Protein AF-0000000075558661 (afdb_homodimer)

Foldseek 3Di:
DPPPPPPPPPPPPPPPPLDWAKAAFDKDKDQDPPDFDDHDIDIDQKKKWKWADDPDPSMIMIGIFYKDQDLEPDAFWWADFDPRIIMGMDGHHHPHGDHDHDPPPLVLVDKAKEDADDLVGLPDRDIDIESKKKAKLVSSGIYHGITFDDDAQFRTHPVVPVPHQKKKKWWAKAPDQIIMMMMGGHHHPHPNPPVVPVVQCVVPPDPDDPPFSESPDSQFPVPQDKAKEFHHKDKDQAVVVVVPRVPRRVDIHIESKKKKKKKWFWDDDPPNDDTGTGMMIIIITYMTINDPPRRNAAKMWIDRPRGIIIMIHIADHYHQRVDRVSRRPRVPVVPPPPPVPPPPCPVPD/DPPPPPPPPPPPPPPPPLDWAKAAFDKDKDQDPPDFDDHDIDIDQKKKWKWADDPDPNMIMIGIFYKDQDLEPDAAWWAFFDPRIIMGMDGHHHPHGDHDHPPVVQVPQDKAKEAAAALVGLPDRDIDIERKKKAKLVSSGIYHTITFDDDAQFRTHPVVPVPHQKKKKWWAKAPDQIIMMMMGGHHHPHPNPPVVCVVQCVVPPDPPDPDASESPDSQFPVPADKAKEFHHKDKDQAVVVVVPRVPRRVDIHIESKKKKKKKWFWDDDPPNDDTGTGMMIIIITYMTINDPPRRNAAKMWIDRPSGIIIIIHIADHYHQRVDNVSRRVRVPVVPPPPPVPPPPCPVPD

pLDDT: mean 77.06, std 22.08, range [27.75, 97.38]

Solvent-accessible surface area (backbone atoms only — not comparable to full-atom values): 37098 Å² total; per-residue (Å²): 136,82,80,76,77,76,76,77,76,73,77,72,76,70,71,75,66,70,66,73,18,44,18,34,16,41,69,44,46,16,76,53,88,72,66,48,60,37,25,40,57,39,77,25,59,26,22,26,31,33,41,32,68,48,94,51,83,81,25,34,32,41,41,24,15,29,28,41,67,64,45,57,74,65,73,43,30,38,38,54,50,34,92,66,21,38,39,29,36,40,71,48,71,46,54,41,61,67,93,57,71,34,74,76,66,58,56,69,65,61,68,36,44,16,36,39,21,46,63,91,44,44,88,55,89,42,67,40,77,21,47,30,22,30,27,29,72,67,58,38,23,26,22,53,26,21,47,54,50,76,52,92,64,29,43,26,28,72,70,67,48,69,89,34,58,60,46,38,38,29,38,33,50,32,93,51,79,63,39,33,42,36,37,26,66,51,66,51,60,45,48,80,74,41,71,84,58,52,78,63,55,74,80,63,74,79,86,74,76,89,70,75,68,43,62,78,55,84,66,42,53,82,84,52,66,71,24,47,13,34,23,25,67,47,80,36,66,48,51,87,62,56,76,67,67,66,71,46,68,74,35,67,33,36,14,50,27,18,27,29,36,38,38,39,34,32,44,76,44,85,79,80,49,75,68,45,55,40,33,37,38,38,40,15,10,20,29,28,45,52,55,81,71,59,54,42,70,14,55,27,40,41,38,26,64,71,39,38,38,39,37,45,28,25,24,62,48,70,49,32,28,79,41,71,68,52,13,39,54,40,60,59,67,70,62,66,71,74,67,72,76,72,72,74,74,76,70,86,118,137,84,79,75,78,78,76,76,78,72,78,72,75,69,71,73,66,70,66,75,18,45,17,34,16,44,71,44,47,17,76,52,88,71,64,47,61,38,23,39,58,38,76,24,58,27,21,27,30,33,40,32,67,50,94,50,84,82,24,34,33,42,41,23,15,27,26,40,66,64,45,55,73,65,73,44,27,38,37,53,51,35,90,67,21,39,38,28,35,39,69,49,70,46,53,41,60,66,94,59,71,36,62,74,65,58,68,68,53,61,71,36,44,15,35,40,22,45,62,90,44,44,88,54,89,41,67,41,77,21,44,28,23,31,28,29,73,70,57,39,23,26,21,55,25,21,47,55,51,76,51,92,64,29,42,25,28,72,70,66,48,68,89,35,59,61,47,40,39,30,40,33,50,29,92,51,78,65,39,34,42,35,38,26,66,52,67,50,61,46,48,81,74,42,72,86,55,52,77,65,56,75,80,62,75,79,83,74,74,93,68,77,68,43,62,76,55,85,66,42,51,80,84,52,66,70,24,47,13,33,23,23,68,46,79,37,63,48,52,84,62,56,77,70,64,67,71,43,67,74,35,67,34,36,14,48,27,20,27,31,33,36,39,39,36,33,43,73,43,85,80,78,52,73,70,42,58,41,32,35,38,38,39,16,10,21,31,28,44,54,54,82,72,59,54,44,70,13,55,28,39,41,37,26,65,73,38,38,38,41,38,45,26,26,24,60,48,70,49,31,30,79,41,71,67,53,13,38,55,40,59,59,69,70,62,66,69,74,66,72,74,74,73,73,74,76,70,85,119

Structure (mmCIF, N/CA/C/O backbone):
data_AF-0000000075558661-model_v1
#
loop_
_entity.id
_entity.type
_entity.pdbx_description
1 polymer 'Uncharacterized protein'
#
loop_
_atom_site.group_PDB
_atom_site.id
_atom_site.type_symbol
_atom_site.label_atom_id
_atom_site.label_alt_id
_atom_site.label_comp_id
_atom_site.label_asym_id
_atom_site.label_entity_id
_atom_site.label_seq_id
_atom_site.pdbx_PDB_ins_code
_atom_site.Cartn_x
_atom_site.Cartn_y
_atom_site.Cartn_z
_atom_site.occupancy
_atom_site.B_iso_or_equiv
_atom_site.auth_seq_id
_atom_site.auth_comp_id
_atom_site.auth_asym_id
_atom_site.auth_atom_id
_atom_site.pdbx_PDB_model_num
ATOM 1 N N . MET A 1 1 ? -57.812 -48.188 -5.227 1 27.75 1 MET A N 1
ATOM 2 C CA . MET A 1 1 ? -57.188 -47.031 -5.879 1 27.75 1 MET A CA 1
ATOM 3 C C . MET A 1 1 ? -56.062 -46.469 -5.016 1 27.75 1 MET A C 1
ATOM 5 O O . MET A 1 1 ? -56.312 -45.781 -4.031 1 27.75 1 MET A O 1
ATOM 9 N N . ASN A 1 2 ? -55 -47.312 -4.715 1 33.81 2 ASN A N 1
ATOM 10 C CA . ASN A 1 2 ? -53.812 -47.094 -3.906 1 33.81 2 ASN A CA 1
ATOM 11 C C . ASN A 1 2 ? -52.969 -45.969 -4.465 1 33.81 2 ASN A C 1
ATOM 13 O O . ASN A 1 2 ? -52.531 -46.031 -5.621 1 33.81 2 ASN A O 1
ATOM 17 N N . LEU A 1 3 ? -53.188 -44.719 -4.004 1 35.03 3 LEU A N 1
ATOM 18 C CA . LEU A 1 3 ? -52.438 -43.469 -4.25 1 35.03 3 LEU A CA 1
ATOM 19 C C . LEU A 1 3 ? -50.969 -43.656 -3.953 1 35.03 3 LEU A C 1
ATOM 21 O O . LEU A 1 3 ? -50.562 -43.844 -2.795 1 35.03 3 LEU A O 1
ATOM 25 N N . SER A 1 4 ? -50.219 -44.406 -4.812 1 39.16 4 SER A N 1
ATOM 26 C CA . SER A 1 4 ? -48.75 -44.438 -4.762 1 39.16 4 SER A CA 1
ATOM 27 C C . SER A 1 4 ? -48.188 -43 -4.723 1 39.16 4 SER A C 1
ATOM 29 O O . SER A 1 4 ? -48.438 -42.219 -5.629 1 39.16 4 SER A O 1
ATOM 31 N N . ASN A 1 5 ? -48.031 -42.438 -3.49 1 39.31 5 ASN A N 1
ATOM 32 C CA . ASN A 1 5 ? -47.281 -41.188 -3.221 1 39.31 5 ASN A CA 1
ATOM 33 C C . ASN A 1 5 ? -45.906 -41.219 -3.832 1 39.31 5 ASN A C 1
ATOM 35 O O . ASN A 1 5 ? -45.062 -42.062 -3.471 1 39.31 5 ASN A O 1
ATOM 39 N N . PHE A 1 6 ? -45.781 -40.906 -5.129 1 43.47 6 PHE A N 1
ATOM 40 C CA . PHE A 1 6 ? -44.469 -40.594 -5.695 1 43.47 6 PHE A CA 1
ATOM 41 C C . PHE A 1 6 ? -43.75 -39.531 -4.867 1 43.47 6 PHE A C 1
ATOM 43 O O . PHE A 1 6 ? -44.219 -38.375 -4.785 1 43.47 6 PHE A O 1
ATOM 50 N N . ILE A 1 7 ? -43 -39.938 -3.84 1 41 7 ILE A N 1
ATOM 51 C CA . ILE A 1 7 ? -42.094 -39.031 -3.146 1 41 7 ILE A CA 1
ATOM 52 C C . ILE A 1 7 ? -41.031 -38.5 -4.121 1 41 7 ILE A C 1
ATOM 54 O O . ILE A 1 7 ? -40.219 -39.281 -4.645 1 41 7 ILE A O 1
ATOM 58 N N . ILE A 1 8 ? -41.344 -37.469 -4.875 1 41.94 8 ILE A N 1
ATOM 59 C CA . ILE A 1 8 ? -40.312 -36.719 -5.559 1 41.94 8 ILE A CA 1
ATOM 60 C C . ILE A 1 8 ? -39.25 -36.25 -4.555 1 41.94 8 ILE A C 1
ATOM 62 O O . ILE A 1 8 ? -39.531 -35.438 -3.666 1 41.94 8 ILE A O 1
ATOM 66 N N . LEU A 1 9 ? -38.281 -37.125 -4.254 1 40.06 9 LEU A N 1
ATOM 67 C CA . LEU A 1 9 ? -37.062 -36.656 -3.582 1 40.06 9 LEU A CA 1
ATOM 68 C C . LEU A 1 9 ? -36.406 -35.531 -4.371 1 40.06 9 LEU A C 1
ATOM 70 O O . LEU A 1 9 ? -35.844 -35.75 -5.445 1 40.06 9 LEU A O 1
ATOM 74 N N . GLY A 1 10 ? -36.969 -34.312 -4.27 1 38.78 10 GLY A N 1
ATOM 75 C CA . GLY A 1 10 ? -36.188 -33.156 -4.691 1 38.78 10 GLY A CA 1
ATOM 76 C C . GLY A 1 10 ? -34.781 -33.156 -4.176 1 38.78 10 GLY A C 1
ATOM 77 O O . GLY A 1 10 ? -34.531 -33.188 -2.965 1 38.78 10 GLY A O 1
ATOM 78 N N . ILE A 1 11 ? -33.844 -33.688 -4.918 1 39.91 11 ILE A N 1
ATOM 79 C CA . ILE A 1 11 ? -32.438 -33.438 -4.68 1 39.91 11 ILE A CA 1
ATOM 80 C C . ILE A 1 11 ? -32.219 -31.922 -4.531 1 39.91 11 ILE A C 1
ATOM 82 O O . ILE A 1 11 ? -32.344 -31.172 -5.492 1 39.91 11 ILE A O 1
ATOM 86 N N . LEU A 1 12 ? -32.438 -31.391 -3.385 1 37.69 12 LEU A N 1
ATOM 87 C CA . LEU A 1 12 ? -31.891 -30.094 -3.049 1 37.69 12 LEU A CA 1
ATOM 88 C C . LEU A 1 12 ? -30.391 -30.062 -3.312 1 37.69 12 LEU A C 1
ATOM 90 O O . LEU A 1 12 ? -29.609 -30.734 -2.631 1 37.69 12 LEU A O 1
ATOM 94 N N . PHE A 1 13 ? -29.984 -29.828 -4.52 1 39.84 13 PHE A N 1
ATOM 95 C CA . PHE A 1 13 ? -28.641 -29.281 -4.715 1 39.84 13 PHE A CA 1
ATOM 96 C C . PHE A 1 13 ? -28.359 -28.141 -3.74 1 39.84 13 PHE A C 1
ATOM 98 O O . PHE A 1 13 ? -28.922 -27.047 -3.891 1 39.84 13 PHE A O 1
ATOM 105 N N . SER A 1 14 ? -28.094 -28.5 -2.533 1 38.41 14 SER A N 1
ATOM 106 C CA . SER A 1 14 ? -27.406 -27.484 -1.738 1 38.41 14 SER A CA 1
ATOM 107 C C . SER A 1 14 ? -26.203 -26.922 -2.482 1 38.41 14 SER A C 1
ATOM 109 O O . SER A 1 14 ? -25.188 -27.609 -2.65 1 38.41 14 SER A O 1
ATOM 111 N N . SER A 1 15 ? -26.375 -26.109 -3.432 1 41.91 15 SER A N 1
ATOM 112 C CA . SER A 1 15 ? -25.25 -25.234 -3.713 1 41.91 15 SER A CA 1
ATOM 113 C C . SER A 1 15 ? -24.531 -24.828 -2.43 1 41.91 15 SER A C 1
ATOM 115 O O . SER A 1 15 ? -25.078 -24.047 -1.629 1 41.91 15 SER A O 1
ATOM 117 N N . SER A 1 16 ? -23.781 -25.625 -1.818 1 42.28 16 SER A N 1
ATOM 118 C CA . SER A 1 16 ? -22.844 -25.078 -0.841 1 42.28 16 SER A CA 1
ATOM 119 C C . SER A 1 16 ? -22.344 -23.703 -1.268 1 42.28 16 SER A C 1
ATOM 121 O O . SER A 1 16 ? -21.516 -23.594 -2.18 1 42.28 16 SER A O 1
ATOM 123 N N . SER A 1 17 ? -23.141 -22.781 -1.347 1 46.75 17 SER A N 1
ATOM 124 C CA . SER A 1 17 ? -22.641 -21.406 -1.396 1 46.75 17 SER A CA 1
ATOM 125 C C . SER A 1 17 ? -21.438 -21.219 -0.485 1 46.75 17 SER A C 1
ATOM 127 O O . SER A 1 17 ? -21.594 -21.062 0.728 1 46.75 17 SER A O 1
ATOM 129 N N . GLY A 1 18 ? -20.375 -21.906 -0.621 1 54.28 18 GLY A N 1
ATOM 130 C CA . GLY A 1 18 ? -19.234 -21.5 0.192 1 54.28 18 GLY A CA 1
ATOM 131 C C . GLY A 1 18 ? -19.234 -20.031 0.537 1 54.28 18 GLY A C 1
ATOM 132 O O . GLY A 1 18 ? -19.422 -19.172 -0.339 1 54.28 18 GLY A O 1
ATOM 133 N N . GLY A 1 19 ? -19.641 -19.594 1.676 1 65.81 19 GLY A N 1
ATOM 134 C CA . GLY A 1 19 ? -19.781 -18.234 2.199 1 65.81 19 GLY A CA 1
ATOM 135 C C . GLY A 1 19 ? -18.609 -17.344 1.87 1 65.81 19 GLY A C 1
ATOM 136 O O . GLY A 1 19 ? -17.469 -17.797 1.791 1 65.81 19 GLY A O 1
ATOM 137 N N . LYS A 1 20 ? -18.766 -16.203 1.059 1 81.31 20 LYS A N 1
ATOM 138 C CA . LYS A 1 20 ? -17.781 -15.172 0.718 1 81.31 20 LYS A CA 1
ATOM 139 C C . LYS A 1 20 ? -17.078 -14.656 1.965 1 81.31 20 LYS A C 1
ATOM 141 O O . LYS A 1 20 ? -17.719 -14.328 2.965 1 81.31 20 LYS A O 1
ATOM 146 N N . ASN A 1 21 ? -15.836 -15 1.974 1 90.19 21 ASN A N 1
ATOM 147 C CA . ASN A 1 21 ? -14.969 -14.469 3.023 1 90.19 21 ASN A CA 1
ATOM 148 C C . ASN A 1 21 ? -14.328 -13.148 2.607 1 90.19 21 ASN A C 1
ATOM 150 O O . ASN A 1 21 ? -14.148 -12.891 1.415 1 90.19 21 ASN A O 1
ATOM 154 N N . GLU A 1 22 ? -14.086 -12.344 3.67 1 94.19 22 GLU A N 1
ATOM 155 C CA . GLU A 1 22 ? -13.266 -11.164 3.441 1 94.19 22 GLU A CA 1
ATOM 156 C C . GLU A 1 22 ? -11.789 -11.461 3.691 1 94.19 22 GLU A C 1
ATOM 158 O O . GLU A 1 22 ? -11.445 -12.164 4.641 1 94.19 22 GLU A O 1
ATOM 163 N N . CYS A 1 23 ? -10.969 -10.93 2.76 1 96 23 CYS A N 1
ATOM 164 C CA . CYS A 1 23 ? -9.523 -11.094 2.861 1 96 23 CYS A CA 1
ATOM 165 C C . CYS A 1 23 ? -8.828 -9.742 2.914 1 96 23 CYS A C 1
ATOM 167 O O . CYS A 1 23 ? -9.344 -8.75 2.395 1 96 23 CYS A O 1
ATOM 169 N N . TYR A 1 24 ? -7.68 -9.688 3.648 1 95.44 24 TYR A N 1
ATOM 170 C CA . TYR A 1 24 ? -6.82 -8.531 3.439 1 95.44 24 TYR A CA 1
ATOM 171 C C . TYR A 1 24 ? -6.375 -8.438 1.985 1 95.44 24 TYR A C 1
ATOM 173 O O . TYR A 1 24 ? -6.152 -9.461 1.33 1 95.44 24 TYR A O 1
ATOM 181 N N . SER A 1 25 ? -6.316 -7.254 1.463 1 95.19 25 SER A N 1
ATOM 182 C CA . SER A 1 25 ? -5.863 -7.016 0.097 1 95.19 25 SER A CA 1
ATOM 183 C C . SER A 1 25 ? -4.836 -5.887 0.044 1 95.19 25 SER A C 1
ATOM 185 O O . SER A 1 25 ? -5.203 -4.715 -0.032 1 95.19 25 SER A O 1
ATOM 187 N N . CYS A 1 26 ? -3.57 -6.258 0.054 1 93.5 26 CYS A N 1
ATOM 188 C CA . CYS A 1 26 ? -2.492 -5.277 0.092 1 93.5 26 CYS A CA 1
ATOM 189 C C . CYS A 1 26 ? -1.176 -5.898 -0.362 1 93.5 26 CYS A C 1
ATOM 191 O O . CYS A 1 26 ? -1.061 -7.121 -0.456 1 93.5 26 CYS A O 1
ATOM 193 N N . SER A 1 27 ? -0.289 -5.039 -0.701 1 92.38 27 SER A N 1
ATOM 194 C CA . SER A 1 27 ? 1.045 -5.473 -1.104 1 92.38 27 SER A CA 1
ATOM 195 C C . SER A 1 27 ? 2.096 -4.422 -0.761 1 92.38 27 SER A C 1
ATOM 197 O O . SER A 1 27 ? 1.786 -3.229 -0.684 1 92.38 27 SER A O 1
ATOM 199 N N . GLY A 1 28 ? 3.336 -4.926 -0.558 1 91 28 GLY A N 1
ATOM 200 C CA . GLY A 1 28 ? 4.414 -3.994 -0.265 1 91 28 GLY A CA 1
ATOM 201 C C . GLY A 1 28 ? 5.754 -4.676 -0.071 1 91 28 GLY A C 1
ATOM 202 O O . GLY A 1 28 ? 5.816 -5.891 0.132 1 91 28 GLY A O 1
ATOM 203 N N . VAL A 1 29 ? 6.734 -3.836 -0.195 1 92.31 29 VAL A N 1
ATOM 204 C CA . VAL A 1 29 ? 8.094 -4.32 -0.013 1 92.31 29 VAL A CA 1
ATOM 205 C C . VAL A 1 29 ? 8.539 -4.086 1.431 1 92.31 29 VAL A C 1
ATOM 207 O O . VAL A 1 29 ? 8.289 -3.023 2 1 92.31 29 VAL A O 1
ATOM 210 N N . CYS A 1 30 ? 9.141 -5.055 1.941 1 91.12 30 CYS A N 1
ATOM 211 C CA . CYS A 1 30 ? 9.633 -4.988 3.311 1 91.12 30 CYS A CA 1
ATOM 212 C C . CYS A 1 30 ? 11.156 -5.02 3.342 1 91.12 30 CYS A C 1
ATOM 214 O O . CYS A 1 30 ? 11.781 -5.844 2.67 1 91.12 30 CYS A O 1
ATOM 216 N N . HIS A 1 31 ? 11.672 -4.094 4.113 1 84.75 31 HIS A N 1
ATOM 217 C CA . HIS A 1 31 ? 13.125 -4.016 4.227 1 84.75 31 HIS A CA 1
ATOM 218 C C . HIS A 1 31 ? 13.602 -4.574 5.559 1 84.75 31 HIS A C 1
ATOM 220 O O . HIS A 1 31 ? 14.805 -4.766 5.762 1 84.75 31 HIS A O 1
ATOM 226 N N . ASN A 1 32 ? 12.648 -4.758 6.426 1 79.69 32 ASN A N 1
ATOM 227 C CA . ASN A 1 32 ? 12.961 -5.301 7.742 1 79.69 32 ASN A CA 1
ATOM 228 C C . ASN A 1 32 ? 11.836 -6.191 8.266 1 79.69 32 ASN A C 1
ATOM 230 O O . ASN A 1 32 ? 10.766 -6.266 7.656 1 79.69 32 ASN A O 1
ATOM 234 N N . GLU A 1 33 ? 12.234 -6.98 9.359 1 83.75 33 GLU A N 1
ATOM 235 C CA . GLU A 1 33 ? 11.203 -7.754 10.039 1 83.75 33 GLU A CA 1
ATOM 236 C C . GLU A 1 33 ? 10.648 -6.992 11.242 1 83.75 33 GLU A C 1
ATOM 238 O O . GLU A 1 33 ? 11.375 -6.262 11.914 1 83.75 33 GLU A O 1
ATOM 243 N N . PRO A 1 34 ? 9.383 -6.98 11.516 1 83.69 34 PRO A N 1
ATOM 244 C CA . PRO A 1 34 ? 8.344 -7.785 10.859 1 83.69 34 PRO A CA 1
ATOM 245 C C . PRO A 1 34 ? 7.883 -7.176 9.539 1 83.69 34 PRO A C 1
ATOM 247 O O . PRO A 1 34 ? 7.941 -5.957 9.359 1 83.69 34 PRO A O 1
ATOM 250 N N . CYS A 1 35 ? 7.441 -8.008 8.641 1 87.62 35 CYS A N 1
ATOM 251 C CA . CYS A 1 35 ? 6.898 -7.625 7.344 1 87.62 35 CYS A CA 1
ATOM 252 C C . CYS A 1 35 ? 5.438 -8.039 7.219 1 87.62 35 CYS A C 1
ATOM 254 O O . CYS A 1 35 ? 5.133 -9.227 7.117 1 87.62 35 CYS A O 1
ATOM 256 N N . ASN A 1 36 ? 4.566 -7.023 7.297 1 92.19 36 ASN A N 1
ATOM 257 C CA . ASN A 1 36 ? 3.146 -7.363 7.301 1 92.19 36 ASN A CA 1
ATOM 258 C C . ASN A 1 36 ? 2.283 -6.172 6.898 1 92.19 36 ASN A C 1
ATOM 260 O O . ASN A 1 36 ? 2.719 -5.023 6.996 1 92.19 36 ASN A O 1
ATOM 264 N N . CYS A 1 37 ? 1.085 -6.488 6.426 1 92.94 37 CYS A N 1
ATOM 265 C CA . CYS A 1 37 ? 0.076 -5.465 6.18 1 92.94 37 CYS A CA 1
ATOM 266 C C . CYS A 1 37 ? -1.315 -5.973 6.535 1 92.94 37 CYS A C 1
ATOM 268 O O . CYS A 1 37 ? -1.637 -7.137 6.289 1 92.94 37 CYS A O 1
ATOM 270 N N . GLN A 1 38 ? -2.045 -5.195 7.234 1 92.94 38 GLN A N 1
ATOM 271 C CA . GLN A 1 38 ? -3.418 -5.488 7.629 1 92.94 38 GLN A CA 1
ATOM 272 C C . GLN A 1 38 ? -4.375 -4.402 7.148 1 92.94 38 GLN A C 1
ATOM 274 O O . GLN A 1 38 ? -5 -3.715 7.957 1 92.94 38 GLN A O 1
ATOM 279 N N . MET A 1 39 ? -4.426 -4.316 5.734 1 93.06 39 MET A N 1
ATOM 280 C CA . MET A 1 39 ? -5.23 -3.275 5.102 1 93.06 39 MET A CA 1
ATOM 281 C C . MET A 1 39 ? -5.883 -3.795 3.822 1 93.06 39 MET A C 1
ATOM 283 O O . MET A 1 39 ? -5.539 -4.875 3.342 1 93.06 39 MET A O 1
ATOM 287 N N . GLY A 1 40 ? -6.855 -2.992 3.326 1 90.75 40 GLY A N 1
ATOM 288 C CA . GLY A 1 40 ? -7.555 -3.398 2.117 1 90.75 40 GLY A CA 1
ATOM 289 C C . GLY A 1 40 ? -8.477 -4.582 2.33 1 90.75 40 GLY A C 1
ATOM 290 O O . GLY A 1 40 ? -8.445 -5.223 3.383 1 90.75 40 GLY A O 1
ATOM 291 N N . SER A 1 41 ? -9.281 -4.801 1.281 1 91.69 41 SER A N 1
ATOM 292 C CA . SER A 1 41 ? -10.172 -5.953 1.411 1 91.69 41 SER A CA 1
ATOM 293 C C . SER A 1 41 ? -10.672 -6.422 0.049 1 91.69 41 SER A C 1
ATOM 295 O O . SER A 1 41 ? -10.742 -5.637 -0.897 1 91.69 41 SER A O 1
ATOM 297 N N . CYS A 1 42 ? -10.867 -7.648 -0.028 1 94.5 42 CYS A N 1
ATOM 298 C CA . CYS A 1 42 ? -11.539 -8.289 -1.15 1 94.5 42 CYS A CA 1
ATOM 299 C C . CYS A 1 42 ? -12.375 -9.477 -0.679 1 94.5 42 CYS A C 1
ATOM 301 O O . CYS A 1 42 ? -12.219 -9.938 0.452 1 94.5 42 CYS A O 1
ATOM 303 N N . GLU A 1 43 ? -13.289 -9.852 -1.533 1 95.12 43 GLU A N 1
ATOM 304 C CA . GLU A 1 43 ? -14.188 -10.938 -1.14 1 95.12 43 GLU A CA 1
ATOM 305 C C . GLU A 1 43 ? -13.992 -12.156 -2.031 1 95.12 43 GLU A C 1
ATOM 307 O O . GLU A 1 43 ? -13.961 -12.039 -3.258 1 95.12 43 GLU A O 1
ATOM 312 N N . SER A 1 44 ? -13.75 -13.336 -1.372 1 95.94 44 SER A N 1
ATOM 313 C CA . SER A 1 44 ? -13.633 -14.617 -2.055 1 95.94 44 SER A CA 1
ATOM 314 C C . SER A 1 44 ? -13.758 -15.781 -1.074 1 95.94 44 SER A C 1
ATOM 316 O O . SER A 1 44 ? -13.844 -15.57 0.138 1 95.94 44 SER A O 1
ATOM 318 N N . ASN A 1 45 ? -13.812 -16.969 -1.581 1 92.62 45 ASN A N 1
ATOM 319 C CA . ASN A 1 45 ? -13.906 -18.156 -0.723 1 92.62 45 ASN A CA 1
ATOM 320 C C . ASN A 1 45 ? -12.562 -18.5 -0.108 1 92.62 45 ASN A C 1
ATOM 322 O O . ASN A 1 45 ? -12.5 -19.156 0.939 1 92.62 45 ASN A O 1
ATOM 326 N N . GLN A 1 46 ? -11.508 -18.016 -0.811 1 95.31 46 GLN A N 1
ATOM 327 C CA . GLN A 1 46 ? -10.172 -18.312 -0.308 1 95.31 46 GLN A CA 1
ATOM 328 C C . GLN A 1 46 ? -9.305 -17.047 -0.302 1 95.31 46 GLN A C 1
ATOM 330 O O . GLN A 1 46 ? -9.5 -16.156 -1.124 1 95.31 46 GLN A O 1
ATOM 335 N N . CYS A 1 47 ? -8.398 -17.047 0.695 1 96.69 47 CYS A N 1
ATOM 336 C CA . CYS A 1 47 ? -7.43 -15.961 0.817 1 96.69 47 CYS A CA 1
ATOM 337 C C . CYS A 1 47 ? -6.008 -16.484 0.646 1 96.69 47 CYS A C 1
ATOM 339 O O . CYS A 1 47 ? -5.746 -17.672 0.861 1 96.69 47 CYS A O 1
ATOM 341 N N . PHE A 1 48 ? -5.207 -15.586 0.211 1 96.62 48 PHE A N 1
ATOM 342 C CA . PHE A 1 48 ? -3.809 -15.992 0.156 1 96.62 48 PHE A CA 1
ATOM 343 C C . PHE A 1 48 ? -2.904 -14.922 0.744 1 96.62 48 PHE A C 1
ATOM 345 O O . PHE A 1 48 ? -3.271 -13.742 0.782 1 96.62 48 PHE A O 1
ATOM 352 N N . ILE A 1 49 ? -1.764 -15.273 1.237 1 96.62 49 ILE A N 1
ATOM 353 C CA . ILE A 1 49 ? -0.63 -14.422 1.582 1 96.62 49 ILE A CA 1
ATOM 354 C C . ILE A 1 49 ? 0.659 -15.031 1.039 1 96.62 49 ILE A C 1
ATOM 356 O O . ILE A 1 49 ? 0.87 -16.25 1.143 1 96.62 49 ILE A O 1
ATOM 360 N N . GLU A 1 50 ? 1.382 -14.188 0.414 1 95.12 50 GLU A N 1
ATOM 361 C CA . GLU A 1 50 ? 2.617 -14.641 -0.213 1 95.12 50 GLU A CA 1
ATOM 362 C C . GLU A 1 50 ? 3.799 -13.766 0.186 1 95.12 50 GLU A C 1
ATOM 364 O O . GLU A 1 50 ? 3.668 -12.539 0.265 1 95.12 50 GLU A O 1
ATOM 369 N N . LYS A 1 51 ? 4.859 -14.414 0.515 1 94.31 51 LYS A N 1
ATOM 370 C CA . LYS A 1 51 ? 6.125 -13.75 0.813 1 94.31 51 LYS A CA 1
ATOM 371 C C . LYS A 1 51 ? 7.23 -14.227 -0.124 1 94.31 51 LYS A C 1
ATOM 373 O O . LYS A 1 51 ? 7.551 -15.414 -0.162 1 94.31 51 LYS A O 1
ATOM 378 N N . LYS A 1 52 ? 7.812 -13.281 -0.891 1 93.38 52 LYS A N 1
ATOM 379 C CA . LYS A 1 52 ? 8.852 -13.641 -1.856 1 93.38 52 LYS A CA 1
ATOM 380 C C . LYS A 1 52 ? 9.992 -12.633 -1.835 1 93.38 52 LYS A C 1
ATOM 382 O O . LYS A 1 52 ? 9.781 -11.461 -1.512 1 93.38 52 LYS A O 1
ATOM 387 N N . PRO A 1 53 ? 11.164 -13.117 -2.221 1 92.19 53 PRO A N 1
ATOM 388 C CA . PRO A 1 53 ? 12.281 -12.18 -2.293 1 92.19 53 PRO A CA 1
ATOM 389 C C . PRO A 1 53 ? 12.164 -11.203 -3.459 1 92.19 53 PRO A C 1
ATOM 391 O O . PRO A 1 53 ? 11.547 -11.523 -4.48 1 92.19 53 PRO A O 1
ATOM 394 N N . THR A 1 54 ? 12.656 -10.016 -3.24 1 91.25 54 THR A N 1
ATOM 395 C CA . THR A 1 54 ? 12.742 -9.031 -4.316 1 91.25 54 THR A CA 1
ATOM 396 C C . THR A 1 54 ? 14.125 -9.047 -4.953 1 91.25 54 THR A C 1
ATOM 398 O O . THR A 1 54 ? 14.969 -9.875 -4.602 1 91.25 54 THR A O 1
ATOM 401 N N . GLU A 1 55 ? 14.297 -8.188 -5.93 1 87.88 55 GLU A N 1
ATOM 402 C CA . GLU A 1 55 ? 15.602 -8.078 -6.578 1 87.88 55 GLU A CA 1
ATOM 403 C C . GLU A 1 55 ? 16.641 -7.492 -5.625 1 87.88 55 GLU A C 1
ATOM 405 O O . GLU A 1 55 ? 17.844 -7.711 -5.801 1 87.88 55 GLU A O 1
ATOM 410 N N . ILE A 1 56 ? 16.078 -6.762 -4.68 1 84.25 56 ILE A N 1
ATOM 411 C CA . ILE A 1 56 ? 16.984 -6.188 -3.686 1 84.25 56 ILE A CA 1
ATOM 412 C C . ILE A 1 56 ? 17.266 -7.211 -2.59 1 84.25 56 ILE A C 1
ATOM 414 O O . ILE A 1 56 ? 16.344 -7.664 -1.901 1 84.25 56 ILE A O 1
ATOM 418 N N . PRO A 1 57 ? 18.531 -7.523 -2.506 1 85.62 57 PRO A N 1
ATOM 419 C CA . PRO A 1 57 ? 18.859 -8.531 -1.498 1 85.62 57 PRO A CA 1
ATOM 420 C C . PRO A 1 57 ? 18.375 -8.156 -0.102 1 85.62 57 PRO A C 1
ATOM 422 O O . PRO A 1 57 ? 18.547 -7.016 0.33 1 85.62 57 PRO A O 1
ATOM 425 N N . GLY A 1 58 ? 17.828 -9.047 0.47 1 84.56 58 GLY A N 1
ATOM 426 C CA . GLY A 1 58 ? 17.375 -8.844 1.837 1 84.56 58 GLY A CA 1
ATOM 427 C C . GLY A 1 58 ? 15.969 -8.281 1.92 1 84.56 58 GLY A C 1
ATOM 428 O O . GLY A 1 58 ? 15.383 -8.203 3.006 1 84.56 58 GLY A O 1
ATOM 429 N N . SER A 1 59 ? 15.492 -7.859 0.815 1 90.06 59 SER A N 1
ATOM 430 C CA . SER A 1 59 ? 14.133 -7.312 0.794 1 90.06 59 SER A CA 1
ATOM 431 C C . SER A 1 59 ? 13.117 -8.367 0.37 1 90.06 59 SER A C 1
ATOM 433 O O . SER A 1 59 ? 13.414 -9.219 -0.47 1 90.06 59 SER A O 1
ATOM 435 N N . MET A 1 60 ? 12.055 -8.32 1.027 1 93.12 60 MET A N 1
ATOM 436 C CA . MET A 1 60 ? 10.977 -9.258 0.736 1 93.12 60 MET A CA 1
ATOM 437 C C . MET A 1 60 ? 9.703 -8.516 0.335 1 93.12 60 MET A C 1
ATOM 439 O O . MET A 1 60 ? 9.469 -7.395 0.786 1 93.12 60 MET A O 1
ATOM 443 N N . LYS A 1 61 ? 8.969 -9.117 -0.484 1 94.12 61 LYS A N 1
ATOM 444 C CA . LYS A 1 61 ? 7.664 -8.578 -0.856 1 94.12 61 LYS A CA 1
ATOM 445 C C . LYS A 1 61 ? 6.535 -9.43 -0.288 1 94.12 61 LYS A C 1
ATOM 447 O O . LYS A 1 61 ? 6.555 -10.656 -0.408 1 94.12 61 LYS A O 1
ATOM 452 N N . ILE A 1 62 ? 5.617 -8.773 0.313 1 94.25 62 ILE A N 1
ATOM 453 C CA . ILE A 1 62 ? 4.43 -9.461 0.808 1 94.25 62 ILE A CA 1
ATOM 454 C C . ILE A 1 62 ? 3.217 -9.062 -0.03 1 94.25 62 ILE A C 1
ATOM 456 O O . ILE A 1 62 ? 3.076 -7.898 -0.413 1 94.25 62 ILE A O 1
ATOM 460 N N . THR A 1 63 ? 2.443 -10.047 -0.379 1 95.5 63 THR A N 1
ATOM 461 C CA . THR A 1 63 ? 1.217 -9.828 -1.138 1 95.5 63 THR A CA 1
ATOM 462 C C . THR A 1 63 ? 0.052 -10.594 -0.522 1 95.5 63 THR A C 1
ATOM 464 O O . THR A 1 63 ? 0.172 -11.789 -0.231 1 95.5 63 THR A O 1
ATOM 467 N N . LYS A 1 64 ? -0.967 -9.883 -0.245 1 96.38 64 LYS A N 1
ATOM 468 C CA . LYS A 1 64 ? -2.193 -10.477 0.273 1 96.38 64 LYS A CA 1
ATOM 469 C C . LYS A 1 64 ? -3.373 -10.203 -0.655 1 96.38 64 LYS A C 1
ATOM 471 O O . LYS A 1 64 ? -3.488 -9.117 -1.216 1 96.38 64 LYS A O 1
ATOM 476 N N . GLY A 1 65 ? -4.223 -11.258 -0.745 1 97.25 65 GLY A N 1
ATOM 477 C CA . GLY A 1 65 ? -5.391 -11.055 -1.588 1 97.25 65 GLY A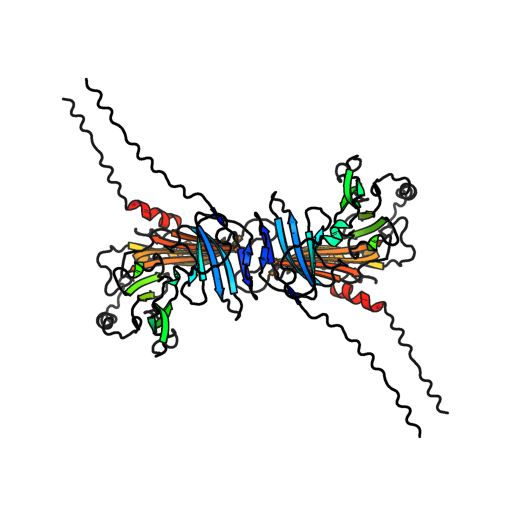 CA 1
ATOM 478 C C . GLY A 1 65 ? -6.336 -12.234 -1.604 1 97.25 65 GLY A C 1
ATOM 479 O O . GLY A 1 65 ? -6.383 -13.008 -0.644 1 97.25 65 GLY A O 1
ATOM 480 N N . CYS A 1 66 ? -7.105 -12.266 -2.695 1 96.94 66 CYS A N 1
ATOM 481 C CA . CYS A 1 66 ? -8.172 -13.258 -2.816 1 96.94 66 CYS A CA 1
ATOM 482 C C . CYS A 1 66 ? -7.824 -14.305 -3.867 1 96.94 66 CYS A C 1
ATOM 484 O O . CYS A 1 66 ? -7.062 -14.031 -4.797 1 96.94 66 CYS A O 1
ATOM 486 N N . LEU A 1 67 ? -8.32 -15.477 -3.58 1 95.69 67 LEU A N 1
ATOM 487 C CA . LEU A 1 67 ? -8.156 -16.594 -4.496 1 95.69 67 LEU A CA 1
ATOM 488 C C . LEU A 1 67 ? -9.5 -17.25 -4.809 1 95.69 67 LEU A C 1
ATOM 490 O O . LEU A 1 67 ? -10.352 -17.375 -3.926 1 95.69 67 LEU A O 1
ATOM 494 N N . ARG A 1 68 ? -9.625 -17.625 -6.078 1 93.12 68 ARG A N 1
ATOM 495 C CA . ARG A 1 68 ? -10.773 -18.438 -6.496 1 93.12 68 ARG A CA 1
ATOM 496 C C . ARG A 1 68 ? -10.312 -19.703 -7.219 1 93.12 68 ARG A C 1
ATOM 498 O O . ARG A 1 68 ? -9.555 -19.625 -8.188 1 93.12 68 ARG A O 1
ATOM 505 N N . ARG A 1 69 ? -10.664 -20.844 -6.684 1 89.56 69 ARG A N 1
ATOM 506 C CA . ARG A 1 69 ? -10.305 -22.141 -7.238 1 89.56 69 ARG A CA 1
ATOM 507 C C . ARG A 1 69 ? -8.789 -22.328 -7.273 1 89.56 69 ARG A C 1
ATOM 509 O O . ARG A 1 69 ? -8.211 -22.594 -8.328 1 89.56 69 ARG A O 1
ATOM 516 N N . SER A 1 70 ? -8.203 -22.266 -6.184 1 87.69 70 SER A N 1
ATOM 517 C CA . SER A 1 70 ? -6.758 -22.391 -6.059 1 87.69 70 SER A CA 1
ATOM 518 C C . SER A 1 70 ? -6.293 -23.766 -6.516 1 87.69 70 SER A C 1
ATOM 520 O O . SER A 1 70 ? -7.016 -24.766 -6.371 1 87.69 70 SER A O 1
ATOM 522 N N . SER A 1 71 ? -5.066 -23.75 -7.043 1 89.44 71 SER A N 1
ATOM 523 C CA . SER A 1 71 ? -4.445 -25.016 -7.418 1 89.44 71 SER A CA 1
ATOM 524 C C . SER A 1 71 ? -3.984 -25.797 -6.191 1 89.44 71 SER A C 1
ATOM 526 O O . SER A 1 71 ? -3.705 -26.984 -6.277 1 89.44 71 SER A O 1
ATOM 528 N N . ARG A 1 72 ? -3.895 -25.078 -5.148 1 86.56 72 ARG A N 1
ATOM 529 C CA . ARG A 1 72 ? -3.486 -25.75 -3.918 1 86.56 72 ARG A CA 1
ATOM 530 C C . ARG A 1 72 ? -4.605 -26.625 -3.381 1 86.56 72 ARG A C 1
ATOM 532 O O . ARG A 1 72 ? -5.707 -26.156 -3.107 1 86.56 72 ARG A O 1
ATOM 539 N N . ILE A 1 73 ? -4.262 -27.844 -3.213 1 80.06 73 ILE A N 1
ATOM 540 C CA . ILE A 1 73 ? -5.246 -28.797 -2.727 1 80.06 73 ILE A CA 1
ATOM 541 C C . ILE A 1 73 ? -5.445 -28.609 -1.224 1 80.06 73 ILE A C 1
ATOM 543 O O . ILE A 1 73 ? -6.574 -28.672 -0.73 1 80.06 73 ILE A O 1
ATOM 547 N N . HIS A 1 74 ? -4.387 -28.266 -0.538 1 82.5 74 HIS A N 1
ATOM 548 C CA . HIS A 1 74 ? -4.434 -28.156 0.915 1 82.5 74 HIS A CA 1
ATOM 549 C C . HIS A 1 74 ? -4.211 -26.719 1.358 1 82.5 74 HIS A C 1
ATOM 551 O O . HIS A 1 74 ? -3.4 -26 0.768 1 82.5 74 HIS A O 1
ATOM 557 N N . HIS A 1 75 ? -4.918 -26.453 2.443 1 88.12 75 HIS A N 1
ATOM 558 C CA . HIS A 1 75 ? -4.703 -25.156 3.055 1 88.12 75 HIS A CA 1
ATOM 559 C C . HIS A 1 75 ? -3.445 -25.141 3.916 1 88.12 75 HIS A C 1
ATOM 561 O O . HIS A 1 75 ? -2.994 -26.203 4.371 1 88.12 75 HIS A O 1
ATOM 567 N N . GLY A 1 76 ? -2.898 -23.922 4.086 1 89.56 76 GLY A N 1
ATOM 568 C CA . GLY A 1 76 ? -1.708 -23.781 4.91 1 89.56 76 GLY A CA 1
ATOM 569 C C . GLY A 1 76 ? -0.59 -23.031 4.207 1 89.56 76 GLY A C 1
ATOM 570 O O . GLY A 1 76 ? -0.75 -22.594 3.064 1 89.56 76 GLY A O 1
ATOM 571 N N . CYS A 1 77 ? 0.45 -22.891 4.973 1 91.44 77 CYS A N 1
ATOM 572 C CA . CYS A 1 77 ? 1.621 -22.203 4.441 1 91.44 77 CYS A CA 1
ATOM 573 C C . CYS A 1 77 ? 2.691 -23.203 4.012 1 91.44 77 CYS A C 1
ATOM 575 O O . CYS A 1 77 ? 3.094 -24.062 4.793 1 91.44 77 CYS A O 1
ATOM 577 N N . GLU A 1 78 ? 3.09 -23.047 2.795 1 89 78 GLU A N 1
ATOM 578 C CA . GLU A 1 78 ? 4.148 -23.891 2.26 1 89 78 GLU A CA 1
ATOM 579 C C . GLU A 1 78 ? 5.047 -23.125 1.299 1 89 78 GLU A C 1
ATOM 581 O O . GLU A 1 78 ? 4.695 -22.031 0.861 1 89 78 GLU A O 1
ATOM 586 N N . TYR A 1 79 ? 6.184 -23.781 1.1 1 89.94 79 TYR A N 1
ATOM 587 C CA . TYR A 1 79 ? 7.043 -23.219 0.07 1 89.94 79 TYR A CA 1
ATOM 588 C C . TYR A 1 79 ? 6.367 -23.266 -1.296 1 89.94 79 TYR A C 1
ATOM 590 O O . TYR A 1 79 ? 5.547 -24.141 -1.555 1 89.94 79 TYR A O 1
ATOM 598 N N . ASP A 1 80 ? 6.672 -22.266 -2.115 1 90 80 ASP A N 1
ATOM 599 C CA . ASP A 1 80 ? 6.113 -22.203 -3.463 1 90 80 ASP A CA 1
ATOM 600 C C . ASP A 1 80 ? 7.223 -22.203 -4.516 1 90 80 ASP A C 1
ATOM 602 O O . ASP A 1 80 ? 7.613 -21.125 -4.996 1 90 80 ASP A O 1
ATOM 606 N N . HIS A 1 81 ? 7.625 -23.312 -4.941 1 88.5 81 HIS A N 1
ATOM 607 C CA . HIS A 1 81 ? 8.609 -23.562 -5.984 1 88.5 81 HIS A CA 1
ATOM 608 C C . HIS A 1 81 ? 10.031 -23.359 -5.461 1 88.5 81 HIS A C 1
ATOM 610 O O . HIS A 1 81 ? 10.93 -24.141 -5.77 1 88.5 81 HIS A O 1
ATOM 616 N N . PHE A 1 82 ? 10.172 -22.234 -4.699 1 90.38 82 PHE A N 1
ATOM 617 C CA . PHE A 1 82 ? 11.508 -21.922 -4.215 1 90.38 82 PHE A CA 1
ATOM 618 C C . PHE A 1 82 ? 11.555 -21.938 -2.693 1 90.38 82 PHE A C 1
ATOM 620 O O . PHE A 1 82 ? 10.523 -21.812 -2.035 1 90.38 82 PHE A O 1
ATOM 627 N N . SER A 1 83 ? 12.789 -22.016 -2.145 1 88.88 83 SER A N 1
ATOM 628 C CA . SER A 1 83 ? 12.969 -22.156 -0.703 1 88.88 83 SER A CA 1
ATOM 629 C C . SER A 1 83 ? 12.68 -20.844 0.015 1 88.88 83 SER A C 1
ATOM 631 O O . SER A 1 83 ? 12.445 -20.828 1.225 1 88.88 83 SER A O 1
ATOM 633 N N . ASP A 1 84 ? 12.734 -19.734 -0.706 1 90.44 84 ASP A N 1
ATOM 634 C CA . ASP A 1 84 ? 12.516 -18.438 -0.093 1 90.44 84 ASP A CA 1
ATOM 635 C C . ASP A 1 84 ? 11.18 -17.844 -0.535 1 90.44 84 ASP A C 1
ATOM 637 O O . ASP A 1 84 ? 10.953 -16.641 -0.399 1 90.44 84 ASP A O 1
ATOM 641 N N . HIS A 1 85 ? 10.383 -18.656 -1.097 1 92.62 85 HIS A N 1
ATOM 642 C CA . HIS A 1 85 ? 9.047 -18.281 -1.539 1 92.62 85 HIS A CA 1
ATOM 643 C C . HIS A 1 85 ? 7.973 -19.047 -0.774 1 92.62 85 HIS A C 1
ATOM 645 O O . HIS A 1 85 ? 7.855 -20.266 -0.913 1 92.62 85 HIS A O 1
ATOM 651 N N . ILE A 1 86 ? 7.246 -18.328 -0.03 1 92.88 86 ILE A N 1
ATOM 652 C CA . ILE A 1 86 ? 6.211 -18.969 0.778 1 92.88 86 ILE A CA 1
ATOM 653 C C . ILE A 1 86 ? 4.836 -18.5 0.317 1 92.88 86 ILE A C 1
ATOM 655 O O . ILE A 1 86 ? 4.621 -17.297 0.101 1 92.88 86 ILE A O 1
ATOM 659 N N . LEU A 1 87 ? 3.971 -19.422 0.123 1 93.38 87 LEU A N 1
ATOM 660 C CA . LEU A 1 87 ? 2.578 -19.141 -0.204 1 93.38 87 LEU A CA 1
ATOM 661 C C . LEU A 1 87 ? 1.637 -19.828 0.781 1 93.38 87 LEU A C 1
ATOM 663 O O . LEU A 1 87 ? 1.771 -21.031 1.042 1 93.38 87 LEU A O 1
ATOM 667 N N . CYS A 1 88 ? 0.76 -19.047 1.32 1 94.62 88 CYS A N 1
ATOM 668 C CA . CYS A 1 88 ? -0.27 -19.578 2.211 1 94.62 88 CYS A CA 1
ATOM 669 C C . CYS A 1 88 ? -1.654 -19.422 1.592 1 94.62 88 CYS A C 1
ATOM 671 O O . CYS A 1 88 ? -1.972 -18.391 1.019 1 94.62 88 CYS A O 1
ATOM 673 N N . VAL A 1 89 ? -2.414 -20.438 1.721 1 93.81 89 VAL A N 1
ATOM 674 C CA . VAL A 1 89 ? -3.809 -20.422 1.292 1 93.81 89 VAL A CA 1
ATOM 675 C C . VAL A 1 89 ? -4.715 -20.812 2.459 1 93.81 89 VAL A C 1
ATOM 677 O O . VAL A 1 89 ? -4.418 -21.766 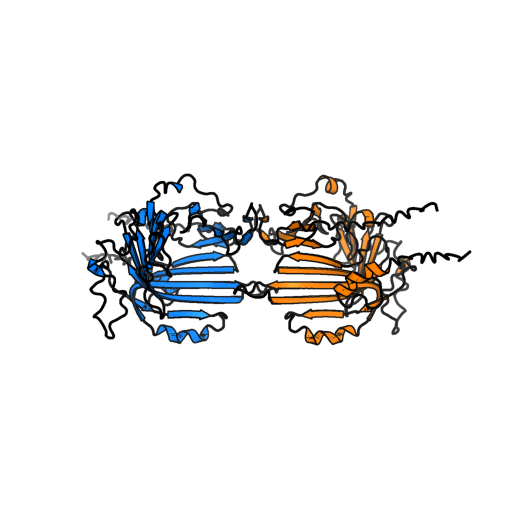3.188 1 93.81 89 VAL A O 1
ATOM 680 N N . CYS A 1 90 ? -5.719 -20.031 2.643 1 93.69 90 CYS A N 1
ATOM 681 C CA . CYS A 1 90 ? -6.582 -20.297 3.787 1 93.69 90 CYS A CA 1
ATOM 682 C C . CYS A 1 90 ? -8.031 -19.938 3.477 1 93.69 90 CYS A C 1
ATOM 684 O O . CYS A 1 90 ? -8.312 -19.328 2.441 1 93.69 90 CYS A O 1
ATOM 686 N N . GLN A 1 91 ? -8.875 -20.516 4.352 1 92.75 91 GLN A N 1
ATOM 687 C CA . GLN A 1 91 ? -10.297 -20.203 4.285 1 92.75 91 GLN A CA 1
ATOM 688 C C . GLN A 1 91 ? -10.789 -19.609 5.605 1 92.75 91 GLN A C 1
ATOM 690 O O . GLN A 1 91 ? -10.445 -20.094 6.68 1 92.75 91 GLN A O 1
ATOM 695 N N . GLY A 1 92 ? -11.484 -18.516 5.516 1 92.88 92 GLY A N 1
ATOM 696 C CA . GLY A 1 92 ? -11.992 -17.797 6.688 1 92.88 92 GLY A CA 1
ATOM 697 C C . GLY A 1 92 ? -11.828 -16.297 6.59 1 92.88 92 GLY A C 1
ATOM 698 O O . GLY A 1 92 ? -11.125 -15.797 5.715 1 92.88 92 GLY A O 1
ATOM 699 N N . HIS A 1 93 ? -12.484 -15.57 7.531 1 92.38 93 HIS A N 1
ATOM 700 C CA . HIS A 1 93 ? -12.445 -14.117 7.527 1 92.38 93 HIS A CA 1
ATOM 701 C C . HIS A 1 93 ? -11.062 -13.602 7.922 1 92.38 93 HIS A C 1
ATOM 703 O O . HIS A 1 93 ? -10.594 -13.867 9.031 1 92.38 93 HIS A O 1
ATOM 709 N N . TYR A 1 94 ? -10.445 -12.883 7.012 1 93.88 94 TYR A N 1
ATOM 710 C CA . TYR A 1 94 ? -9.148 -12.25 7.207 1 93.88 94 TYR A CA 1
ATOM 711 C C . TYR A 1 94 ? -8.133 -13.25 7.734 1 93.88 94 TYR A C 1
ATOM 713 O O . TYR A 1 94 ? -7.305 -12.914 8.586 1 93.88 94 TYR A O 1
ATOM 721 N N . CYS A 1 95 ? -8.227 -14.484 7.152 1 93.62 95 CYS A N 1
ATOM 722 C CA . CYS A 1 95 ? -7.34 -15.539 7.617 1 93.62 95 CYS A CA 1
ATOM 723 C C . CYS A 1 95 ? -5.922 -15.336 7.098 1 93.62 95 CYS A C 1
ATOM 725 O O . CYS A 1 95 ? -4.977 -15.938 7.605 1 93.62 95 CYS A O 1
ATOM 727 N N . ASN A 1 96 ? -5.738 -14.539 6.109 1 95.12 96 ASN A N 1
ATOM 728 C CA . ASN A 1 96 ? -4.418 -14.312 5.531 1 95.12 96 ASN A CA 1
ATOM 729 C C . ASN A 1 96 ? -3.66 -13.227 6.277 1 95.12 96 ASN A C 1
ATOM 731 O O . ASN A 1 96 ? -2.973 -12.406 5.664 1 95.12 96 ASN A O 1
ATOM 735 N N . ASP A 1 97 ? -3.697 -13.242 7.512 1 92.5 97 ASP A N 1
ATOM 736 C CA . ASP A 1 97 ? -3.117 -12.219 8.383 1 92.5 97 ASP A CA 1
ATOM 737 C C . ASP A 1 97 ? -1.606 -12.398 8.5 1 92.5 97 ASP A C 1
ATOM 739 O O . ASP A 1 97 ? -0.859 -11.414 8.492 1 92.5 97 ASP A O 1
ATOM 743 N N . LYS A 1 98 ? -1.238 -13.594 8.648 1 88.06 98 LYS A N 1
ATOM 744 C CA . LYS A 1 98 ? 0.18 -13.828 8.898 1 88.06 98 LYS A CA 1
ATOM 745 C C . LYS A 1 98 ? 0.664 -15.086 8.188 1 88.06 98 LYS A C 1
ATOM 747 O O . LYS A 1 98 ? -0.125 -16 7.918 1 88.06 98 LYS A O 1
ATOM 752 N N . VAL A 1 99 ? 1.966 -14.984 7.809 1 85.31 99 VAL A N 1
ATOM 753 C CA . VAL A 1 99 ? 2.625 -16.172 7.258 1 85.31 99 VAL A CA 1
ATOM 754 C C . VAL A 1 99 ? 3.162 -17.031 8.398 1 85.31 99 VAL A C 1
ATOM 756 O O . VAL A 1 99 ? 4.137 -16.672 9.055 1 85.31 99 VAL A O 1
ATOM 759 N N . VAL A 1 100 ? 2.533 -18.109 8.648 1 80.75 100 VAL A N 1
ATOM 760 C CA . VAL A 1 100 ? 2.986 -19.047 9.664 1 80.75 100 VAL A CA 1
ATOM 761 C C . VAL A 1 100 ? 3.135 -20.438 9.055 1 80.75 100 VAL A C 1
ATOM 763 O O . VAL A 1 100 ? 2.139 -21.125 8.789 1 80.75 100 VAL A O 1
ATOM 766 N N . MET A 1 101 ? 4.41 -20.734 8.836 1 77.5 101 MET A N 1
ATOM 767 C CA . MET A 1 101 ? 4.695 -22.016 8.18 1 77.5 101 MET A CA 1
ATOM 768 C C . MET A 1 101 ? 4.043 -23.172 8.938 1 77.5 101 MET A C 1
ATOM 770 O O . MET A 1 101 ? 4.047 -23.188 10.172 1 77.5 101 MET A O 1
ATOM 774 N N . ASN A 1 102 ? 3.307 -23.938 8.141 1 66.94 102 ASN A N 1
ATOM 775 C CA . ASN A 1 102 ? 2.725 -25.156 8.695 1 66.94 102 ASN A CA 1
ATOM 776 C C . ASN A 1 102 ? 3.803 -26.125 9.18 1 66.94 102 ASN A C 1
ATOM 778 O O . ASN A 1 102 ? 4.566 -26.656 8.375 1 66.94 102 ASN A O 1
ATOM 782 N N . THR A 1 103 ? 4.039 -26.078 10.391 1 58.09 103 THR A N 1
ATOM 783 C CA . THR A 1 103 ? 5.039 -26.984 10.938 1 58.09 103 THR A CA 1
ATOM 784 C C . THR A 1 103 ? 4.625 -28.438 10.703 1 58.09 103 THR A C 1
ATOM 786 O O . THR A 1 103 ? 5.477 -29.328 10.578 1 58.09 103 THR A O 1
ATOM 789 N N . THR A 1 104 ? 3.346 -28.656 10.742 1 53.03 104 THR A N 1
ATOM 790 C CA . THR A 1 104 ? 2.9 -30.031 10.664 1 53.03 104 THR A CA 1
ATOM 791 C C . THR A 1 104 ? 3.045 -30.562 9.242 1 53.03 104 THR A C 1
ATOM 793 O O . THR A 1 104 ? 3.34 -31.75 9.039 1 53.03 104 THR A O 1
ATOM 796 N N . ARG A 1 105 ? 2.695 -29.844 8.273 1 54.31 105 ARG A N 1
ATOM 797 C CA . ARG A 1 105 ? 2.664 -30.375 6.914 1 54.31 105 ARG A CA 1
ATOM 798 C C . ARG A 1 105 ? 4.051 -30.328 6.277 1 54.31 105 ARG A C 1
ATOM 800 O O . ARG A 1 105 ? 4.234 -30.766 5.141 1 54.31 105 ARG A O 1
ATOM 807 N N . GLN A 1 106 ? 4.902 -29.391 6.758 1 53.22 106 GLN A N 1
ATOM 808 C CA . GLN A 1 106 ? 6.262 -29.453 6.23 1 53.22 106 GLN A CA 1
ATOM 809 C C . GLN A 1 106 ? 6.785 -30.891 6.223 1 53.22 106 GLN A C 1
ATOM 811 O O . GLN A 1 106 ? 7.973 -31.125 5.977 1 53.22 106 GLN A O 1
ATOM 816 N N . LYS A 1 107 ? 5.852 -31.672 6.383 1 50.94 107 LYS A N 1
ATOM 817 C CA . LYS A 1 107 ? 6.242 -33.094 6.316 1 50.94 107 LYS A CA 1
ATOM 818 C C . LYS A 1 107 ? 6.902 -33.406 4.98 1 50.94 107 LYS A C 1
ATOM 820 O O . LYS A 1 107 ? 7.129 -34.594 4.668 1 50.94 107 LYS A O 1
ATOM 825 N N . TYR A 1 108 ? 6.898 -32.406 4.066 1 55.41 108 TYR A N 1
ATOM 826 C CA . TYR A 1 108 ? 7.625 -32.906 2.91 1 55.41 108 TYR A CA 1
ATOM 827 C C . TYR A 1 108 ? 9.031 -33.344 3.299 1 55.41 108 TYR A C 1
ATOM 829 O O . TYR A 1 108 ? 9.977 -32.531 3.232 1 55.41 108 TYR A O 1
ATOM 837 N N . ALA A 1 109 ? 9.086 -33.969 4.5 1 58.94 109 ALA A N 1
ATOM 838 C CA . ALA A 1 10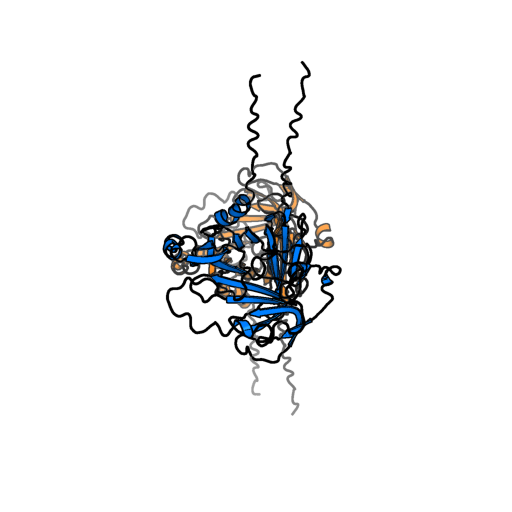9 ? 10.242 -34.5 5.234 1 58.94 109 ALA A CA 1
ATOM 839 C C . ALA A 1 109 ? 11.289 -35.062 4.281 1 58.94 109 ALA A C 1
ATOM 841 O O . ALA A 1 109 ? 12.484 -34.969 4.543 1 58.94 109 ALA A O 1
ATOM 842 N N . ARG A 1 110 ? 10.883 -35.625 3.113 1 74.12 110 ARG A N 1
ATOM 843 C CA . ARG A 1 110 ? 11.984 -36.312 2.418 1 74.12 110 ARG A CA 1
ATOM 844 C C . ARG A 1 110 ? 12.625 -35.375 1.393 1 74.12 110 ARG A C 1
ATOM 846 O O . ARG A 1 110 ? 11.922 -34.75 0.603 1 74.12 110 ARG A O 1
ATOM 853 N N . THR A 1 111 ? 13.805 -34.906 1.61 1 88.06 111 THR A N 1
ATOM 854 C CA . THR A 1 111 ? 14.602 -34.156 0.66 1 88.06 111 THR A CA 1
ATOM 855 C C . THR A 1 111 ? 15.289 -35.062 -0.343 1 88.06 111 THR A C 1
ATOM 857 O O . THR A 1 111 ? 15.719 -36.188 0.013 1 88.06 111 THR A O 1
ATOM 860 N N . ILE A 1 112 ? 15.234 -34.719 -1.558 1 93.12 112 ILE A N 1
ATOM 861 C CA . ILE A 1 112 ? 15.898 -35.5 -2.598 1 93.12 112 ILE A CA 1
ATOM 862 C C . ILE A 1 112 ? 16.969 -34.656 -3.27 1 93.12 112 ILE A C 1
ATOM 864 O O . ILE A 1 112 ? 16.984 -33.438 -3.135 1 93.12 112 ILE A O 1
ATOM 868 N N . THR A 1 113 ? 17.812 -35.344 -3.982 1 96 113 THR A N 1
ATOM 869 C CA . THR A 1 113 ? 18.891 -34.688 -4.715 1 96 113 THR A CA 1
ATOM 870 C C . THR A 1 113 ? 18.5 -34.5 -6.176 1 96 113 THR A C 1
ATOM 872 O O . THR A 1 113 ? 17.969 -35.406 -6.809 1 96 113 THR A O 1
ATOM 875 N N . CYS A 1 114 ? 18.672 -33.25 -6.656 1 96.5 114 CYS A N 1
ATOM 876 C CA . CYS A 1 114 ? 18.359 -32.906 -8.039 1 96.5 114 CYS A CA 1
ATOM 877 C C . CYS A 1 114 ? 19.562 -32.312 -8.742 1 96.5 114 CYS A C 1
ATOM 879 O O . CYS A 1 114 ? 20.469 -31.766 -8.086 1 96.5 114 CYS A O 1
ATOM 881 N N . ARG A 1 115 ? 19.594 -32.438 -10.055 1 95.56 115 ARG A N 1
ATOM 882 C CA . ARG A 1 115 ? 20.531 -31.656 -10.844 1 95.56 115 ARG A CA 1
ATOM 883 C C . ARG A 1 115 ? 20.141 -30.188 -10.859 1 95.56 115 ARG A C 1
ATOM 885 O O . ARG A 1 115 ? 18.953 -29.844 -10.953 1 95.56 115 ARG A O 1
ATOM 892 N N . GLU A 1 116 ? 21.125 -29.312 -10.758 1 96.19 116 GLU A N 1
ATOM 893 C CA . GLU A 1 116 ? 20.875 -27.875 -10.766 1 96.19 116 GLU A CA 1
ATOM 894 C C . GLU A 1 116 ? 21.719 -27.172 -11.836 1 96.19 116 GLU A C 1
ATOM 896 O O . GLU A 1 116 ? 22.875 -26.828 -11.594 1 96.19 116 GLU A O 1
ATOM 901 N N . CYS A 1 117 ? 21.062 -26.906 -13.055 1 94.94 117 CYS A N 1
ATOM 902 C CA . CYS A 1 117 ? 21.766 -26.297 -14.172 1 94.94 117 CYS A CA 1
ATOM 903 C C . CYS A 1 117 ? 20.938 -25.219 -14.828 1 94.94 117 CYS A C 1
ATOM 905 O O . CYS A 1 117 ? 19.719 -25.328 -14.93 1 94.94 117 CYS A O 1
ATOM 907 N N . SER A 1 118 ? 21.594 -24.141 -15.289 1 93.19 118 SER A N 1
ATOM 908 C CA . SER A 1 118 ? 20.906 -23.031 -15.945 1 93.19 118 SER A CA 1
ATOM 909 C C . SER A 1 118 ? 20.781 -23.281 -17.453 1 93.19 118 SER A C 1
ATOM 911 O O . SER A 1 118 ? 21.375 -24.203 -17.984 1 93.19 118 SER A O 1
ATOM 913 N N . GLU A 1 119 ? 19.953 -22.375 -18.078 1 90.44 119 GLU A N 1
ATOM 914 C CA . GLU A 1 119 ? 19.781 -22.469 -19.516 1 90.44 119 GLU A CA 1
ATOM 915 C C . GLU A 1 119 ? 21.094 -22.156 -20.25 1 90.44 119 GLU A C 1
ATOM 917 O O . GLU A 1 119 ? 21.344 -22.688 -21.328 1 90.44 119 GLU A O 1
ATOM 922 N N . LYS A 1 120 ? 21.938 -21.375 -19.594 1 91.88 120 LYS A N 1
ATOM 923 C CA . LYS A 1 120 ? 23.203 -20.984 -20.188 1 91.88 120 LYS A CA 1
ATOM 924 C C . LYS A 1 120 ? 24.203 -22.141 -20.141 1 91.88 120 LYS A C 1
ATOM 926 O O . LYS A 1 120 ? 25.078 -22.25 -21 1 91.88 120 LYS A O 1
ATOM 931 N N . ASN A 1 121 ? 24.047 -22.969 -19.109 1 91.06 121 ASN A N 1
ATOM 932 C CA . ASN A 1 121 ? 24.922 -24.125 -18.938 1 91.06 121 ASN A CA 1
ATOM 933 C C . ASN A 1 121 ? 24.109 -25.375 -18.578 1 91.06 121 ASN A C 1
ATOM 935 O O . ASN A 1 121 ? 24.188 -25.875 -17.453 1 91.06 121 ASN A O 1
ATOM 939 N N . PRO A 1 122 ? 23.453 -25.953 -19.594 1 87.94 122 PRO A N 1
ATOM 940 C CA . PRO A 1 122 ? 22.531 -27.078 -19.328 1 87.94 122 PRO A CA 1
ATOM 941 C C . PRO A 1 122 ? 23.281 -28.375 -19.031 1 87.94 122 PRO A C 1
ATOM 943 O O . PRO A 1 122 ? 22.672 -29.312 -18.484 1 87.94 122 PRO A O 1
ATOM 946 N N . ASN A 1 123 ? 24.609 -28.469 -19.422 1 85.19 123 ASN A N 1
ATOM 947 C CA . ASN A 1 123 ? 25.375 -29.688 -19.156 1 85.19 123 ASN A CA 1
ATOM 948 C C . ASN A 1 123 ? 26.297 -29.516 -17.953 1 85.19 123 ASN A C 1
ATOM 950 O O . ASN A 1 123 ? 27.5 -29.797 -18.047 1 85.19 123 ASN A O 1
ATOM 954 N N . CYS A 1 124 ? 25.656 -29.094 -16.891 1 89 124 CYS A N 1
ATOM 955 C CA . CYS A 1 124 ? 26.453 -28.875 -15.695 1 89 124 CYS A CA 1
ATOM 956 C C . CYS A 1 124 ? 26.359 -30.078 -14.75 1 89 124 CYS A C 1
ATOM 958 O O . CYS A 1 124 ? 25.562 -30.984 -14.992 1 89 124 CYS A O 1
ATOM 960 N N . ASP A 1 125 ? 27.25 -30.172 -13.734 1 89.75 125 ASP A N 1
ATOM 961 C CA . ASP A 1 125 ? 27.234 -31.266 -12.758 1 89.75 125 ASP A CA 1
ATOM 962 C C . ASP A 1 125 ? 26.844 -30.75 -11.375 1 89.75 125 ASP A C 1
ATOM 964 O O . ASP A 1 125 ? 27.094 -31.422 -10.367 1 89.75 125 ASP A O 1
ATOM 968 N N . SER A 1 126 ? 26.203 -29.609 -11.328 1 94.75 126 SER A N 1
ATOM 969 C CA . SER A 1 126 ? 25.797 -29.047 -10.047 1 94.75 126 SER A CA 1
ATOM 970 C C . SER A 1 126 ? 24.516 -29.719 -9.531 1 94.75 126 SER A C 1
ATOM 972 O O . SER A 1 126 ? 23.656 -30.109 -10.32 1 94.75 126 SER A O 1
ATOM 974 N N . THR A 1 127 ? 24.453 -29.891 -8.203 1 96.12 127 THR A N 1
ATOM 975 C CA . THR A 1 127 ? 23.281 -30.547 -7.613 1 96.12 127 THR A CA 1
ATOM 976 C C . THR A 1 127 ? 22.703 -29.688 -6.492 1 96.12 127 THR A C 1
ATOM 978 O O . THR A 1 127 ? 23.375 -28.781 -5.992 1 96.12 127 THR A O 1
ATOM 981 N N . CYS A 1 128 ? 21.484 -29.906 -6.199 1 95.56 128 CYS A N 1
ATOM 982 C CA . CYS A 1 128 ? 20.781 -29.266 -5.086 1 95.56 128 CYS A CA 1
ATOM 983 C C . CYS A 1 128 ? 19.891 -30.266 -4.359 1 95.56 128 CYS A C 1
ATOM 985 O O . CYS A 1 128 ? 19.703 -31.391 -4.824 1 95.56 128 CYS A O 1
ATOM 987 N N . GLU A 1 129 ? 19.547 -29.875 -3.135 1 94.88 129 GLU A N 1
ATOM 988 C CA . GLU A 1 129 ? 18.609 -30.672 -2.352 1 94.88 129 GLU A CA 1
ATOM 989 C C . GLU A 1 129 ? 17.266 -29.953 -2.199 1 94.88 129 GLU A C 1
ATOM 991 O O . GLU A 1 129 ? 17.219 -28.781 -1.862 1 94.88 129 GLU A O 1
ATOM 996 N N . GLY A 1 130 ? 16.219 -30.656 -2.568 1 94.38 130 GLY A N 1
ATOM 997 C CA . GLY A 1 130 ? 14.875 -30.109 -2.461 1 94.38 130 GLY A CA 1
ATOM 998 C C . GLY A 1 130 ? 13.812 -31.172 -2.291 1 94.38 130 GLY A C 1
ATOM 999 O O . GLY A 1 130 ? 14.117 -32.312 -1.927 1 94.38 130 GLY A O 1
ATOM 1000 N N . HIS A 1 131 ? 12.539 -30.828 -2.498 1 92.19 131 HIS A N 1
ATOM 1001 C CA . HIS A 1 131 ? 11.445 -31.75 -2.256 1 92.19 131 HIS A CA 1
ATOM 1002 C C . HIS A 1 131 ? 11.094 -32.531 -3.518 1 92.19 131 HIS A C 1
ATOM 1004 O O . HIS A 1 131 ? 10.57 -33.656 -3.439 1 92.19 131 HIS A O 1
ATOM 1010 N N . TRP A 1 132 ? 11.328 -31.969 -4.637 1 93.25 132 TRP A N 1
ATOM 1011 C CA . TRP A 1 132 ? 11.141 -32.562 -5.957 1 93.25 132 TRP A CA 1
ATOM 1012 C C . TRP A 1 132 ? 12.047 -31.891 -6.984 1 93.25 132 TRP A C 1
ATOM 1014 O O . TRP A 1 132 ? 12.672 -30.859 -6.695 1 93.25 132 TRP A O 1
ATOM 1024 N N . CYS A 1 133 ? 12.188 -32.5 -8.148 1 96.25 133 CYS A N 1
ATOM 1025 C CA . CYS A 1 133 ? 13.055 -31.969 -9.188 1 96.25 133 CYS A CA 1
ATOM 1026 C C . CYS A 1 133 ? 12.242 -31.438 -10.359 1 96.25 133 CYS A C 1
ATOM 1028 O O . CYS A 1 133 ? 11.141 -31.922 -10.633 1 96.25 133 CYS A O 1
ATOM 1030 N N . HIS A 1 134 ? 12.789 -30.406 -10.922 1 95.88 134 HIS A N 1
ATOM 1031 C CA . HIS A 1 134 ? 12.164 -29.922 -12.141 1 95.88 134 HIS A CA 1
ATOM 1032 C C . HIS A 1 134 ? 13.18 -29.781 -13.266 1 95.88 134 HIS A C 1
ATOM 1034 O O . HIS A 1 134 ? 14.375 -29.641 -13.008 1 95.88 134 HIS A O 1
ATOM 1040 N N . GLU A 1 135 ? 12.641 -29.906 -14.523 1 94.31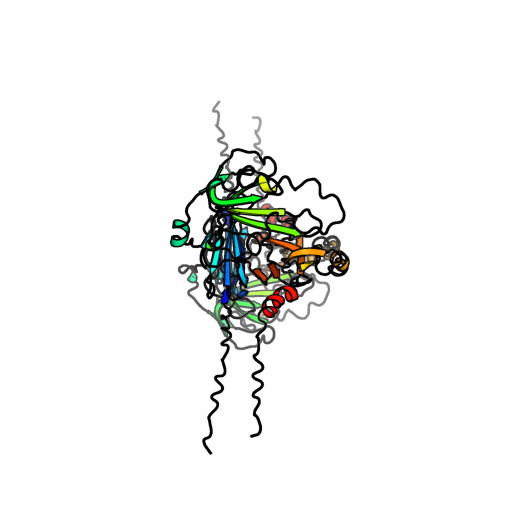 135 GLU A N 1
ATOM 1041 C CA . GLU A 1 135 ? 13.477 -29.797 -15.711 1 94.31 135 GLU A CA 1
ATOM 1042 C C . GLU A 1 135 ? 12.711 -29.156 -16.875 1 94.31 135 GLU A C 1
ATOM 1044 O O . GLU A 1 135 ? 11.531 -29.453 -17.078 1 94.31 135 GLU A O 1
ATOM 1049 N N . ASP A 1 136 ? 13.328 -28.266 -17.516 1 92.44 136 ASP A N 1
ATOM 1050 C CA . ASP A 1 136 ? 12.867 -27.75 -18.797 1 92.44 136 ASP A CA 1
ATOM 1051 C C . ASP A 1 136 ? 13.586 -28.438 -19.953 1 92.44 136 ASP A C 1
ATOM 1053 O O . ASP A 1 136 ? 14.742 -28.109 -20.25 1 92.44 136 ASP A O 1
ATOM 1057 N N . MET A 1 137 ? 12.867 -29.234 -20.641 1 86.06 137 MET A N 1
ATOM 1058 C CA . MET A 1 137 ? 13.492 -30.078 -21.656 1 86.06 137 MET A CA 1
ATOM 1059 C C . MET A 1 137 ? 13.82 -29.266 -22.906 1 86.06 137 MET A C 1
ATOM 1061 O O . MET A 1 137 ? 14.664 -29.656 -23.703 1 86.06 137 MET A O 1
ATOM 1065 N N . SER A 1 138 ? 13.188 -28.172 -22.984 1 83.19 138 SER A N 1
ATOM 1066 C CA . SER A 1 138 ? 13.43 -27.328 -24.141 1 83.19 138 SER A CA 1
ATOM 1067 C C . SER A 1 138 ? 14.727 -26.531 -24 1 83.19 138 SER A C 1
ATOM 1069 O O . SER A 1 138 ? 15.461 -26.359 -24.969 1 83.19 138 SER A O 1
ATOM 1071 N N . THR A 1 139 ? 15.039 -26.141 -22.828 1 86.44 139 THR A N 1
ATOM 1072 C CA . THR A 1 139 ? 16.219 -25.312 -22.609 1 86.44 139 THR A CA 1
ATOM 1073 C C . THR A 1 139 ? 17.328 -26.109 -21.922 1 86.44 139 THR A C 1
ATOM 1075 O O . THR A 1 139 ? 18.5 -25.719 -21.969 1 86.44 139 THR A O 1
ATOM 1078 N N . GLY A 1 140 ? 16.938 -27.141 -21.281 1 88.12 140 GLY A N 1
ATOM 1079 C CA . GLY A 1 140 ? 17.891 -27.922 -20.516 1 88.12 140 GLY A CA 1
ATOM 1080 C C . GLY A 1 140 ? 18.047 -27.453 -19.094 1 88.12 140 GLY A C 1
ATOM 1081 O O . GLY A 1 140 ? 18.828 -28.031 -18.328 1 88.12 140 GLY A O 1
ATOM 1082 N N . ALA A 1 141 ? 17.344 -26.438 -18.75 1 93.25 141 ALA A N 1
ATOM 1083 C CA . ALA A 1 141 ? 17.406 -25.938 -17.375 1 93.25 141 ALA A CA 1
ATOM 1084 C C . ALA A 1 141 ? 16.812 -26.953 -16.406 1 93.25 141 ALA A C 1
ATOM 1086 O O . ALA A 1 141 ? 15.82 -27.625 -16.719 1 93.25 141 ALA A O 1
ATOM 1087 N N . SER A 1 142 ? 17.469 -27.125 -15.266 1 95 142 SER A N 1
ATOM 1088 C CA . SER A 1 142 ? 17.016 -28.062 -14.234 1 95 142 SER A CA 1
ATOM 1089 C C . SER A 1 142 ? 17.281 -27.5 -12.836 1 95 142 SER A C 1
ATOM 1091 O O . SER A 1 142 ? 18.109 -26.609 -12.664 1 95 142 SER A O 1
ATOM 1093 N N . GLY A 1 143 ? 16.5 -28.062 -11.859 1 95.94 143 GLY A N 1
ATOM 1094 C CA . GLY A 1 143 ? 16.672 -27.562 -10.5 1 95.94 143 GLY A CA 1
ATOM 1095 C C . GLY A 1 143 ? 15.797 -28.266 -9.492 1 95.94 143 GLY A C 1
ATOM 1096 O O . GLY A 1 143 ? 15.219 -29.312 -9.781 1 95.94 143 GLY A O 1
ATOM 1097 N N . CYS A 1 144 ? 15.797 -27.641 -8.258 1 95.69 144 CYS A N 1
ATOM 1098 C CA . CYS A 1 144 ? 15.023 -28.172 -7.145 1 95.69 144 CYS A CA 1
ATOM 1099 C C . CYS A 1 144 ? 13.734 -27.391 -6.949 1 95.69 144 CYS A C 1
ATOM 1101 O O . CYS A 1 144 ? 13.688 -26.188 -7.215 1 95.69 144 CYS A O 1
ATOM 1103 N N . GLY A 1 145 ? 12.703 -28.172 -6.578 1 94.5 145 GLY A N 1
ATOM 1104 C CA . GLY A 1 145 ? 11.453 -27.562 -6.16 1 94.5 145 GLY A CA 1
ATOM 1105 C C . GLY A 1 145 ? 11.172 -27.719 -4.68 1 94.5 145 GLY A C 1
ATOM 1106 O O . GLY A 1 145 ? 11.633 -28.688 -4.059 1 94.5 145 GLY A O 1
ATOM 1107 N N . TYR A 1 146 ? 10.516 -26.766 -4.113 1 91.69 146 TYR A N 1
ATOM 1108 C CA . TYR A 1 146 ? 10.18 -26.766 -2.693 1 91.69 146 TYR A CA 1
ATOM 1109 C C . TYR A 1 146 ? 8.68 -26.625 -2.484 1 91.69 146 TYR A C 1
ATOM 1111 O O . TYR A 1 146 ? 8.016 -25.859 -3.184 1 91.69 146 TYR A O 1
ATOM 1119 N N . GLY A 1 147 ? 8.172 -27.344 -1.461 1 90.06 147 GLY A N 1
ATOM 1120 C CA . GLY A 1 147 ? 6.734 -27.375 -1.239 1 90.06 147 GLY A CA 1
ATOM 1121 C C . GLY A 1 147 ? 6.027 -28.453 -2.029 1 90.06 147 GLY A C 1
ATOM 1122 O O . GLY A 1 147 ? 6.645 -29.438 -2.43 1 90.06 147 GLY A O 1
ATOM 1123 N N . PRO A 1 148 ? 4.738 -28.281 -2.18 1 89.12 148 PRO A N 1
ATOM 1124 C CA . PRO A 1 148 ? 4.035 -29.281 -2.998 1 89.12 148 PRO A CA 1
ATOM 1125 C C . PRO A 1 148 ? 4.469 -29.25 -4.461 1 89.12 148 PRO A C 1
ATOM 1127 O O . PRO A 1 148 ? 4.727 -28.172 -5.012 1 89.12 148 PRO A O 1
ATOM 1130 N N . PRO A 1 149 ? 4.656 -30.438 -4.992 1 91.38 149 PRO A N 1
ATOM 1131 C CA . PRO A 1 149 ? 4.973 -30.438 -6.422 1 91.38 149 PRO A CA 1
ATOM 1132 C C . PRO A 1 149 ? 3.984 -29.609 -7.242 1 91.38 149 PRO A C 1
ATOM 1134 O O . PRO A 1 149 ? 2.785 -29.609 -6.957 1 91.38 149 PRO A O 1
ATOM 1137 N N . ALA A 1 150 ? 4.594 -28.922 -8.172 1 91.81 150 ALA A N 1
ATOM 1138 C CA . ALA A 1 150 ? 3.77 -27.969 -8.906 1 91.81 150 ALA A CA 1
ATOM 1139 C C . ALA A 1 150 ? 4.074 -28 -10.398 1 91.81 150 ALA A C 1
ATOM 1141 O O . ALA A 1 150 ? 5.242 -28.062 -10.797 1 91.81 150 ALA A O 1
ATOM 1142 N N . LEU A 1 151 ? 3.041 -28.078 -11.18 1 92.56 151 LEU A N 1
ATOM 1143 C CA . LEU A 1 151 ? 3.064 -27.953 -12.633 1 92.56 151 LEU A CA 1
ATOM 1144 C C . LEU A 1 151 ? 1.944 -27.031 -13.117 1 92.56 151 LEU A C 1
ATOM 1146 O O . LEU A 1 151 ? 0.842 -27.047 -12.562 1 92.56 151 LEU A O 1
ATOM 1150 N N . PRO A 1 152 ? 2.26 -26.234 -14.125 1 92.31 152 PRO A N 1
ATOM 1151 C CA . PRO A 1 152 ? 1.192 -25.344 -14.609 1 92.31 152 PRO A CA 1
ATOM 1152 C C . PRO A 1 152 ? -0.093 -26.109 -14.938 1 92.31 152 PRO A C 1
ATOM 1154 O O . PRO A 1 152 ? -0.042 -27.188 -15.523 1 92.31 152 PRO A O 1
ATOM 1157 N N . PHE A 1 153 ? -1.229 -25.625 -14.477 1 93.81 153 PHE A N 1
ATOM 1158 C CA . PHE A 1 153 ? -2.584 -26.078 -14.781 1 93.81 153 PHE A CA 1
ATOM 1159 C C . PHE A 1 153 ? -2.895 -27.391 -14.062 1 93.81 153 PHE A C 1
ATOM 1161 O O . PHE A 1 153 ? -3.877 -28.062 -14.383 1 93.81 153 PHE A O 1
ATOM 1168 N N . TYR A 1 154 ? -2.006 -27.812 -13.156 1 93.31 154 TYR A N 1
ATOM 1169 C CA . TYR A 1 154 ? -2.258 -28.969 -12.305 1 93.31 154 TYR A CA 1
ATOM 1170 C C . TYR A 1 154 ? -2.596 -28.531 -10.883 1 93.31 154 TYR A C 1
ATOM 1172 O O . TYR A 1 154 ? -2.152 -27.469 -10.43 1 93.31 154 TYR A O 1
ATOM 1180 N N . TYR A 1 155 ? -3.42 -29.406 -10.266 1 91.94 155 TYR A N 1
ATOM 1181 C CA . TYR A 1 155 ? -3.52 -29.25 -8.812 1 91.94 155 TYR A CA 1
ATOM 1182 C C . TYR A 1 155 ? -2.172 -29.5 -8.148 1 91.94 155 TYR A C 1
ATOM 1184 O O . TYR A 1 155 ? -1.398 -30.344 -8.586 1 91.94 155 TYR A O 1
ATOM 1192 N N . ARG A 1 156 ? -1.958 -28.641 -7.109 1 89.38 156 ARG A N 1
ATOM 1193 C CA . ARG A 1 156 ? -0.686 -28.75 -6.402 1 89.38 156 ARG A CA 1
ATOM 1194 C C . ARG A 1 156 ? -0.819 -29.641 -5.168 1 89.38 156 ARG A C 1
ATOM 1196 O O . ARG A 1 156 ? -1.691 -29.406 -4.324 1 89.38 156 ARG A O 1
ATOM 1203 N N . GLY A 1 157 ? -0.021 -30.703 -5.172 1 85.88 157 GLY A N 1
ATOM 1204 C CA . GLY A 1 157 ? -0.026 -31.625 -4.055 1 85.88 157 GLY A CA 1
ATOM 1205 C C . GLY A 1 157 ? 0.767 -32.906 -4.328 1 85.88 157 GLY A C 1
ATOM 1206 O O . GLY A 1 157 ? 1.179 -33.125 -5.465 1 85.88 157 GLY A O 1
ATOM 1207 N N . PRO A 1 158 ? 1.041 -33.562 -3.266 1 83.12 158 PRO A N 1
ATOM 1208 C CA . PRO A 1 158 ? 1.79 -34.812 -3.434 1 83.12 158 PRO A CA 1
ATOM 1209 C C . PRO A 1 158 ? 1.057 -35.844 -4.309 1 83.12 158 PRO A C 1
ATOM 1211 O O . PRO A 1 158 ? 1.672 -36.781 -4.812 1 83.12 158 PRO A O 1
ATOM 1214 N N . GLU A 1 159 ? -0.171 -35.594 -4.539 1 86.62 159 GLU A N 1
ATOM 1215 C CA . GLU A 1 159 ? -0.995 -36.5 -5.348 1 86.62 159 GLU A CA 1
ATOM 1216 C C . GLU A 1 159 ? -0.515 -36.531 -6.797 1 86.62 159 GLU A C 1
ATOM 1218 O O . GLU A 1 159 ? -0.845 -37.469 -7.543 1 86.62 159 GLU A O 1
ATOM 1223 N N . LEU A 1 160 ? 0.29 -35.594 -7.102 1 88.88 160 LEU A N 1
ATOM 1224 C CA . LEU A 1 160 ? 0.783 -35.5 -8.477 1 88.88 160 LEU A CA 1
ATOM 1225 C C . LEU A 1 160 ? 1.68 -36.688 -8.797 1 88.88 160 LEU A C 1
ATOM 1227 O O . LEU A 1 160 ? 1.787 -37.094 -9.953 1 88.88 160 LEU A O 1
ATOM 1231 N N . PHE A 1 161 ? 2.281 -37.25 -7.691 1 88.56 161 PHE A N 1
ATOM 1232 C CA . PHE A 1 161 ? 3.221 -38.344 -7.914 1 88.56 161 PHE A CA 1
ATOM 1233 C C . PHE A 1 161 ? 2.609 -39.656 -7.496 1 88.56 161 PHE A C 1
ATOM 1235 O O . PHE A 1 161 ? 3.326 -40.625 -7.277 1 88.56 161 PHE A O 1
ATOM 1242 N N . TYR A 1 162 ? 1.323 -39.719 -7.355 1 85.06 162 TYR A N 1
ATOM 1243 C CA . TYR A 1 162 ? 0.658 -40.938 -6.883 1 85.06 162 TYR A CA 1
ATOM 1244 C C . TYR A 1 162 ? 0.831 -42.062 -7.875 1 85.06 162 TYR A C 1
ATOM 1246 O O . TYR A 1 162 ? 1.134 -43.219 -7.48 1 85.06 162 TYR A O 1
ATOM 1254 N N . TYR A 1 163 ? 0.673 -41.844 -9.172 1 82.06 163 TYR A N 1
ATOM 1255 C CA . TYR A 1 163 ? 0.687 -42.906 -10.164 1 82.06 163 TYR A CA 1
ATOM 1256 C C . TYR A 1 163 ? 2.029 -42.969 -10.883 1 82.06 163 TYR A C 1
ATOM 1258 O O . TYR A 1 163 ? 2.416 -44 -11.406 1 82.06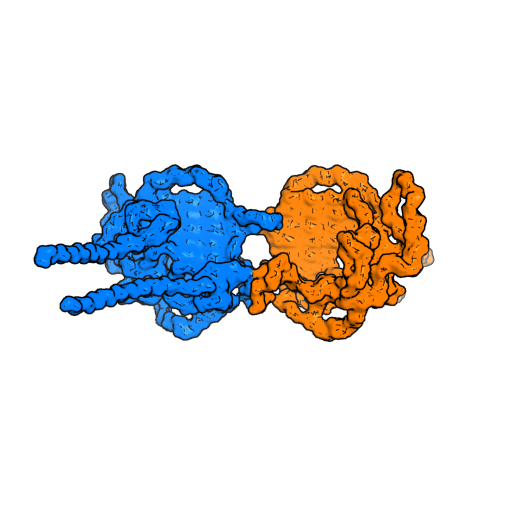 163 TYR A O 1
ATOM 1266 N N . ARG A 1 164 ? 2.668 -41.812 -10.945 1 85.81 164 ARG A N 1
ATOM 1267 C CA . ARG A 1 164 ? 3.934 -41.688 -11.664 1 85.81 164 ARG A CA 1
ATOM 1268 C C . ARG A 1 164 ? 4.945 -40.875 -10.867 1 85.81 164 ARG A C 1
ATOM 1270 O O . ARG A 1 164 ? 4.574 -39.969 -10.117 1 85.81 164 ARG A O 1
ATOM 1277 N N . SER A 1 165 ? 6.152 -41.219 -11.07 1 90.12 165 SER A N 1
ATOM 1278 C CA . SER A 1 165 ? 7.199 -40.5 -10.375 1 90.12 165 SER A CA 1
ATOM 1279 C C . SER A 1 165 ? 7.656 -39.281 -11.18 1 90.12 165 SER A C 1
ATOM 1281 O O . SER A 1 165 ? 8.445 -38.469 -10.703 1 90.12 165 SER A O 1
ATOM 1283 N N . LYS A 1 166 ? 7.199 -39.25 -12.461 1 91 166 LYS A N 1
ATOM 1284 C CA . LYS A 1 166 ? 7.551 -38.156 -13.336 1 91 166 LYS A CA 1
ATOM 1285 C C . LYS A 1 166 ? 6.344 -37.688 -14.156 1 91 166 LYS A C 1
ATOM 1287 O O . LYS A 1 166 ? 5.633 -38.5 -14.734 1 91 166 LYS A O 1
ATOM 1292 N N . VAL A 1 167 ? 6.055 -36.438 -14.078 1 92 167 VAL A N 1
ATOM 1293 C CA . VAL A 1 167 ? 4.934 -35.844 -14.805 1 92 167 VAL A CA 1
ATOM 1294 C C . VAL A 1 167 ? 5.43 -34.688 -15.664 1 92 167 VAL A C 1
ATOM 1296 O O . VAL A 1 167 ? 6.219 -33.875 -15.203 1 92 167 VAL A O 1
ATOM 1299 N N . CYS A 1 168 ? 4.953 -34.656 -16.938 1 91.62 168 CYS A N 1
ATOM 1300 C CA . CYS A 1 168 ? 5.426 -33.625 -17.859 1 91.62 168 CYS A CA 1
ATOM 1301 C C . CYS A 1 168 ? 4.258 -32.938 -18.562 1 91.62 168 CYS A C 1
ATOM 1303 O O . CYS A 1 168 ? 3.184 -33.531 -18.703 1 91.62 168 CYS A O 1
ATOM 1305 N N . ILE A 1 169 ? 4.527 -31.703 -18.938 1 93.12 169 ILE A N 1
ATOM 1306 C CA . ILE A 1 169 ? 3.586 -30.969 -19.766 1 93.12 169 ILE A CA 1
ATOM 1307 C C . ILE A 1 169 ? 4.336 -30.281 -20.906 1 93.12 169 ILE A C 1
ATOM 1309 O O . ILE A 1 169 ? 5.492 -29.891 -20.75 1 93.12 169 ILE A O 1
ATOM 1313 N N . THR A 1 170 ? 3.686 -30.25 -22.031 1 92.31 170 THR A N 1
ATOM 1314 C CA . THR A 1 170 ? 4.168 -29.484 -23.156 1 92.31 170 THR A CA 1
ATOM 1315 C C . THR A 1 170 ? 3.201 -28.344 -23.5 1 92.31 170 THR A C 1
ATOM 1317 O O . THR A 1 170 ? 2.02 -28.594 -23.75 1 92.31 170 THR A O 1
ATOM 1320 N N . LEU A 1 171 ? 3.715 -27.141 -23.438 1 92.88 171 LEU A N 1
ATOM 1321 C CA . LEU A 1 171 ? 2.883 -25.969 -23.656 1 92.88 171 LEU A CA 1
ATOM 1322 C C . LEU A 1 171 ? 3.285 -25.25 -24.938 1 92.88 171 LEU A C 1
ATOM 1324 O O . LEU A 1 171 ? 4.477 -25.047 -25.188 1 92.88 171 LEU A O 1
ATOM 1328 N N . SER A 1 172 ? 2.334 -24.969 -25.703 1 89.5 172 SER A N 1
ATOM 1329 C CA . SER A 1 172 ? 2.514 -24.062 -26.844 1 89.5 172 SER A CA 1
ATOM 1330 C C . SER A 1 172 ? 1.681 -22.797 -26.688 1 89.5 172 SER A C 1
ATOM 1332 O O . SER A 1 172 ? 0.457 -22.875 -26.562 1 89.5 172 SER A O 1
ATOM 1334 N N . ARG A 1 173 ? 2.373 -21.703 -26.578 1 84.12 173 ARG A N 1
ATOM 1335 C CA . ARG A 1 173 ? 1.706 -20.406 -26.391 1 84.12 173 ARG A CA 1
ATOM 1336 C C . ARG A 1 173 ? 2.219 -19.375 -27.391 1 84.12 173 ARG A C 1
ATOM 1338 O O . ARG A 1 173 ? 3.404 -19.047 -27.391 1 84.12 173 ARG A O 1
ATOM 1345 N N . GLY A 1 174 ? 1.323 -18.859 -28.172 1 76.56 174 GLY A N 1
ATOM 1346 C CA . GLY A 1 174 ? 1.711 -17.844 -29.141 1 76.56 174 GLY A CA 1
ATOM 1347 C C . GLY A 1 174 ? 2.621 -18.375 -30.234 1 76.56 174 GLY A C 1
ATOM 1348 O O . GLY A 1 174 ? 2.428 -19.5 -30.719 1 76.56 174 GLY A O 1
ATOM 1349 N N . ALA A 1 175 ? 3.566 -17.438 -30.578 1 69.06 175 ALA A N 1
ATOM 1350 C CA . ALA A 1 175 ? 4.434 -17.75 -31.719 1 69.06 175 ALA A CA 1
ATOM 1351 C C . ALA A 1 175 ? 5.695 -18.484 -31.266 1 69.06 175 ALA A C 1
ATOM 1353 O O . ALA A 1 175 ? 6.5 -18.906 -32.094 1 69.06 175 ALA A O 1
ATOM 1354 N N . GLY A 1 176 ? 5.762 -18.734 -30.047 1 72.56 176 GLY A N 1
ATOM 1355 C CA . GLY A 1 176 ? 7 -19.328 -29.562 1 72.56 176 GLY A CA 1
ATOM 1356 C C . GLY A 1 176 ? 7.023 -20.828 -29.672 1 72.56 176 GLY A C 1
ATOM 1357 O O . GLY A 1 176 ? 6.012 -21.453 -30.016 1 72.56 176 GLY A O 1
ATOM 1358 N N . LYS A 1 177 ? 8.281 -21.438 -29.625 1 80.25 177 LYS A N 1
ATOM 1359 C CA . LYS A 1 177 ? 8.461 -22.891 -29.609 1 80.25 177 LYS A CA 1
ATOM 1360 C C . LYS A 1 177 ? 7.812 -23.516 -28.375 1 80.25 177 LYS A C 1
ATOM 1362 O O . LYS A 1 177 ? 7.832 -22.922 -27.297 1 80.25 177 LYS A O 1
ATOM 1367 N N . PRO A 1 178 ? 7.129 -24.641 -28.656 1 88.25 178 PRO A N 1
ATOM 1368 C CA . PRO A 1 178 ? 6.566 -25.328 -27.5 1 88.25 178 PRO A CA 1
ATOM 1369 C C . PRO A 1 178 ? 7.617 -25.656 -26.438 1 88.25 178 PRO A C 1
ATOM 1371 O O . PRO A 1 178 ? 8.758 -25.984 -26.781 1 88.25 178 PRO A O 1
ATOM 1374 N N . ARG A 1 179 ? 7.238 -25.5 -25.25 1 90 179 ARG A N 1
ATOM 1375 C CA . ARG A 1 179 ? 8.125 -25.781 -24.125 1 90 179 ARG A CA 1
ATOM 1376 C C . ARG A 1 179 ? 7.625 -26.969 -23.312 1 90 179 ARG A C 1
ATOM 1378 O O . ARG A 1 179 ? 6.426 -27.078 -23.031 1 90 179 ARG A O 1
ATOM 1385 N N . ARG A 1 180 ? 8.578 -27.812 -23.047 1 91.56 180 ARG A N 1
ATOM 1386 C CA . ARG A 1 180 ? 8.242 -29 -22.266 1 91.56 180 ARG A CA 1
ATOM 1387 C C . ARG A 1 180 ? 8.828 -28.906 -20.859 1 91.56 180 ARG A C 1
ATOM 1389 O O . ARG A 1 180 ? 10.039 -28.75 -20.688 1 91.56 180 ARG A O 1
ATOM 1396 N N . HIS A 1 181 ? 7.941 -29 -19.875 1 93.56 181 HIS A N 1
ATOM 1397 C CA . HIS A 1 181 ? 8.32 -28.953 -18.469 1 93.56 181 HIS A CA 1
ATOM 1398 C C . HIS A 1 181 ? 8.008 -30.266 -17.766 1 93.56 181 HIS A C 1
ATOM 1400 O O . HIS A 1 181 ? 6.926 -30.828 -17.953 1 93.56 181 HIS A O 1
ATOM 1406 N N . CYS A 1 182 ? 8.984 -30.703 -17.016 1 93.62 182 CYS A N 1
ATOM 1407 C CA . CYS A 1 182 ? 8.781 -31.938 -16.297 1 93.62 182 CYS A CA 1
ATOM 1408 C C . CYS A 1 182 ? 9.141 -31.781 -14.82 1 93.62 182 CYS A C 1
ATOM 1410 O O . CYS A 1 182 ? 10 -30.969 -14.469 1 93.62 182 CYS A O 1
ATOM 1412 N N . ILE A 1 183 ? 8.43 -32.562 -13.953 1 95 183 ILE A N 1
ATOM 1413 C CA . ILE A 1 183 ? 8.758 -32.656 -12.531 1 95 183 ILE A CA 1
ATOM 1414 C C . ILE A 1 183 ? 8.852 -34.125 -12.141 1 95 183 ILE A C 1
ATOM 1416 O O . ILE A 1 183 ? 8.219 -35 -12.758 1 95 183 ILE A O 1
ATOM 1420 N N . CYS A 1 184 ? 9.688 -34.406 -11.125 1 94.06 184 CYS A N 1
ATOM 1421 C CA . CYS A 1 184 ? 9.852 -35.781 -10.711 1 94.06 184 CYS A CA 1
ATOM 1422 C C . CYS A 1 184 ? 10.25 -35.875 -9.242 1 94.06 184 CYS A C 1
ATOM 1424 O O . CYS A 1 184 ? 10.664 -34.875 -8.648 1 94.06 184 CYS A O 1
ATOM 1426 N N . SER A 1 185 ? 10.07 -37.125 -8.609 1 93.06 185 SER A N 1
ATOM 1427 C CA . SER A 1 185 ? 10.172 -37.219 -7.16 1 93.06 185 SER A CA 1
ATOM 1428 C C . SER A 1 185 ? 11.312 -38.156 -6.758 1 93.06 185 SER A C 1
ATOM 1430 O O . SER A 1 185 ? 11.484 -38.469 -5.574 1 93.06 185 SER A O 1
ATOM 1432 N N . LEU A 1 186 ? 12.117 -38.625 -7.66 1 92.5 186 LEU A N 1
ATOM 1433 C CA . LEU A 1 186 ? 13.227 -39.5 -7.324 1 92.5 186 LEU A CA 1
ATOM 1434 C C . LEU A 1 186 ? 14.562 -38.781 -7.434 1 92.5 186 LEU A C 1
ATOM 1436 O O . LEU A 1 186 ? 14.633 -37.719 -8.055 1 92.5 186 LEU A O 1
ATOM 1440 N N . ASN A 1 187 ? 15.578 -39.375 -6.871 1 93.44 187 ASN A N 1
ATOM 1441 C CA . ASN A 1 187 ? 16.891 -38.719 -6.914 1 93.44 187 ASN A CA 1
ATOM 1442 C C . ASN A 1 187 ? 17.422 -38.625 -8.344 1 93.44 187 ASN A C 1
ATOM 1444 O O . ASN A 1 187 ? 17.391 -39.594 -9.094 1 93.44 187 ASN A O 1
ATOM 1448 N N . MET A 1 188 ? 17.906 -37.5 -8.695 1 94.5 188 MET A N 1
ATOM 1449 C CA . MET A 1 188 ? 18.578 -37.188 -9.961 1 94.5 188 MET A CA 1
ATOM 1450 C C . MET A 1 188 ? 17.703 -37.562 -11.148 1 94.5 188 MET A C 1
ATOM 1452 O O . MET A 1 188 ? 18.203 -38.031 -12.18 1 94.5 188 MET A O 1
ATOM 1456 N N . CYS A 1 189 ? 16.359 -37.438 -10.875 1 92.75 189 CYS A N 1
ATOM 1457 C CA . CYS A 1 189 ? 15.422 -37.844 -11.914 1 92.75 189 CYS A CA 1
ATOM 1458 C C . CYS A 1 189 ? 15.344 -36.812 -13.016 1 92.75 189 CYS A C 1
ATOM 1460 O O . CYS A 1 189 ? 14.75 -37.031 -14.07 1 92.75 189 CYS A O 1
ATOM 1462 N N . ASN A 1 190 ? 15.961 -35.656 -12.836 1 92.88 190 ASN A N 1
ATOM 1463 C CA . ASN A 1 190 ? 15.922 -34.625 -13.852 1 92.88 190 ASN A CA 1
ATOM 1464 C C . ASN A 1 190 ? 17.203 -34.594 -14.695 1 92.88 190 ASN A C 1
ATOM 1466 O O . ASN A 1 190 ? 17.562 -33.562 -15.258 1 92.88 190 ASN A O 1
ATOM 1470 N N . GLN A 1 191 ? 17.984 -35.688 -14.758 1 81.19 191 GLN A N 1
ATOM 1471 C CA . GLN A 1 191 ? 19.172 -35.812 -15.602 1 81.19 191 GLN A CA 1
ATOM 1472 C C . GLN A 1 191 ? 18.797 -36.031 -17.062 1 81.19 191 GLN A C 1
ATOM 1474 O O . GLN A 1 191 ? 17.797 -36.719 -17.344 1 81.19 191 GLN A O 1
ATOM 1479 N N . LEU A 1 192 ? 19.188 -35.156 -17.922 1 64.31 192 LEU A N 1
ATOM 1480 C CA . LEU A 1 192 ? 18.891 -35.219 -19.344 1 64.31 192 LEU A CA 1
ATOM 1481 C C . LEU A 1 192 ? 19 -36.625 -19.859 1 64.31 192 LEU A C 1
ATOM 1483 O O . LEU A 1 192 ? 18.172 -37.062 -20.672 1 64.31 192 LEU A O 1
ATOM 1487 N N . ASN A 1 193 ? 20.266 -37.281 -19.734 1 54.16 193 ASN A N 1
ATOM 1488 C CA . ASN A 1 193 ? 20.609 -38.531 -20.359 1 54.16 193 ASN A CA 1
ATOM 1489 C C . ASN A 1 193 ? 20 -39.719 -19.609 1 54.16 193 ASN A C 1
ATOM 1491 O O . ASN A 1 193 ? 20.484 -40.844 -19.734 1 54.16 193 ASN A O 1
ATOM 1495 N N . SER A 1 194 ? 19.203 -39.5 -18.75 1 48.03 194 SER A N 1
ATOM 1496 C CA . SER A 1 194 ? 18.891 -40.781 -18.125 1 48.03 194 SER A CA 1
ATOM 1497 C C . SER A 1 194 ? 18.391 -41.781 -19.172 1 48.03 194 SER A C 1
ATOM 1499 O O . SER A 1 194 ? 17.625 -41.438 -20.062 1 48.03 194 SER A O 1
ATOM 1501 N N . PRO A 1 195 ? 19.047 -42.906 -19.375 1 40.56 195 PRO A N 1
ATOM 1502 C CA . PRO A 1 195 ? 18.672 -43.938 -20.328 1 40.56 195 PRO A CA 1
ATOM 1503 C C . PRO A 1 195 ? 17.172 -44.094 -20.5 1 40.56 195 PRO A C 1
ATOM 1505 O O . PRO A 1 195 ? 16.703 -44.594 -21.531 1 40.56 195 PRO A O 1
ATOM 1508 N N . GLN A 1 196 ? 16.469 -43.875 -19.516 1 39.38 196 GLN A N 1
ATOM 1509 C CA . GLN A 1 196 ? 15.047 -44.125 -19.734 1 39.38 196 GLN A CA 1
ATOM 1510 C C . GLN A 1 196 ? 14.492 -43.125 -20.75 1 39.38 196 GLN A C 1
ATOM 1512 O O . GLN A 1 196 ? 13.508 -43.406 -21.422 1 39.38 196 GLN A O 1
ATOM 1517 N N . ASN A 1 197 ? 15.039 -41.875 -20.844 1 40.12 197 ASN A N 1
ATOM 1518 C CA . ASN A 1 197 ? 14.531 -40.844 -21.734 1 40.12 197 ASN A CA 1
ATOM 1519 C C . ASN A 1 197 ? 15.203 -40.875 -23.094 1 40.12 197 ASN A C 1
ATOM 1521 O O . ASN A 1 197 ? 14.906 -40.062 -23.969 1 40.12 197 ASN A O 1
ATOM 1525 N N . TYR A 1 198 ? 16.391 -41.5 -23.375 1 36.69 198 TYR A N 1
ATOM 1526 C CA . TYR A 1 198 ? 17.062 -41.594 -24.656 1 36.69 198 TYR A CA 1
ATOM 1527 C C . TYR A 1 198 ? 16.156 -42.219 -25.719 1 36.69 198 TYR A C 1
ATOM 1529 O O . TYR A 1 198 ? 16.344 -42 -26.922 1 36.69 198 TYR A O 1
ATOM 1537 N N . HIS A 1 199 ? 15.539 -43.281 -25.5 1 34.56 199 HIS A N 1
ATOM 1538 C CA . HIS A 1 199 ? 14.82 -43.938 -26.594 1 34.56 199 HIS A CA 1
ATOM 1539 C C . HIS A 1 199 ? 13.883 -42.938 -27.297 1 34.56 199 HIS A C 1
ATOM 1541 O O . HIS A 1 199 ? 13.555 -43.125 -28.469 1 34.56 199 HIS A O 1
ATOM 1547 N N . ASN A 1 200 ? 13.375 -41.938 -26.609 1 34.5 200 ASN A N 1
ATOM 1548 C CA . ASN A 1 200 ? 12.312 -41.219 -27.281 1 34.5 200 ASN A CA 1
ATOM 1549 C C . ASN A 1 200 ? 12.859 -40 -28.031 1 34.5 200 ASN A C 1
ATOM 1551 O O . ASN A 1 200 ? 12.109 -39.281 -28.688 1 34.5 200 ASN A O 1
ATOM 1555 N N . TYR A 1 201 ? 14.133 -39.531 -27.938 1 34.69 201 TYR A N 1
ATOM 1556 C CA . TYR A 1 201 ? 14.586 -38.312 -28.609 1 34.69 201 TYR A CA 1
ATOM 1557 C C . TYR A 1 201 ? 14.945 -38.625 -30.062 1 34.69 201 TYR A C 1
ATOM 1559 O O . TYR A 1 201 ? 15.141 -37.688 -30.844 1 34.69 201 TYR A O 1
ATOM 1567 N N . LYS A 1 202 ? 15.539 -39.719 -30.547 1 35.34 202 LYS A N 1
ATOM 1568 C CA . LYS A 1 202 ? 15.961 -39.906 -31.938 1 35.34 202 LYS A CA 1
ATOM 1569 C C . LYS A 1 202 ? 14.805 -39.656 -32.906 1 35.34 202 LYS A C 1
ATOM 1571 O O . LYS A 1 202 ? 15.016 -39.531 -34.094 1 35.34 202 LYS A O 1
ATOM 1576 N N . ASP A 1 203 ? 13.648 -39.875 -32.656 1 31.77 203 ASP A N 1
ATOM 1577 C CA . ASP A 1 203 ? 12.656 -39.656 -33.688 1 31.77 203 ASP A CA 1
ATOM 1578 C C . ASP A 1 203 ? 12.359 -38.156 -33.844 1 31.77 203 ASP A C 1
ATOM 1580 O O . ASP A 1 203 ? 11.391 -37.781 -34.5 1 31.77 203 ASP A O 1
ATOM 1584 N N . ARG A 1 204 ? 13.258 -37.281 -33.375 1 34.88 204 ARG A N 1
ATOM 1585 C CA . ARG A 1 204 ? 13.133 -35.844 -33.5 1 34.88 204 ARG A CA 1
ATOM 1586 C C . ARG A 1 204 ? 13.32 -35.406 -34.969 1 34.88 204 ARG A C 1
ATOM 1588 O O . ARG A 1 204 ? 12.789 -34.375 -35.406 1 34.88 204 ARG A O 1
ATOM 1595 N N . GLU A 1 205 ? 14.414 -35.75 -35.719 1 32.59 205 GLU A N 1
ATOM 1596 C CA . GLU A 1 205 ? 14.914 -35 -36.875 1 32.59 205 GLU A CA 1
ATOM 1597 C C . GLU A 1 205 ? 13.922 -35 -38.031 1 32.59 205 GLU A C 1
ATOM 1599 O O . GLU A 1 205 ? 13.852 -34.062 -38.812 1 32.59 205 GLU A O 1
ATOM 1604 N N . LYS A 1 206 ? 13.555 -36.125 -38.656 1 31.12 206 LYS A N 1
ATOM 1605 C CA . LYS A 1 206 ? 13.148 -36.125 -40.062 1 31.12 206 LYS A CA 1
ATOM 1606 C C . LYS A 1 206 ? 11.812 -35.438 -40.25 1 31.12 206 LYS A C 1
ATOM 1608 O O . LYS A 1 206 ? 11.266 -35.406 -41.344 1 31.12 206 LYS A O 1
ATOM 1613 N N . GLU A 1 207 ? 10.844 -35.344 -39.406 1 29.84 207 GLU A N 1
ATOM 1614 C CA . GLU A 1 207 ? 9.539 -34.906 -39.875 1 29.84 207 GLU A CA 1
ATOM 1615 C C . GLU A 1 207 ? 9.523 -33.375 -40.094 1 29.84 207 GLU A C 1
ATOM 1617 O O . GLU A 1 207 ? 9.523 -32.625 -39.125 1 29.84 207 GLU A O 1
ATOM 1622 N N . SER A 1 208 ? 10.023 -32.719 -41.219 1 28.59 208 SER A N 1
ATOM 1623 C CA . SER A 1 208 ? 10.047 -31.469 -41.969 1 28.59 208 SER A CA 1
ATOM 1624 C C . SER A 1 208 ? 8.703 -30.766 -41.906 1 28.59 208 SER A C 1
ATOM 1626 O O . SER A 1 208 ? 8.656 -29.531 -41.719 1 28.59 208 SER A O 1
ATOM 1628 N N . GLY A 1 209 ? 7.664 -31.141 -42.938 1 27.95 209 GLY A N 1
ATOM 1629 C CA . GLY A 1 209 ? 6.738 -30.25 -43.594 1 27.95 209 GLY A CA 1
ATOM 1630 C C . GLY A 1 209 ? 5.816 -29.516 -42.656 1 27.95 209 GLY A C 1
ATOM 1631 O O . GLY A 1 209 ? 5.906 -29.688 -41.438 1 27.95 209 GLY A O 1
ATOM 1632 N N . LEU A 1 210 ? 4.445 -29.047 -43.156 1 28.53 210 LEU A N 1
ATOM 1633 C CA . LEU A 1 210 ? 3.258 -28.328 -42.719 1 28.53 210 LEU A CA 1
ATOM 1634 C C . LEU A 1 210 ? 2.732 -28.891 -41.406 1 28.53 210 LEU A C 1
ATOM 1636 O O . LEU A 1 210 ? 1.594 -28.625 -41.031 1 28.53 210 LEU A O 1
ATOM 1640 N N . LYS A 1 211 ? 3.146 -30.078 -41.062 1 32.88 211 LYS A N 1
ATOM 1641 C CA . LYS A 1 211 ? 2.35 -30.828 -40.094 1 32.88 211 LYS A CA 1
ATOM 1642 C C . LYS A 1 211 ? 2.158 -30.031 -38.812 1 32.88 211 LYS A C 1
ATOM 1644 O O . LYS A 1 211 ? 3.078 -29.359 -38.344 1 32.88 211 LYS A O 1
ATOM 1649 N N . LEU A 1 212 ? 0.886 -29.906 -38.281 1 31.47 212 LEU A N 1
ATOM 1650 C CA . LEU A 1 212 ? 0.143 -29.328 -37.156 1 31.47 212 LEU A CA 1
ATOM 1651 C C . LEU A 1 212 ? 0.93 -29.453 -35.875 1 31.47 212 LEU A C 1
ATOM 1653 O O . LEU A 1 212 ? 1.425 -30.531 -35.531 1 31.47 212 LEU A O 1
ATOM 1657 N N . ARG A 1 213 ? 1.662 -28.359 -35.469 1 36.84 213 ARG A N 1
ATOM 1658 C CA . ARG A 1 213 ? 2.309 -28.016 -34.219 1 36.84 213 ARG A CA 1
ATOM 1659 C C . ARG A 1 213 ? 1.758 -28.859 -33.062 1 36.84 213 ARG A C 1
ATOM 1661 O O . ARG A 1 213 ? 0.869 -28.422 -32.344 1 36.84 213 ARG A O 1
ATOM 1668 N N . SER A 1 214 ? 1.225 -30 -33.375 1 33.97 214 SER A N 1
ATOM 1669 C CA . SER A 1 214 ? 0.842 -30.938 -32.344 1 33.97 214 SER A CA 1
ATOM 1670 C C . SER A 1 214 ? 1.992 -31.188 -31.359 1 33.97 214 SER A C 1
ATOM 1672 O O . SER A 1 214 ? 3.15 -31.281 -31.781 1 33.97 214 SER A O 1
ATOM 1674 N N . LEU A 1 215 ? 1.927 -30.547 -30.203 1 39.94 215 LEU A N 1
ATOM 1675 C CA . LEU A 1 215 ? 2.842 -30.812 -29.109 1 39.94 215 LEU A CA 1
ATOM 1676 C C . LEU A 1 215 ? 3.211 -32.281 -29.062 1 39.94 215 LEU A C 1
ATOM 1678 O O . LEU A 1 215 ? 2.361 -33.156 -28.781 1 39.94 215 LEU A O 1
ATOM 1682 N N . ALA A 1 216 ? 4.039 -32.812 -29.984 1 35.53 216 ALA A N 1
ATOM 1683 C CA . ALA A 1 216 ? 4.496 -34.188 -30.172 1 35.53 216 ALA A CA 1
ATOM 1684 C C . ALA A 1 216 ? 5.055 -34.75 -28.859 1 35.53 216 ALA A C 1
ATOM 1686 O O . ALA A 1 216 ? 6.051 -34.25 -28.344 1 35.53 216 ALA A O 1
ATOM 1687 N N . MET A 1 217 ? 4.195 -34.938 -27.875 1 44.5 217 MET A N 1
ATOM 1688 C CA . MET A 1 217 ? 4.699 -35.688 -26.719 1 44.5 217 MET A CA 1
ATOM 1689 C C . MET A 1 217 ? 5.086 -37.094 -27.094 1 44.5 217 MET A C 1
ATOM 1691 O O . MET A 1 217 ? 4.484 -37.688 -28 1 44.5 217 MET A O 1
ATOM 1695 N N . THR A 1 218 ? 6.242 -37.594 -27 1 42.97 218 THR A N 1
ATOM 1696 C CA . THR A 1 218 ? 6.688 -38.969 -27.219 1 42.97 218 THR A CA 1
ATOM 1697 C C . THR A 1 218 ? 5.684 -39.938 -26.656 1 42.97 218 THR A C 1
ATOM 1699 O O . THR A 1 218 ? 5.492 -41.031 -27.203 1 42.97 218 THR A O 1
ATOM 1702 N N . SER A 1 219 ? 5.223 -39.844 -25.391 1 42.78 219 SER A N 1
ATOM 1703 C CA . SER A 1 219 ? 4.25 -40.781 -24.812 1 42.78 219 SER A CA 1
ATOM 1704 C C . SER A 1 219 ? 2.988 -40.031 -24.359 1 42.78 219 SER A C 1
ATOM 1706 O O . SER A 1 219 ? 2.781 -39.844 -23.172 1 42.78 219 SER A O 1
ATOM 1708 N N . PRO A 1 220 ? 2.428 -39.375 -25.281 1 49.44 220 PRO A N 1
ATOM 1709 C CA . PRO A 1 220 ? 1.18 -38.75 -24.828 1 49.44 220 PRO A CA 1
ATOM 1710 C C . PRO A 1 220 ? 0.155 -39.781 -24.344 1 49.44 220 PRO A C 1
ATOM 1712 O O . PRO A 1 220 ? 0.205 -40.938 -24.734 1 49.44 220 PRO A O 1
ATOM 1715 N N . ASP A 1 221 ? -0.387 -39.562 -23.188 1 52.16 221 ASP A N 1
ATOM 1716 C CA . ASP A 1 221 ? -1.574 -40.375 -22.906 1 52.16 221 ASP A CA 1
ATOM 1717 C C . ASP A 1 221 ? -2.482 -40.438 -24.125 1 52.16 221 ASP A C 1
ATOM 1719 O O . ASP A 1 221 ? -3.119 -39.469 -24.5 1 52.16 221 ASP A O 1
ATOM 1723 N N . THR A 1 222 ? -2.139 -41.312 -25.078 1 54.09 222 THR A N 1
ATOM 1724 C CA . THR A 1 222 ? -2.758 -41.562 -26.375 1 54.09 222 THR A CA 1
ATOM 1725 C C . THR A 1 222 ? -4.281 -41.531 -26.25 1 54.09 222 THR A C 1
ATOM 1727 O O . THR A 1 222 ? -4.984 -41.406 -27.266 1 54.09 222 THR A O 1
ATOM 1730 N N . ASN A 1 223 ? -4.75 -41.594 -24.984 1 64.19 223 ASN A N 1
ATOM 1731 C CA . ASN A 1 223 ? -6.195 -41.781 -24.922 1 64.19 223 ASN A CA 1
ATOM 1732 C C . ASN A 1 223 ? -6.93 -40.469 -24.781 1 64.19 223 ASN A C 1
ATOM 1734 O O . ASN A 1 223 ? -8.148 -40.438 -24.594 1 64.19 223 ASN A O 1
ATOM 1738 N N . VAL A 1 224 ? -6.152 -39.344 -24.938 1 75.31 224 VAL A N 1
ATOM 1739 C CA . VAL A 1 224 ? -6.883 -38.094 -24.781 1 75.31 224 VAL A CA 1
ATOM 1740 C C . VAL A 1 224 ? -7.059 -37.438 -26.141 1 75.31 224 VAL A C 1
ATOM 1742 O O . VAL A 1 224 ? -6.082 -37.219 -26.875 1 75.31 224 VAL A O 1
ATOM 1745 N N . PRO A 1 225 ? -8.32 -37.25 -26.547 1 84.31 225 PRO A N 1
ATOM 1746 C CA . PRO A 1 225 ? -8.539 -36.594 -27.844 1 84.31 225 PRO A CA 1
ATOM 1747 C C . PRO A 1 225 ? -7.91 -35.219 -27.922 1 84.31 225 PRO A C 1
ATOM 1749 O O . PRO A 1 225 ? -7.812 -34.531 -26.906 1 84.31 225 PRO A O 1
ATOM 1752 N N . LEU A 1 226 ? -7.445 -34.969 -29.094 1 90.38 226 LEU A N 1
ATOM 1753 C CA . LEU A 1 226 ? -6.848 -33.656 -29.312 1 90.38 226 LEU A CA 1
ATOM 1754 C C . LEU A 1 226 ? -7.922 -32.625 -29.594 1 90.38 226 LEU A C 1
ATOM 1756 O O . LEU A 1 226 ? -8.945 -32.906 -30.203 1 90.38 226 LEU A O 1
ATOM 1760 N N . GLN A 1 227 ? -7.668 -31.422 -29.094 1 92.12 227 GLN A N 1
ATOM 1761 C CA . GLN A 1 227 ? -8.555 -30.281 -29.297 1 92.12 227 GLN A CA 1
ATOM 1762 C C . GLN A 1 227 ? -7.871 -29.203 -30.109 1 92.12 227 GLN A C 1
ATOM 1764 O O . GLN A 1 227 ? -6.648 -29.047 -30.062 1 92.12 227 GLN A O 1
ATOM 1769 N N . SER A 1 228 ? -8.703 -28.547 -30.922 1 93.69 228 SER A N 1
ATOM 1770 C CA . SER A 1 228 ? -8.211 -27.328 -31.578 1 93.69 228 SER A CA 1
ATOM 1771 C C . SER A 1 228 ? -8.32 -26.125 -30.641 1 93.69 228 SER A C 1
ATOM 1773 O O . SER A 1 228 ? -9.375 -25.875 -30.062 1 93.69 228 SER A O 1
ATOM 1775 N N . CYS A 1 229 ? -7.223 -25.391 -30.5 1 94.5 229 CYS A N 1
ATOM 1776 C CA . CYS A 1 229 ? -7.176 -24.281 -29.578 1 94.5 229 CYS A CA 1
ATOM 1777 C C . CYS A 1 229 ? -6.699 -23 -30.266 1 94.5 229 CYS A C 1
ATOM 1779 O O . CYS A 1 229 ? -6 -23.062 -31.266 1 94.5 229 CYS A O 1
ATOM 1781 N N . TYR A 1 230 ? -7.137 -21.828 -29.75 1 92.75 230 TYR A N 1
ATOM 1782 C CA . TYR A 1 230 ? -6.516 -20.578 -30.172 1 92.75 230 TYR A CA 1
ATOM 1783 C C . TYR A 1 230 ? -5.066 -20.5 -29.719 1 92.75 230 TYR A C 1
ATOM 1785 O O . TYR A 1 230 ? -4.746 -20.906 -28.594 1 92.75 230 TYR A O 1
ATOM 1793 N N . ASN A 1 231 ? -4.195 -20.047 -30.516 1 92.19 231 ASN A N 1
ATOM 1794 C CA . ASN A 1 231 ? -2.785 -19.844 -30.219 1 92.19 231 ASN A CA 1
ATOM 1795 C C . ASN A 1 231 ? -2.359 -18.406 -30.453 1 92.19 231 ASN A C 1
ATOM 1797 O O . ASN A 1 231 ? -1.941 -18.047 -31.562 1 92.19 231 ASN A O 1
ATOM 1801 N N . CYS A 1 232 ? -2.438 -17.594 -29.375 1 88.94 232 CYS A N 1
ATOM 1802 C CA . CYS A 1 232 ? -2.246 -16.156 -29.531 1 88.94 232 CYS A CA 1
ATOM 1803 C C . CYS A 1 232 ? -1.578 -15.562 -28.297 1 88.94 232 CYS A C 1
ATOM 1805 O O . CYS A 1 232 ? -1.788 -16.031 -27.172 1 88.94 232 CYS A O 1
ATOM 1807 N N . GLU A 1 233 ? -0.638 -14.602 -28.516 1 87.75 233 GLU A N 1
ATOM 1808 C CA . GLU A 1 233 ? -0.035 -13.789 -27.453 1 87.75 233 GLU A CA 1
ATOM 1809 C C . GLU A 1 233 ? -0.323 -12.305 -27.672 1 87.75 233 GLU A C 1
ATOM 1811 O O . GLU A 1 233 ? -0.008 -11.75 -28.719 1 87.75 233 GLU A O 1
ATOM 1816 N N . THR A 1 234 ? -0.985 -11.75 -26.656 1 83.56 234 THR A N 1
ATOM 1817 C CA . THR A 1 234 ? -1.307 -10.328 -26.734 1 83.56 234 THR A CA 1
ATOM 1818 C C . THR A 1 234 ? -0.792 -9.578 -25.516 1 83.56 234 THR A C 1
ATOM 1820 O O . THR A 1 234 ? -0.95 -10.047 -24.391 1 83.56 234 THR A O 1
ATOM 1823 N N . ASN A 1 235 ? 0.005 -8.508 -25.719 1 82.81 235 ASN A N 1
ATOM 1824 C CA . ASN A 1 235 ? 0.471 -7.613 -24.672 1 82.81 235 ASN A CA 1
ATOM 1825 C C . ASN A 1 235 ? 0.122 -6.16 -24.969 1 82.81 235 ASN A C 1
ATOM 1827 O O . ASN A 1 235 ? 0.413 -5.664 -26.062 1 82.81 235 ASN A O 1
ATOM 1831 N N . THR A 1 236 ? -0.682 -5.621 -24.078 1 76.38 236 THR A N 1
ATOM 1832 C CA . THR A 1 236 ? -1.027 -4.219 -24.312 1 76.38 236 THR A CA 1
ATOM 1833 C C . THR A 1 236 ? -0.784 -3.393 -23.047 1 76.38 236 THR A C 1
ATOM 1835 O O . THR A 1 236 ? -1.031 -3.859 -21.938 1 76.38 236 THR A O 1
ATOM 1838 N N . GLN A 1 237 ? -0.17 -2.279 -23.234 1 67.56 237 GLN A N 1
ATOM 1839 C CA . GLN A 1 237 ? 0.049 -1.36 -22.125 1 67.56 237 GLN A CA 1
ATOM 1840 C C . GLN A 1 237 ? -1.161 -0.454 -21.906 1 67.56 237 GLN A C 1
ATOM 1842 O O . GLN A 1 237 ? -1.312 0.152 -20.844 1 67.56 237 GLN A O 1
ATOM 1847 N N . ASP A 1 238 ? -2.041 -0.258 -22.922 1 58.72 238 ASP A N 1
ATOM 1848 C CA . ASP A 1 238 ? -3.271 0.519 -22.812 1 58.72 238 ASP A CA 1
ATOM 1849 C C . ASP A 1 238 ? -4.492 -0.333 -23.156 1 58.72 238 ASP A C 1
ATOM 1851 O O . ASP A 1 238 ? -4.691 -0.691 -24.328 1 58.72 238 ASP A O 1
ATOM 1855 N N . ALA A 1 239 ? -5.176 -0.789 -22.125 1 57.19 239 ALA A N 1
ATOM 1856 C CA . ALA A 1 239 ? -6.289 -1.711 -22.328 1 57.19 239 ALA A CA 1
ATOM 1857 C C . ALA A 1 239 ? -7.332 -1.109 -23.266 1 57.19 239 ALA A C 1
ATOM 1859 O O . ALA A 1 239 ? -8.047 -1.839 -23.969 1 57.19 239 ALA A O 1
ATOM 1860 N N . ALA A 1 240 ? -7.441 0.203 -23.172 1 52.84 240 ALA A N 1
ATOM 1861 C CA . ALA A 1 240 ? -8.438 0.817 -24.047 1 52.84 240 ALA A CA 1
ATOM 1862 C C . ALA A 1 240 ? -8.086 0.588 -25.516 1 52.84 240 ALA A C 1
ATOM 1864 O O . ALA A 1 240 ? -8.945 0.676 -26.391 1 52.84 240 ALA A O 1
ATOM 1865 N N . ALA A 1 241 ? -6.898 0.419 -25.719 1 49.69 241 ALA A N 1
ATOM 1866 C CA . ALA A 1 241 ? -6.484 0.232 -27.094 1 49.69 241 ALA A CA 1
ATOM 1867 C C . ALA A 1 241 ? -6.715 -1.206 -27.547 1 49.69 241 ALA A C 1
ATOM 1869 O O . ALA A 1 241 ? -6.293 -1.595 -28.641 1 49.69 241 ALA A O 1
ATOM 1870 N N . MET A 1 242 ? -7.285 -1.991 -26.875 1 51.47 242 MET A N 1
ATOM 1871 C CA . MET A 1 242 ? -7.438 -3.418 -27.141 1 51.47 242 MET A CA 1
ATOM 1872 C C . MET A 1 242 ? -8.234 -3.646 -28.422 1 51.47 242 MET A C 1
ATOM 1874 O O . MET A 1 242 ? -8.641 -4.773 -28.719 1 51.47 242 MET A O 1
ATOM 1878 N N . SER A 1 243 ? -8.758 -2.635 -29.094 1 46.19 243 SER A N 1
ATOM 1879 C CA . SER A 1 243 ? -9.547 -2.932 -30.281 1 46.19 243 SER A CA 1
ATOM 1880 C C . SER A 1 243 ? -8.82 -3.908 -31.203 1 46.19 243 SER A C 1
ATOM 1882 O O . SER A 1 243 ? -9.453 -4.613 -31.984 1 46.19 243 SER A O 1
ATOM 1884 N N . HIS A 1 244 ? -7.551 -3.787 -31.375 1 44.81 244 HIS A N 1
ATOM 1885 C CA . HIS A 1 244 ? -6.934 -4.34 -32.562 1 44.81 244 HIS A CA 1
ATOM 1886 C C . HIS A 1 244 ? -6.539 -5.801 -32.375 1 44.81 244 HIS A C 1
ATOM 1888 O O . HIS A 1 244 ? -5.852 -6.387 -33.219 1 44.81 244 HIS A O 1
ATOM 1894 N N . THR A 1 245 ? -6.684 -6.426 -31.281 1 50.25 245 THR A N 1
ATOM 1895 C CA . THR A 1 245 ? -6.047 -7.727 -31.109 1 50.25 245 THR A CA 1
ATOM 1896 C C . THR A 1 245 ? -6.82 -8.805 -31.859 1 50.25 245 THR A C 1
ATOM 1898 O O . THR A 1 245 ? -6.715 -9.992 -31.547 1 50.25 245 THR A O 1
ATOM 1901 N N . THR A 1 246 ? -7.719 -8.57 -32.656 1 53.94 246 THR A N 1
ATOM 1902 C CA . THR A 1 246 ? -8.5 -9.508 -33.469 1 53.94 246 THR A CA 1
ATOM 1903 C C . THR A 1 246 ? -7.59 -10.383 -34.312 1 53.94 246 THR A C 1
ATOM 1905 O O . THR A 1 246 ? -7.883 -11.555 -34.531 1 53.94 246 THR A O 1
ATOM 1908 N N . ASN A 1 247 ? -6.473 -9.898 -34.719 1 59 247 ASN A N 1
ATOM 1909 C CA . ASN A 1 247 ? -5.762 -10.602 -35.781 1 59 247 ASN A CA 1
ATOM 1910 C C . ASN A 1 247 ? -5.094 -11.875 -35.281 1 59 247 ASN A C 1
ATOM 1912 O O . ASN A 1 247 ? -4.934 -12.836 -36.031 1 59 247 ASN A O 1
ATOM 1916 N N . CYS A 1 248 ? -4.879 -12.047 -34 1 68.12 248 CYS A N 1
ATOM 1917 C CA . CYS A 1 248 ? -4.059 -13.188 -33.625 1 68.12 248 CYS A CA 1
ATOM 1918 C C . CYS A 1 248 ? -4.922 -14.422 -33.375 1 68.12 248 CYS A C 1
ATOM 1920 O O . CYS A 1 248 ? -4.41 -15.539 -33.312 1 68.12 248 CYS A O 1
ATOM 1922 N N . ARG A 1 249 ? -6.227 -14.258 -33.5 1 71.38 249 ARG A N 1
ATOM 1923 C CA . ARG A 1 249 ? -7.102 -15.383 -33.188 1 71.38 249 ARG A CA 1
ATOM 1924 C C . ARG A 1 249 ? -7.277 -16.281 -34.406 1 71.38 249 ARG A C 1
ATOM 1926 O O . ARG A 1 249 ? -7.961 -17.312 -34.344 1 71.38 249 ARG A O 1
ATOM 1933 N N . SER A 1 250 ? -6.492 -15.977 -35.406 1 78.88 250 SER A N 1
ATOM 1934 C CA . SER A 1 250 ? -6.48 -16.859 -36.562 1 78.88 250 SER A CA 1
ATOM 1935 C C . SER A 1 250 ? -5.508 -18.016 -36.375 1 78.88 250 SER A C 1
ATOM 1937 O O . SER A 1 250 ? -5.637 -19.062 -37 1 78.88 250 SER A O 1
ATOM 1939 N N . ASN A 1 251 ? -4.543 -17.906 -35.438 1 86.5 251 ASN A N 1
ATOM 1940 C CA . ASN A 1 251 ? -3.572 -18.969 -35.188 1 86.5 251 ASN A CA 1
ATOM 1941 C C . ASN A 1 251 ? -4.148 -20.047 -34.281 1 86.5 251 ASN A C 1
ATOM 1943 O O . ASN A 1 251 ? -4.762 -19.734 -33.25 1 86.5 251 ASN A O 1
ATOM 1947 N N . ARG A 1 252 ? -3.955 -21.281 -34.75 1 89.31 252 ARG A N 1
ATOM 1948 C CA . ARG A 1 252 ? -4.516 -22.375 -34 1 89.31 252 ARG A CA 1
ATOM 1949 C C . ARG A 1 252 ? -3.455 -23.438 -33.688 1 89.31 252 ARG A C 1
ATOM 1951 O O . ARG A 1 252 ? -2.422 -23.484 -34.375 1 89.31 252 ARG A O 1
ATOM 1958 N N . CYS A 1 253 ? -3.639 -24.203 -32.688 1 90.56 253 CYS A N 1
ATOM 1959 C CA . CYS A 1 253 ? -2.816 -25.344 -32.344 1 90.56 253 CYS A CA 1
ATOM 1960 C C . CYS A 1 253 ? -3.678 -26.5 -31.859 1 90.56 253 CYS A C 1
ATOM 1962 O O . CYS A 1 253 ? -4.871 -26.328 -31.594 1 90.56 253 CYS A O 1
ATOM 1964 N N . MET A 1 254 ? -3.061 -27.688 -31.859 1 92.19 254 MET A N 1
ATOM 1965 C CA . MET A 1 254 ? -3.76 -28.875 -31.391 1 92.19 254 MET A CA 1
ATOM 1966 C C . MET A 1 254 ? -3.082 -29.438 -30.141 1 92.19 254 MET A C 1
ATOM 1968 O O . MET A 1 254 ? -1.854 -29.484 -30.062 1 92.19 254 MET A O 1
ATOM 1972 N N . GLY A 1 255 ? -3.902 -29.766 -29.156 1 93.38 255 GLY A N 1
ATOM 1973 C CA . GLY A 1 255 ? -3.402 -30.375 -27.922 1 93.38 255 GLY A CA 1
ATOM 1974 C C . GLY A 1 255 ? -4.473 -31.125 -27.156 1 93.38 255 GLY A C 1
ATOM 1975 O O . GLY A 1 255 ? -5.621 -31.203 -27.594 1 93.38 255 GLY A O 1
ATOM 1976 N N . HIS A 1 256 ? -4.062 -31.75 -26.047 1 93.19 256 HIS A N 1
ATOM 1977 C CA . HIS A 1 256 ? -5.023 -32.438 -25.203 1 93.19 256 HIS A CA 1
ATOM 1978 C C . HIS A 1 256 ? -6.027 -31.484 -24.578 1 93.19 256 HIS A C 1
ATOM 1980 O O . HIS A 1 256 ? -7.215 -31.797 -24.469 1 93.19 256 HIS A O 1
ATOM 1986 N N . PHE A 1 257 ? -5.473 -30.297 -24.219 1 94.5 257 PHE A N 1
ATOM 1987 C CA . PHE A 1 257 ? -6.277 -29.25 -23.594 1 94.5 257 PHE A CA 1
ATOM 1988 C C . PHE A 1 257 ? -5.949 -27.875 -24.172 1 94.5 257 PHE A C 1
ATOM 1990 O O . PHE A 1 257 ? -4.879 -27.688 -24.75 1 94.5 257 PHE A O 1
ATOM 1997 N N . CYS A 1 258 ? -6.902 -27.031 -24.078 1 95.56 258 CYS A N 1
ATOM 1998 C CA . CYS A 1 258 ? -6.66 -25.625 -24.406 1 95.56 258 CYS A CA 1
ATOM 1999 C C . CYS A 1 258 ? -6.375 -24.812 -23.156 1 95.56 258 CYS A C 1
ATOM 2001 O O . CYS A 1 258 ? -6.938 -25.094 -22.094 1 95.56 258 CYS A O 1
ATOM 2003 N N . THR A 1 259 ? -5.473 -23.797 -23.297 1 95.5 259 THR A N 1
ATOM 2004 C CA . THR A 1 259 ? -5.098 -23.016 -22.141 1 95.5 259 THR A CA 1
ATOM 2005 C C . THR A 1 259 ? -5.324 -21.516 -22.391 1 95.5 259 THR A C 1
ATOM 2007 O O . THR A 1 259 ? -5.246 -21.062 -23.531 1 95.5 259 THR A O 1
ATOM 2010 N N . TYR A 1 260 ? -5.695 -20.812 -21.359 1 93.88 260 TYR A N 1
ATOM 2011 C CA . TYR A 1 260 ? -5.867 -19.375 -21.344 1 93.88 260 TYR A CA 1
ATOM 2012 C C . TYR A 1 260 ? -5.258 -18.75 -20.094 1 93.88 260 TYR A C 1
ATOM 2014 O O . TYR A 1 260 ? -5.562 -19.172 -18.969 1 93.88 260 TYR A O 1
ATOM 2022 N N . ALA A 1 261 ? -4.309 -17.797 -20.281 1 93.75 261 ALA A N 1
ATOM 2023 C CA . ALA A 1 261 ? -3.699 -17.078 -19.172 1 93.75 261 ALA A CA 1
ATOM 2024 C C . ALA A 1 261 ? -3.736 -15.578 -19.391 1 93.75 261 ALA A C 1
ATOM 2026 O O . ALA A 1 261 ? -3.488 -15.102 -20.5 1 93.75 261 ALA A O 1
ATOM 2027 N N . ALA A 1 262 ? -4.098 -14.914 -18.328 1 92.5 262 ALA A N 1
ATOM 2028 C CA . ALA A 1 262 ? -4.16 -13.461 -18.438 1 92.5 262 ALA A CA 1
ATOM 2029 C C . ALA A 1 262 ? -3.646 -12.789 -17.172 1 92.5 262 ALA A C 1
ATOM 2031 O O . ALA A 1 262 ? -3.818 -13.32 -16.062 1 92.5 262 ALA A O 1
ATOM 2032 N N . GLN A 1 263 ? -2.928 -11.656 -17.422 1 91.44 263 GLN A N 1
ATOM 2033 C CA . GLN A 1 263 ? -2.484 -10.789 -16.328 1 91.44 263 GLN A CA 1
ATOM 2034 C C . GLN A 1 263 ? -2.914 -9.344 -16.578 1 91.44 263 GLN A C 1
ATOM 2036 O O . GLN A 1 263 ? -2.756 -8.82 -17.672 1 91.44 263 GLN A O 1
ATOM 2041 N N . ARG A 1 264 ? -3.512 -8.805 -15.469 1 87.69 264 ARG A N 1
ATOM 2042 C CA . ARG A 1 264 ? -3.965 -7.422 -15.555 1 87.69 264 ARG A CA 1
ATOM 2043 C C . ARG A 1 264 ? -3.422 -6.598 -14.398 1 87.69 264 ARG A C 1
ATOM 2045 O O . ARG A 1 264 ? -3.441 -7.043 -13.25 1 87.69 264 ARG A O 1
ATOM 2052 N N . HIS A 1 265 ? -2.93 -5.453 -14.758 1 86 265 HIS A N 1
ATOM 2053 C CA . HIS A 1 265 ? -2.445 -4.508 -13.758 1 86 265 HIS A CA 1
ATOM 2054 C C . HIS A 1 265 ? -3.275 -3.23 -13.758 1 86 265 HIS A C 1
ATOM 2056 O O . HIS A 1 265 ? -3.588 -2.689 -14.82 1 86 265 HIS A O 1
ATOM 2062 N N . THR A 1 266 ? -3.754 -2.865 -12.445 1 76.69 266 THR A N 1
ATOM 2063 C CA . THR A 1 266 ? -4.57 -1.664 -12.328 1 76.69 266 THR A CA 1
ATOM 2064 C C . THR A 1 266 ? -3.889 -0.627 -11.445 1 76.69 266 THR A C 1
ATOM 2066 O O . THR A 1 266 ? -3.133 -0.981 -10.539 1 76.69 266 THR A O 1
ATOM 2069 N N . SER A 1 267 ? -3.939 0.683 -11.836 1 64.31 267 SER A N 1
ATOM 2070 C CA . SER A 1 267 ? -3.412 1.76 -11 1 64.31 267 SER A CA 1
ATOM 2071 C C . SER A 1 267 ? -4.508 2.75 -10.617 1 64.31 267 SER A C 1
ATOM 2073 O O . SER A 1 267 ? -5.453 2.965 -11.383 1 64.31 267 SER A O 1
ATOM 2075 N N . LYS A 1 268 ? -4.605 3.061 -9.227 1 54.97 268 LYS A N 1
ATOM 2076 C CA . LYS A 1 268 ? -5.586 4.031 -8.75 1 54.97 268 LYS A CA 1
ATOM 2077 C C . LYS A 1 268 ? -5.266 5.434 -9.266 1 54.97 268 LYS A C 1
ATOM 2079 O O . LYS A 1 268 ? -4.105 5.859 -9.242 1 54.97 268 LYS A O 1
ATOM 2084 N N . ASN A 1 269 ? -6.145 5.832 -10.18 1 47.22 269 ASN A N 1
ATOM 2085 C CA . ASN A 1 269 ? -5.973 7.238 -10.531 1 47.22 269 ASN A CA 1
ATOM 2086 C C . ASN A 1 269 ? -6.219 8.148 -9.328 1 47.22 269 ASN A C 1
ATOM 2088 O O . ASN A 1 269 ? -7.004 7.816 -8.445 1 47.22 269 ASN A O 1
ATOM 2092 N N . SER A 1 270 ? -5.406 9.086 -9.086 1 41.84 270 SER A N 1
ATOM 2093 C CA . SER A 1 270 ? -5.41 10.07 -8.016 1 41.84 270 SER A CA 1
ATOM 2094 C C . SER A 1 270 ? -6.824 10.555 -7.715 1 41.84 270 SER A C 1
ATOM 2096 O O . SER A 1 270 ? -7.102 11.039 -6.617 1 41.84 270 SER A O 1
ATOM 2098 N N . MET A 1 271 ? -7.578 11.078 -8.586 1 39.69 271 MET A N 1
ATOM 2099 C CA . MET A 1 271 ? -8.812 11.82 -8.352 1 39.69 271 MET A CA 1
ATOM 2100 C C . MET A 1 271 ? -9.984 10.867 -8.141 1 39.69 271 MET A C 1
ATOM 2102 O O . MET A 1 271 ? -11.133 11.211 -8.453 1 39.69 271 MET A O 1
ATOM 2106 N N . GLY A 1 272 ? -9.781 9.922 -7.297 1 40.94 272 GLY A N 1
ATOM 2107 C CA . GLY A 1 272 ? -10.898 9.109 -6.852 1 40.94 272 GLY A CA 1
ATOM 2108 C C . GLY A 1 272 ? -11.578 8.359 -7.98 1 40.94 272 GLY A C 1
ATOM 2109 O O . GLY A 1 272 ? -12.641 7.762 -7.789 1 40.94 272 GLY A O 1
ATOM 2110 N N . ARG A 1 273 ? -11.242 8.82 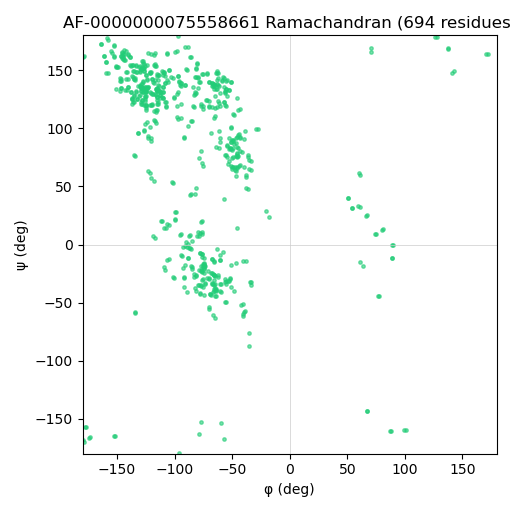-9.172 1 39.53 273 ARG A N 1
ATOM 2111 C CA . ARG A 1 273 ? -12.047 8.211 -10.227 1 39.53 273 ARG A CA 1
ATOM 2112 C C . ARG A 1 273 ? -11.539 6.812 -10.562 1 39.53 273 ARG A C 1
ATOM 2114 O O . ARG A 1 273 ? -10.453 6.422 -10.141 1 39.53 273 ARG A O 1
ATOM 2121 N N . SER A 1 274 ? -11.961 6.223 -11.789 1 48.28 274 SER A N 1
ATOM 2122 C CA . SER A 1 274 ? -12.016 4.852 -12.281 1 48.28 274 SER A CA 1
ATOM 2123 C C . SER A 1 274 ? -10.617 4.258 -12.414 1 48.28 274 SER A C 1
ATOM 2125 O O . SER A 1 274 ? -9.672 4.961 -12.766 1 48.28 274 SER A O 1
ATOM 2127 N N . ASN A 1 275 ? -10.398 3.115 -11.836 1 51.31 275 ASN A N 1
ATOM 2128 C CA . ASN A 1 275 ? -9.289 2.18 -11.977 1 51.31 275 ASN A CA 1
ATOM 2129 C C . ASN A 1 275 ? -8.883 1.998 -13.438 1 51.31 275 ASN A C 1
ATOM 2131 O O . ASN A 1 275 ? -9.688 1.555 -14.258 1 51.31 275 ASN A O 1
ATOM 2135 N N . MET A 1 276 ? -7.93 2.795 -13.898 1 57.5 276 MET A N 1
ATOM 2136 C CA . MET A 1 276 ? -7.48 2.535 -15.266 1 57.5 276 MET A CA 1
ATOM 2137 C C . MET A 1 276 ? -6.586 1.302 -15.32 1 57.5 276 MET A C 1
ATOM 2139 O O . MET A 1 276 ? -5.645 1.179 -14.531 1 57.5 276 MET A O 1
ATOM 2143 N N . VAL A 1 277 ? -7.137 0.307 -16.062 1 57.16 277 VAL A N 1
ATOM 2144 C CA . VAL A 1 277 ? -6.305 -0.859 -16.344 1 57.16 277 VAL A CA 1
ATOM 2145 C C . VAL A 1 277 ? -5.117 -0.448 -17.219 1 57.16 277 VAL A C 1
ATOM 2147 O O . VAL A 1 277 ? -5.297 0.065 -18.328 1 57.16 277 VAL A O 1
ATOM 2150 N N . HIS A 1 278 ? -3.941 -0.609 -16.703 1 63.88 278 HIS A N 1
ATOM 2151 C CA . HIS A 1 278 ? -2.736 -0.107 -17.359 1 63.88 278 HIS A CA 1
ATOM 2152 C C . HIS A 1 278 ? -2.154 -1.146 -18.312 1 63.88 278 HIS A C 1
ATOM 2154 O O . HIS A 1 278 ? -1.706 -0.804 -19.406 1 63.88 278 HIS A O 1
ATOM 2160 N N . ALA A 1 279 ? -2.131 -2.436 -17.938 1 67.81 279 ALA A N 1
ATOM 2161 C CA . ALA A 1 279 ? -1.455 -3.416 -18.781 1 67.81 279 ALA A CA 1
ATOM 2162 C C . ALA A 1 279 ? -2.15 -4.773 -18.703 1 67.81 279 ALA A C 1
ATOM 2164 O O . ALA A 1 279 ? -2.578 -5.203 -17.625 1 67.81 279 ALA A O 1
ATOM 2165 N N . VAL A 1 280 ? -2.35 -5.262 -19.953 1 78.69 280 VAL A N 1
ATOM 2166 C CA . VAL A 1 280 ? -2.977 -6.578 -20.031 1 78.69 280 VAL A CA 1
ATOM 2167 C C . VAL A 1 280 ? -2.117 -7.512 -20.875 1 78.69 280 VAL A C 1
ATOM 2169 O O . VAL A 1 280 ? -1.665 -7.133 -21.953 1 78.69 280 VAL A O 1
ATOM 2172 N N . SER A 1 281 ? -1.72 -8.633 -20.312 1 87.31 281 SER A N 1
ATOM 2173 C CA . SER A 1 281 ? -1.079 -9.711 -21.062 1 87.31 281 SER A CA 1
ATOM 2174 C C . SER A 1 281 ? -1.975 -10.945 -21.125 1 87.31 281 SER A C 1
ATOM 2176 O O . SER A 1 281 ? -2.523 -11.383 -20.109 1 87.31 281 SER A O 1
ATOM 2178 N N . GLU A 1 282 ? -2.211 -11.414 -22.359 1 89.44 282 GLU A N 1
ATOM 2179 C CA . GLU A 1 282 ? -3.021 -12.609 -22.578 1 89.44 282 GLU A CA 1
ATOM 2180 C C . GLU A 1 282 ? -2.266 -13.656 -23.391 1 89.44 282 GLU A C 1
ATOM 2182 O O . GLU A 1 282 ? -1.649 -13.328 -24.406 1 89.44 282 GLU A O 1
ATOM 2187 N N . LEU A 1 283 ? -2.309 -14.836 -22.875 1 91.06 283 LEU A N 1
ATOM 2188 C CA . LEU A 1 283 ? -1.656 -15.961 -23.547 1 91.06 283 LEU A CA 1
ATOM 2189 C C . LEU A 1 283 ? -2.643 -17.094 -23.781 1 91.06 283 LEU A C 1
ATOM 2191 O O . LEU A 1 283 ? -3.25 -17.609 -22.844 1 91.06 283 LEU A O 1
ATOM 2195 N N . GLN A 1 284 ? -2.801 -17.391 -25.078 1 92.94 284 GLN A N 1
ATOM 2196 C CA . GLN A 1 284 ? -3.625 -18.531 -25.469 1 92.94 284 GLN A CA 1
ATOM 2197 C C . GLN A 1 284 ? -2.787 -19.609 -26.141 1 92.94 284 GLN A C 1
ATOM 2199 O O . GLN A 1 284 ? -1.844 -19.297 -26.875 1 92.94 284 GLN A O 1
ATOM 2204 N N . GLY A 1 285 ? -3.174 -20.891 -25.781 1 94.62 285 GLY A N 1
ATOM 2205 C CA . GLY A 1 285 ? -2.396 -21.938 -26.422 1 94.62 285 GLY A CA 1
ATOM 2206 C C . GLY A 1 285 ? -2.928 -23.328 -26.125 1 94.62 285 GLY A C 1
ATOM 2207 O O . GLY A 1 285 ? -4.086 -23.484 -25.734 1 94.62 285 GLY A O 1
ATOM 2208 N N . CYS A 1 286 ? -2.039 -24.359 -26.469 1 94.25 286 CYS A N 1
ATOM 2209 C CA . CYS A 1 286 ? -2.387 -25.766 -26.297 1 94.25 286 CYS A CA 1
ATOM 2210 C C . CYS A 1 286 ? -1.453 -26.438 -25.297 1 94.25 286 CYS A C 1
ATOM 2212 O O . CYS A 1 286 ? -0.328 -25.984 -25.094 1 94.25 286 CYS A O 1
ATOM 2214 N N . MET A 1 287 ? -2.004 -27.516 -24.703 1 94.12 287 MET A N 1
ATOM 2215 C CA . MET A 1 287 ? -1.237 -28.25 -23.703 1 94.12 287 MET A CA 1
ATOM 2216 C C . MET A 1 287 ? -1.356 -29.766 -23.922 1 94.12 287 MET A C 1
ATOM 2218 O O . MET A 1 287 ? -2.459 -30.281 -24.094 1 94.12 287 MET A O 1
ATOM 2222 N N . ASN A 1 288 ? -0.209 -30.375 -23.969 1 92.56 288 ASN A N 1
ATOM 2223 C CA . ASN A 1 288 ? -0.136 -31.828 -23.938 1 92.56 288 ASN A CA 1
ATOM 2224 C C . ASN A 1 288 ? 0.42 -32.344 -22.609 1 92.56 288 ASN A C 1
ATOM 2226 O O . ASN A 1 288 ? 1.364 -31.766 -22.062 1 92.56 288 ASN A O 1
ATOM 2230 N N . VAL A 1 289 ? -0.192 -33.406 -22.141 1 91.56 289 VAL A N 1
ATOM 2231 C CA . VAL A 1 289 ? 0.196 -33.844 -20.797 1 91.56 289 VAL A CA 1
ATOM 2232 C C . VAL A 1 289 ? 0.597 -35.312 -20.844 1 91.56 289 VAL A C 1
ATOM 2234 O O . VAL A 1 289 ? 0.132 -36.062 -21.703 1 91.56 289 VAL A O 1
ATOM 2237 N N . SER A 1 290 ? 1.561 -35.719 -19.938 1 87 290 SER A N 1
ATOM 2238 C CA . SER A 1 290 ? 1.944 -37.125 -19.781 1 87 290 SER A CA 1
ATOM 2239 C C . SER A 1 290 ? 0.963 -37.875 -18.891 1 87 290 SER A C 1
ATOM 2241 O O . SER A 1 290 ? 0.894 -39.094 -18.922 1 87 290 SER A O 1
ATOM 2243 N N . ASP A 1 291 ? 0.328 -37.094 -18.031 1 86.31 291 ASP A N 1
ATOM 2244 C CA . ASP A 1 291 ? -0.67 -37.594 -17.094 1 86.31 291 ASP A CA 1
ATOM 2245 C C . ASP A 1 291 ? -1.877 -36.688 -17 1 86.31 291 ASP A C 1
ATOM 2247 O O . ASP A 1 291 ? -1.735 -35.5 -16.672 1 86.31 291 ASP A O 1
ATOM 2251 N N . ARG A 1 292 ? -2.998 -37.219 -17.297 1 86.38 292 ARG A N 1
ATOM 2252 C CA . ARG A 1 292 ? -4.191 -36.406 -17.328 1 86.38 292 ARG A CA 1
ATOM 2253 C C . ARG A 1 292 ? -4.832 -36.281 -15.953 1 86.38 292 ARG A C 1
ATOM 2255 O O . ARG A 1 292 ? -5.809 -35.562 -15.773 1 86.38 292 ARG A O 1
ATOM 2262 N N . ASN A 1 293 ? -4.148 -37.031 -15.094 1 84.88 293 ASN A N 1
ATOM 2263 C CA . ASN A 1 293 ? -4.738 -37 -13.758 1 84.88 293 ASN A CA 1
ATOM 2264 C C . ASN A 1 293 ? -4.387 -35.719 -13.023 1 84.88 293 ASN A C 1
ATOM 2266 O O . ASN A 1 293 ? -3.316 -35.156 -13.242 1 84.88 293 ASN A O 1
ATOM 2270 N N . ASN A 1 294 ? -5.18 -35.062 -12.289 1 88.88 294 ASN A N 1
ATOM 2271 C CA . ASN A 1 294 ? -4.977 -33.906 -11.398 1 88.88 294 ASN A CA 1
ATOM 2272 C C . ASN A 1 294 ? -4.922 -32.594 -12.164 1 88.88 294 ASN A C 1
ATOM 2274 O O . ASN A 1 294 ? -4.395 -31.609 -11.664 1 88.88 294 ASN A O 1
ATOM 2278 N N . ILE A 1 295 ? -5.309 -32.625 -13.445 1 91.44 295 ILE A N 1
ATOM 2279 C CA . ILE A 1 295 ? -5.41 -31.375 -14.195 1 91.44 295 ILE A CA 1
ATOM 2280 C C . ILE A 1 295 ? -6.543 -30.531 -13.617 1 91.44 295 ILE A C 1
ATOM 2282 O O . ILE A 1 295 ? -7.629 -31.031 -13.336 1 91.44 295 ILE A O 1
ATOM 2286 N N . MET A 1 296 ? -6.238 -29.344 -13.5 1 92.19 296 MET A N 1
ATOM 2287 C CA . MET A 1 296 ? -7.242 -28.406 -12.992 1 92.19 296 MET A CA 1
ATOM 2288 C C . MET A 1 296 ? -8.031 -27.781 -14.141 1 92.19 296 MET A C 1
ATOM 2290 O O . MET A 1 296 ? -7.664 -26.719 -14.633 1 92.19 296 MET A O 1
ATOM 2294 N N . LEU A 1 297 ? -9.148 -28.438 -14.453 1 93.25 297 LEU A N 1
ATOM 2295 C CA . LEU A 1 297 ? -9.992 -27.859 -15.492 1 93.25 297 LEU A CA 1
ATOM 2296 C C . LEU A 1 297 ? -10.781 -26.672 -14.953 1 93.25 297 LEU A C 1
ATOM 2298 O O . LEU A 1 297 ? -11.195 -26.656 -13.797 1 93.25 297 LEU A O 1
ATOM 2302 N N . GLY A 1 298 ? -11.008 -25.719 -15.805 1 93.56 298 GLY A N 1
ATOM 2303 C CA . GLY A 1 298 ? -11.625 -24.453 -15.398 1 93.56 298 GLY A CA 1
ATOM 2304 C C . GLY A 1 298 ? -10.633 -23.328 -15.227 1 93.56 298 GLY A C 1
ATOM 2305 O O . GLY A 1 298 ? -9.578 -23.328 -15.859 1 93.56 298 GLY A O 1
ATOM 2306 N N . CYS A 1 299 ? -11.078 -22.328 -14.469 1 94.44 299 CYS A N 1
ATOM 2307 C CA . CYS A 1 299 ? -10.211 -21.172 -14.328 1 94.44 299 CYS A CA 1
ATOM 2308 C C . CYS A 1 299 ? -9.898 -20.891 -12.867 1 94.44 299 CYS A C 1
ATOM 2310 O O . CYS A 1 299 ? -10.789 -20.984 -12.008 1 94.44 299 CYS A O 1
ATOM 2312 N N . SER A 1 300 ? -8.641 -20.625 -12.641 1 93.75 300 SER A N 1
ATOM 2313 C CA . SER A 1 300 ? -8.211 -20.125 -11.344 1 93.75 300 SER A CA 1
ATOM 2314 C C . SER A 1 300 ? -7.879 -18.641 -11.406 1 93.75 300 SER A C 1
ATOM 2316 O O . SER A 1 300 ? -7.355 -18.156 -12.414 1 93.75 300 SER A O 1
ATOM 2318 N N . LYS A 1 301 ? -8.289 -18 -10.344 1 93.94 301 LYS A N 1
ATOM 2319 C CA . LYS A 1 301 ? -8.078 -16.547 -10.305 1 93.94 301 LYS A CA 1
ATOM 2320 C C . LYS A 1 301 ? -7.422 -16.125 -8.992 1 93.94 301 LYS A C 1
ATOM 2322 O O . LYS A 1 301 ? -7.77 -16.641 -7.93 1 93.94 301 LYS A O 1
ATOM 2327 N N . LYS A 1 302 ? -6.441 -15.234 -9.141 1 95.12 302 LYS A N 1
ATOM 2328 C CA . LYS A 1 302 ? -5.75 -14.594 -8.031 1 95.12 302 LYS A CA 1
ATOM 2329 C C . LYS A 1 302 ? -5.695 -13.078 -8.227 1 95.12 302 LYS A C 1
ATOM 2331 O O . LYS A 1 302 ? -5.324 -12.594 -9.297 1 95.12 302 LYS A O 1
ATOM 2336 N N . TRP A 1 303 ? -6.168 -12.32 -7.109 1 95 303 TRP A N 1
ATOM 2337 C CA . TRP A 1 303 ? -6.137 -10.883 -7.355 1 95 303 TRP A CA 1
ATOM 2338 C C . TRP A 1 303 ? -5.941 -10.109 -6.051 1 95 303 TRP A C 1
ATOM 2340 O O . TRP A 1 303 ? -6.168 -10.648 -4.965 1 95 303 TRP A O 1
ATOM 2350 N N . ILE A 1 304 ? -5.375 -8.984 -6.203 1 93.44 304 ILE A N 1
ATOM 2351 C CA . ILE A 1 304 ? -5.273 -7.934 -5.195 1 93.44 304 ILE A CA 1
ATOM 2352 C C . ILE A 1 304 ? -6.109 -6.73 -5.625 1 93.44 304 ILE A C 1
ATOM 2354 O O . ILE A 1 304 ? -5.945 -6.215 -6.734 1 93.44 304 ILE A O 1
ATOM 2358 N N . SER A 1 305 ? -6.914 -6.336 -4.707 1 88.19 305 SER A N 1
ATOM 2359 C CA . SER A 1 305 ? -7.867 -5.293 -5.074 1 88.19 305 SER A CA 1
ATOM 2360 C C . SER A 1 305 ? -7.152 -4.055 -5.602 1 88.19 305 SER A C 1
ATOM 2362 O O . SER A 1 305 ? -6.23 -3.545 -4.961 1 88.19 305 SER A O 1
ATOM 2364 N N . ASP A 1 306 ? -7.535 -3.732 -6.816 1 77.56 306 ASP A N 1
ATOM 2365 C CA . ASP A 1 306 ? -7.133 -2.51 -7.504 1 77.56 306 ASP A CA 1
ATOM 2366 C C . ASP A 1 306 ? -5.637 -2.516 -7.809 1 77.56 306 ASP A C 1
ATOM 2368 O O . ASP A 1 306 ? -5.008 -1.458 -7.883 1 77.56 306 ASP A O 1
ATOM 2372 N N . GLU A 1 307 ? -5.07 -3.602 -7.91 1 83.38 307 GLU A N 1
ATOM 2373 C CA . GLU A 1 307 ? -3.643 -3.648 -8.211 1 83.38 307 GLU A CA 1
ATOM 2374 C C . GLU A 1 307 ? -3.342 -4.676 -9.297 1 83.38 307 GLU A C 1
ATOM 2376 O O . GLU A 1 307 ? -2.721 -4.352 -10.312 1 83.38 307 GLU A O 1
ATOM 2381 N N . TYR A 1 308 ? -3.729 -5.824 -8.938 1 88.12 308 TYR A N 1
ATOM 2382 C CA . TYR A 1 308 ? -3.25 -6.918 -9.773 1 88.12 308 TYR A CA 1
ATOM 2383 C C . TYR A 1 308 ? -4.281 -8.039 -9.852 1 88.12 308 TYR A C 1
ATOM 2385 O O . TYR A 1 308 ? -5.016 -8.281 -8.891 1 88.12 308 TYR A O 1
ATOM 2393 N N . GLU A 1 309 ? -4.379 -8.688 -11.164 1 92.31 309 GLU A N 1
ATOM 2394 C CA . GLU A 1 309 ? -5.207 -9.883 -11.344 1 92.31 309 GLU A CA 1
ATOM 2395 C C . GLU A 1 309 ? -4.527 -10.891 -12.266 1 92.31 309 GLU A C 1
ATOM 2397 O O . GLU A 1 309 ? -3.953 -10.508 -13.289 1 92.31 309 GLU A O 1
ATOM 2402 N N . GLU A 1 310 ? -4.555 -12.141 -11.883 1 94.19 310 GLU A N 1
ATOM 2403 C CA . GLU A 1 310 ? -4.02 -13.234 -12.688 1 94.19 310 GLU A CA 1
ATOM 2404 C C . GLU A 1 310 ? -5.055 -14.344 -12.867 1 94.19 310 GLU A C 1
ATOM 2406 O O . GLU A 1 310 ? -5.695 -14.766 -11.906 1 94.19 310 GLU A O 1
ATOM 2411 N N . ILE A 1 311 ? -5.176 -14.812 -14.109 1 94.5 311 ILE A N 1
ATOM 2412 C CA . ILE A 1 311 ? -6.141 -15.859 -14.438 1 94.5 311 ILE A CA 1
ATOM 2413 C C . ILE A 1 311 ? -5.441 -16.984 -15.203 1 94.5 311 ILE A C 1
ATOM 2415 O O . ILE A 1 311 ? -4.633 -16.719 -16.094 1 94.5 311 ILE A O 1
ATOM 2419 N N . HIS A 1 312 ? -5.676 -18.188 -14.797 1 95.25 312 HIS A N 1
ATOM 2420 C CA . HIS A 1 312 ? -5.207 -19.375 -15.5 1 95.25 312 HIS A CA 1
ATOM 2421 C C . HIS A 1 312 ? -6.352 -20.344 -15.758 1 95.25 312 HIS A C 1
ATOM 2423 O O . HIS A 1 312 ? -7.016 -20.797 -14.82 1 95.25 312 HIS A O 1
ATOM 2429 N N . CYS A 1 313 ? -6.508 -20.672 -17.047 1 95.75 313 CYS A N 1
ATOM 2430 C CA . CYS A 1 313 ? -7.602 -21.562 -17.422 1 95.75 313 CYS A CA 1
ATOM 2431 C C . CYS A 1 313 ? -7.098 -22.719 -18.266 1 95.75 313 CYS A C 1
ATOM 2433 O O . CYS A 1 313 ? -6.23 -22.531 -19.125 1 95.75 313 CYS A O 1
ATOM 2435 N N . ALA A 1 314 ? -7.609 -23.875 -17.969 1 95.62 314 ALA A N 1
ATOM 2436 C CA . ALA A 1 314 ? -7.492 -25.047 -18.844 1 95.62 314 ALA A CA 1
ATOM 2437 C C . ALA A 1 314 ? -8.867 -25.625 -19.172 1 95.62 314 ALA A C 1
ATOM 2439 O O . ALA A 1 314 ? -9.75 -25.672 -18.312 1 95.62 314 ALA A O 1
ATOM 2440 N N . CYS A 1 315 ? -9.062 -25.938 -20.422 1 95.25 315 CYS A N 1
ATOM 2441 C CA . CYS A 1 315 ? -10.383 -26.438 -20.797 1 95.25 315 CYS A CA 1
ATOM 2442 C C . CYS A 1 315 ? -10.281 -27.5 -21.891 1 95.25 315 CYS A C 1
ATOM 2444 O O . CYS A 1 315 ? -9.242 -27.641 -22.531 1 95.25 315 CYS A O 1
ATOM 2446 N N . ARG A 1 316 ? -11.398 -28.219 -21.891 1 92.88 316 ARG A N 1
ATOM 2447 C CA . ARG A 1 316 ? -11.539 -29.25 -22.922 1 92.88 316 ARG A CA 1
ATOM 2448 C C . ARG A 1 316 ? -12.672 -28.922 -23.891 1 92.88 316 ARG A C 1
ATOM 2450 O O . ARG A 1 316 ? -13.805 -28.656 -23.453 1 92.88 316 ARG A O 1
ATOM 2457 N N . GLY A 1 317 ? -12.422 -28.828 -25.141 1 92.31 317 GLY A N 1
ATOM 2458 C CA . GLY A 1 317 ? -13.336 -28.453 -26.203 1 92.31 317 GLY A CA 1
ATOM 2459 C C . GLY A 1 317 ? -12.688 -27.594 -27.281 1 92.31 317 GLY A C 1
ATOM 2460 O O . GLY A 1 317 ? -11.742 -26.859 -27 1 92.31 317 GLY A O 1
ATOM 2461 N N . ASN A 1 318 ? -13.164 -27.734 -28.469 1 93.06 318 ASN A N 1
ATOM 2462 C CA . ASN A 1 318 ? -12.594 -26.969 -29.562 1 93.06 318 ASN A CA 1
ATOM 2463 C C . ASN A 1 318 ? -12.781 -25.469 -29.344 1 93.06 318 ASN A C 1
ATOM 2465 O O . ASN A 1 318 ? -13.906 -25 -29.141 1 93.06 318 ASN A O 1
ATOM 2469 N N . LEU A 1 319 ? -11.664 -24.766 -29.359 1 94 319 LEU A N 1
ATOM 2470 C CA . LEU A 1 319 ? -11.586 -23.312 -29.312 1 94 319 LEU A CA 1
ATOM 2471 C C . LEU A 1 319 ? -12.25 -22.766 -28.047 1 94 319 LEU A C 1
ATOM 2473 O O . LEU A 1 319 ? -12.875 -21.703 -28.078 1 94 319 LEU A O 1
ATOM 2477 N N . CYS A 1 320 ? -12.133 -23.594 -26.969 1 94.19 320 CYS A N 1
ATOM 2478 C CA . CYS A 1 320 ? -12.773 -23.203 -25.719 1 94.19 320 CYS A CA 1
ATOM 2479 C C . CYS A 1 320 ? -11.961 -22.141 -25 1 94.19 320 CYS A C 1
ATOM 2481 O O . CYS A 1 320 ? -12.43 -21.547 -24.031 1 94.19 320 CYS A O 1
ATOM 2483 N N . ASN A 1 321 ? -10.766 -21.828 -25.484 1 94.56 321 ASN A N 1
ATOM 2484 C CA . ASN A 1 321 ? -9.906 -20.875 -24.781 1 94.56 321 ASN A CA 1
ATOM 2485 C C . ASN A 1 321 ? -9.992 -19.484 -25.406 1 94.56 321 ASN A C 1
ATOM 2487 O O . ASN A 1 321 ? -9 -18.75 -25.422 1 94.56 321 ASN A O 1
ATOM 2491 N N . SER A 1 322 ? -11.125 -19.109 -26.031 1 90.94 322 SER A N 1
ATOM 2492 C CA . SER A 1 322 ? -11.305 -17.797 -26.641 1 90.94 322 SER A CA 1
ATOM 2493 C C . SER A 1 322 ? -11.266 -16.688 -25.594 1 90.94 322 SER A C 1
ATOM 2495 O O . SER A 1 322 ? -10.711 -15.617 -25.844 1 90.94 322 SER A O 1
ATOM 2497 N N . ASP A 1 323 ? -11.859 -16.984 -24.5 1 89.31 323 ASP A N 1
ATOM 2498 C CA . ASP A 1 323 ? -11.844 -16.078 -23.359 1 89.31 323 ASP A CA 1
ATOM 2499 C C . ASP A 1 323 ? -11.977 -16.844 -22.047 1 89.31 323 ASP A C 1
ATOM 2501 O O . ASP A 1 323 ? -12.18 -18.062 -22.047 1 89.31 323 ASP A O 1
ATOM 2505 N N . SER A 1 324 ? -11.789 -16.109 -21 1 91.12 324 SER A N 1
ATOM 2506 C CA . SER A 1 324 ? -11.797 -16.766 -19.688 1 91.12 324 SER A CA 1
ATOM 2507 C C . SER A 1 324 ? -13.188 -17.281 -19.344 1 91.12 324 SER A C 1
ATOM 2509 O O . SER A 1 324 ? -13.32 -18.328 -18.703 1 91.12 324 SER A O 1
ATOM 2511 N N . LEU A 1 325 ? -14.227 -16.609 -19.766 1 90.69 325 LEU A N 1
ATOM 2512 C CA . LEU A 1 325 ? -15.586 -17.031 -19.453 1 90.69 325 LEU A CA 1
ATOM 2513 C C . LEU A 1 325 ? -15.938 -18.312 -20.172 1 90.69 325 LEU A C 1
ATOM 2515 O O . LEU A 1 325 ? -16.516 -19.234 -19.578 1 90.69 325 LEU A O 1
ATOM 2519 N N . THR A 1 326 ? -15.555 -18.359 -21.391 1 91.62 326 THR A N 1
ATOM 2520 C CA . THR A 1 326 ? -15.812 -19.562 -22.172 1 91.62 326 THR A CA 1
ATOM 2521 C C . THR A 1 326 ? -15.008 -20.734 -21.625 1 91.62 326 THR A C 1
ATOM 2523 O O . THR A 1 326 ? -15.508 -21.859 -21.547 1 91.62 326 THR A O 1
ATOM 2526 N N . ALA A 1 327 ? -13.805 -20.469 -21.266 1 93.44 327 ALA A N 1
ATOM 2527 C CA . ALA A 1 327 ? -12.938 -21.516 -20.75 1 93.44 327 ALA A CA 1
ATOM 2528 C C . ALA A 1 327 ? -13.461 -22.078 -19.422 1 93.44 327 ALA A C 1
ATOM 2530 O O . ALA A 1 327 ? -13.328 -23.266 -19.141 1 93.44 327 ALA A O 1
ATOM 2531 N N . ALA A 1 328 ? -14.047 -21.25 -18.641 1 91.19 328 ALA A N 1
ATOM 2532 C CA . ALA A 1 328 ? -14.555 -21.656 -17.328 1 91.19 328 ALA A CA 1
ATOM 2533 C C . ALA A 1 328 ? -15.82 -22.5 -17.469 1 91.19 328 ALA A C 1
ATOM 2535 O O . ALA A 1 328 ? -16.094 -23.375 -16.641 1 91.19 328 ALA A O 1
ATOM 2536 N N . SER A 1 329 ? -16.641 -22.266 -18.438 1 84.94 329 SER A N 1
ATOM 2537 C CA . SER A 1 329 ? -17.922 -22.953 -18.625 1 84.94 329 SER A CA 1
ATOM 2538 C C . SER A 1 329 ? -17.734 -24.344 -19.203 1 84.94 329 SER A C 1
ATOM 2540 O O . SER A 1 329 ? -18.609 -25.203 -19.094 1 84.94 329 SER A O 1
ATOM 2542 N N . SER A 1 330 ? -16.719 -24.641 -19.828 1 71.38 330 SER A N 1
ATOM 2543 C CA . SER A 1 330 ? -16.5 -25.922 -20.5 1 71.38 330 SER A CA 1
ATOM 2544 C C . SER A 1 330 ? -16.375 -27.047 -19.484 1 71.38 330 SER A C 1
ATOM 2546 O O . SER A 1 330 ? -16.375 -28.219 -19.859 1 71.38 330 SER A O 1
ATOM 2548 N N . MET A 1 331 ? -16.234 -26.859 -18.25 1 63.47 331 MET A N 1
ATOM 2549 C CA . MET A 1 331 ? -16.203 -27.906 -17.234 1 63.47 331 MET A CA 1
ATOM 2550 C C . MET A 1 331 ? -17.516 -28.688 -17.219 1 63.47 331 MET A C 1
ATOM 2552 O O . MET A 1 331 ? -17.516 -29.891 -16.969 1 63.47 331 MET A O 1
ATOM 2556 N N . LEU A 1 332 ? -18.641 -27.984 -17.375 1 51.22 332 LEU A N 1
ATOM 2557 C CA . LEU A 1 332 ? -19.969 -28.547 -17.094 1 51.22 332 LEU A CA 1
ATOM 2558 C C . LEU A 1 332 ? -20.406 -29.484 -18.203 1 51.22 332 LEU A C 1
ATOM 2560 O O . LEU A 1 332 ? -21.281 -30.344 -18 1 51.22 332 LEU A O 1
ATOM 2564 N N . ASN A 1 333 ? -19.859 -29.281 -19.328 1 46.09 333 ASN A N 1
ATOM 2565 C CA . ASN A 1 333 ? -20.5 -30.062 -20.391 1 46.09 333 ASN A CA 1
ATOM 2566 C C . ASN A 1 333 ? -20.109 -31.547 -20.312 1 46.09 333 ASN A C 1
ATOM 2568 O O . ASN A 1 333 ? -20.547 -32.344 -21.125 1 46.09 333 ASN A O 1
ATOM 2572 N N . GLY A 1 334 ? -19.125 -31.859 -19.5 1 43.59 334 GLY A N 1
ATOM 2573 C CA . GLY A 1 334 ? -18.938 -33.312 -19.5 1 43.59 334 GLY A CA 1
ATOM 2574 C C . GLY A 1 334 ? -20.062 -34.062 -18.812 1 43.59 334 GLY A C 1
ATOM 2575 O O . GLY A 1 334 ? -20.047 -35.281 -18.75 1 43.59 334 GLY A O 1
ATOM 2576 N N . PHE A 1 335 ? -20.688 -33.406 -17.828 1 40.03 335 PHE A N 1
ATOM 2577 C CA . PHE A 1 335 ? -21.766 -34.219 -17.25 1 40.03 335 PHE A CA 1
ATOM 2578 C C . PHE A 1 335 ? -22.969 -34.25 -18.172 1 40.03 335 PHE A C 1
ATOM 2580 O O . PHE A 1 335 ? -23.734 -33.281 -18.25 1 40.03 335 PHE A O 1
ATOM 2587 N N . HIS A 1 336 ? -22.781 -34.875 -19.266 1 35.75 336 HIS A N 1
ATOM 2588 C CA . HIS A 1 336 ? -24.031 -35.281 -19.891 1 35.75 336 HIS A CA 1
ATOM 2589 C C . HIS A 1 336 ? -24.984 -35.906 -18.859 1 35.75 336 HIS A C 1
ATOM 2591 O O . HIS A 1 336 ? -24.734 -37 -18.359 1 35.75 336 HIS A O 1
ATOM 2597 N N . VAL A 1 337 ? -25.547 -35.094 -18.078 1 35.81 337 VAL A N 1
ATOM 2598 C CA . VAL A 1 337 ? -26.688 -35.656 -17.375 1 35.81 337 VAL A CA 1
ATOM 2599 C C . VAL A 1 337 ? -27.562 -36.438 -18.359 1 35.81 337 VAL A C 1
ATOM 2601 O O . VAL A 1 337 ? -28.172 -35.844 -19.266 1 35.81 337 VAL A O 1
ATOM 2604 N N . LEU A 1 338 ? -27.156 -37.594 -18.562 1 35.34 338 LEU A N 1
ATOM 2605 C CA . LEU A 1 338 ? -28.156 -38.5 -19.109 1 35.34 338 LEU A CA 1
ATOM 2606 C C . LEU A 1 338 ? -29.469 -38.406 -18.344 1 35.34 338 LEU A C 1
ATOM 2608 O O . LEU A 1 338 ? -29.562 -38.812 -17.188 1 35.34 338 LEU A O 1
ATOM 2612 N N . ILE A 1 339 ? -30.109 -37.219 -18.469 1 40.44 339 ILE A N 1
ATOM 2613 C CA . ILE A 1 339 ? -31.484 -37.25 -18.016 1 40.44 339 ILE A CA 1
ATOM 2614 C C . ILE A 1 339 ? -32.219 -38.438 -18.625 1 40.44 339 ILE A C 1
ATOM 2616 O O . ILE A 1 339 ? -32.375 -38.5 -19.859 1 40.44 339 ILE A O 1
ATOM 2620 N N . PRO A 1 340 ? -32.156 -39.531 -17.922 1 37.97 340 PRO A N 1
ATOM 2621 C CA . PRO A 1 340 ? -33.031 -40.562 -18.438 1 37.97 340 PRO A CA 1
ATOM 2622 C C . PRO A 1 340 ? -34.438 -40.062 -18.703 1 37.97 340 PRO A C 1
ATOM 2624 O O . PRO A 1 340 ? -35.062 -39.438 -17.828 1 37.97 340 PRO A O 1
ATOM 2627 N N . LEU A 1 341 ? -34.656 -39.531 -19.859 1 40.56 341 LEU A N 1
ATOM 2628 C CA . LEU A 1 341 ? -36.031 -39.375 -20.281 1 40.56 341 LEU A CA 1
ATOM 2629 C C . LEU A 1 341 ? -36.875 -40.594 -19.891 1 40.56 341 LEU A C 1
ATOM 2631 O O . LEU A 1 341 ? -36.688 -41.688 -20.438 1 40.56 341 LEU A O 1
ATOM 2635 N N . LEU A 1 342 ? -37.062 -40.781 -18.562 1 38.56 342 LEU A N 1
ATOM 2636 C CA . LEU A 1 342 ? -38.094 -41.75 -18.188 1 38.56 342 LEU A CA 1
ATOM 2637 C C . LEU A 1 342 ? -39.406 -41.469 -18.938 1 38.56 342 LEU A C 1
ATOM 2639 O O . LEU A 1 342 ? -40.062 -40.469 -18.688 1 38.56 342 LEU A O 1
ATOM 2643 N N . LEU A 1 343 ? -39.375 -41.656 -20.25 1 37.31 343 LEU A N 1
ATOM 2644 C CA . LEU A 1 343 ? -40.625 -41.812 -20.984 1 37.31 343 LEU A CA 1
ATOM 2645 C C . LEU A 1 343 ? -41.562 -42.781 -20.266 1 37.31 343 LEU A C 1
ATOM 2647 O O . LEU A 1 343 ? -41.25 -43.969 -20.156 1 37.31 343 LEU A O 1
ATOM 2651 N N . SER A 1 344 ? -42.031 -42.344 -19.047 1 37.03 344 SER A N 1
ATOM 2652 C CA . SER A 1 344 ? -43.156 -43.094 -18.5 1 37.03 344 SER A CA 1
ATOM 2653 C C . SER A 1 344 ? -44.25 -43.344 -19.547 1 37.03 344 SER A C 1
ATOM 2655 O O . SER A 1 344 ? -44.844 -42.406 -20.047 1 37.03 344 SER A O 1
ATOM 2657 N N . PHE A 1 345 ? -43.969 -44.312 -20.438 1 40.22 345 PHE A N 1
ATOM 2658 C CA . PHE A 1 345 ? -45.031 -44.938 -21.234 1 40.22 345 PHE A CA 1
ATOM 2659 C C . PHE A 1 345 ? -46.219 -45.312 -20.359 1 40.22 345 PHE A C 1
ATOM 2661 O O . PHE A 1 345 ? -46.156 -46.25 -19.562 1 40.22 345 PHE A O 1
ATOM 2668 N N . PHE A 1 346 ? -46.875 -44.281 -19.75 1 39.28 346 PHE A N 1
ATOM 2669 C CA . PHE A 1 346 ? -48.219 -44.531 -19.25 1 39.28 346 PHE A CA 1
ATOM 2670 C C . PHE A 1 346 ? -49.062 -45.25 -20.328 1 39.28 346 PHE A C 1
ATOM 2672 O O . PHE A 1 346 ? -49.406 -44.625 -21.328 1 39.28 346 PHE A O 1
ATOM 2679 N N . VAL A 1 347 ? -48.656 -46.469 -20.672 1 34.81 347 VAL A N 1
ATOM 2680 C CA . VAL A 1 347 ? -49.5 -47.375 -21.422 1 34.81 347 VAL A CA 1
ATOM 2681 C C . VAL A 1 347 ? -50.906 -47.375 -20.844 1 34.81 347 VAL A C 1
ATOM 2683 O O . VAL A 1 347 ? -51.094 -47.656 -19.656 1 34.81 347 VAL A O 1
ATOM 2686 N N . LEU A 1 348 ? -51.781 -46.531 -21.438 1 35.47 348 LEU A N 1
ATOM 2687 C CA . LEU A 1 348 ? -53.25 -46.5 -21.391 1 35.47 348 LEU A CA 1
ATOM 2688 C C . LEU A 1 348 ? -53.812 -47.906 -21.391 1 35.47 348 LEU A C 1
ATOM 2690 O O . LEU A 1 348 ? -53.719 -48.625 -22.375 1 35.47 348 LEU A O 1
ATOM 2694 N N . PHE A 1 349 ? -53.312 -48.906 -20.516 1 31.45 349 PHE A N 1
ATOM 2695 C CA . PHE A 1 349 ? -54.25 -50.031 -20.391 1 31.45 349 PHE A CA 1
ATOM 2696 C C . PHE A 1 349 ? -55.531 -49.594 -19.688 1 31.45 349 PHE A C 1
ATOM 2698 O O . PHE A 1 349 ? -55.5 -48.781 -18.766 1 31.45 349 PHE A O 1
ATOM 2705 N N . MET B 1 1 ? 60.781 36.094 25.141 1 27.77 1 MET B N 1
ATOM 2706 C CA . MET B 1 1 ? 59.906 35.844 23.984 1 27.77 1 MET B CA 1
ATOM 2707 C C . MET B 1 1 ? 58.781 34.875 24.328 1 27.77 1 MET B C 1
ATOM 2709 O O . MET B 1 1 ? 59 33.656 24.422 1 27.77 1 MET B O 1
ATOM 2713 N N . ASN B 1 2 ? 57.906 35.25 25.297 1 34.53 2 ASN B N 1
ATOM 2714 C CA . ASN B 1 2 ? 56.75 34.562 25.844 1 34.53 2 ASN B CA 1
ATOM 2715 C C . ASN B 1 2 ? 55.688 34.281 24.766 1 34.53 2 ASN B C 1
ATOM 2717 O O . ASN B 1 2 ? 55.188 35.219 24.141 1 34.53 2 ASN B O 1
ATOM 2721 N N . LEU B 1 3 ? 55.781 33.125 24.062 1 35.09 3 LEU B N 1
ATOM 2722 C CA . LEU B 1 3 ? 54.875 32.562 23.078 1 35.09 3 LEU B CA 1
ATOM 2723 C C . LEU B 1 3 ? 53.469 32.438 23.656 1 35.09 3 LEU B C 1
ATOM 2725 O O . LEU B 1 3 ? 53.219 31.672 24.578 1 35.09 3 LEU B O 1
ATOM 2729 N N . SER B 1 4 ? 52.719 33.594 23.781 1 39.66 4 SER B N 1
ATOM 2730 C CA . SER B 1 4 ? 51.281 33.531 24.047 1 39.66 4 SER B CA 1
ATOM 2731 C C . SER B 1 4 ? 50.562 32.594 23.094 1 39.66 4 SER B C 1
ATOM 2733 O O . SER B 1 4 ? 50.625 32.781 21.875 1 39.66 4 SER B O 1
ATOM 2735 N N . ASN B 1 5 ? 50.438 31.281 23.453 1 40.53 5 ASN B N 1
ATOM 2736 C CA . ASN B 1 5 ? 49.625 30.266 22.797 1 40.53 5 ASN B CA 1
ATOM 2737 C C . ASN B 1 5 ? 48.188 30.734 22.641 1 40.53 5 ASN B C 1
ATOM 2739 O O . ASN B 1 5 ? 47.469 30.984 23.625 1 40.53 5 ASN B O 1
ATOM 2743 N N . PHE B 1 6 ? 47.875 31.531 21.609 1 43.81 6 PHE B N 1
ATOM 2744 C CA . PHE B 1 6 ? 46.5 31.75 21.234 1 43.81 6 PHE B CA 1
ATOM 2745 C C . PHE B 1 6 ? 45.781 30.422 21.031 1 43.81 6 PHE B C 1
ATOM 2747 O O . PHE B 1 6 ? 46.125 29.641 20.156 1 43.81 6 PHE B O 1
ATOM 2754 N N . ILE B 1 7 ? 45.156 29.906 22.094 1 41.91 7 ILE B N 1
ATOM 2755 C CA . ILE B 1 7 ? 44.219 28.781 21.969 1 41.91 7 ILE B CA 1
ATOM 2756 C C . ILE B 1 7 ? 43.031 29.188 21.141 1 41.91 7 ILE B C 1
ATOM 2758 O O . ILE B 1 7 ? 42.25 30.078 21.516 1 41.91 7 ILE B O 1
ATOM 2762 N N . ILE B 1 8 ? 43.125 29.125 19.812 1 42.31 8 ILE B N 1
ATOM 2763 C CA . ILE B 1 8 ? 41.938 29.156 18.984 1 42.31 8 ILE B CA 1
ATOM 2764 C C . ILE B 1 8 ? 40.969 28.062 19.422 1 42.31 8 ILE B C 1
ATOM 2766 O O . ILE B 1 8 ? 41.281 26.875 19.297 1 42.31 8 ILE B O 1
ATOM 2770 N N . LEU B 1 9 ? 40.125 28.344 20.422 1 40.53 9 LEU B N 1
ATOM 2771 C CA . LEU B 1 9 ? 38.969 27.5 20.656 1 4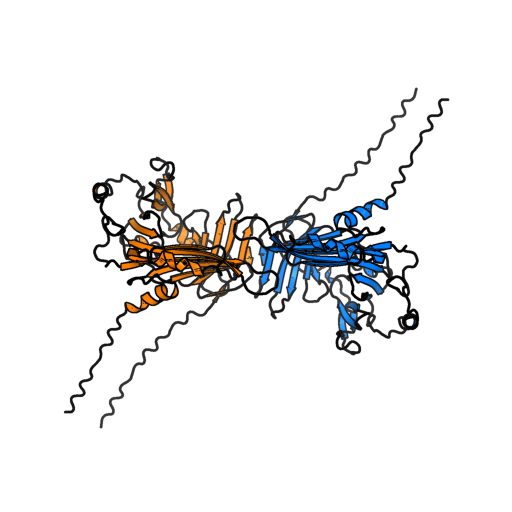0.53 9 LEU B CA 1
ATOM 2772 C C . LEU B 1 9 ? 38.094 27.391 19.406 1 40.53 9 LEU B C 1
ATOM 2774 O O . LEU B 1 9 ? 37.438 28.344 19.016 1 40.53 9 LEU B O 1
ATOM 2778 N N . GLY B 1 10 ? 38.531 26.578 18.453 1 38.94 10 GLY B N 1
ATOM 2779 C CA . GLY B 1 10 ? 37.625 26.156 17.406 1 38.94 10 GLY B CA 1
ATOM 2780 C C . GLY B 1 10 ? 36.281 25.688 17.938 1 38.94 10 GLY B C 1
ATOM 2781 O O . GLY B 1 10 ? 36.219 24.75 18.734 1 38.94 10 GLY B O 1
ATOM 2782 N N . ILE B 1 11 ? 35.312 26.562 18.047 1 40.62 11 ILE B N 1
ATOM 2783 C CA . ILE B 1 11 ? 33.938 26.156 18.219 1 40.62 11 ILE B CA 1
ATOM 2784 C C . ILE B 1 11 ? 33.562 25.109 17.172 1 40.62 11 ILE B C 1
ATOM 2786 O O . ILE B 1 11 ? 33.531 25.391 15.977 1 40.62 11 ILE B O 1
ATOM 2790 N N . LEU B 1 12 ? 33.906 23.891 17.406 1 38.22 12 LEU B N 1
ATOM 2791 C CA . LEU B 1 12 ? 33.281 22.797 16.672 1 38.22 12 LEU B CA 1
ATOM 2792 C C . LEU B 1 12 ? 31.766 22.891 16.734 1 38.22 12 LEU B C 1
ATOM 2794 O O . LEU B 1 12 ? 31.156 22.719 17.797 1 38.22 12 LEU B O 1
ATOM 2798 N N . PHE B 1 13 ? 31.172 23.688 15.891 1 40.09 13 PHE B N 1
ATOM 2799 C CA . PHE B 1 13 ? 29.766 23.438 15.578 1 40.09 13 PHE B CA 1
ATOM 2800 C C . PHE B 1 13 ? 29.531 21.953 15.312 1 40.09 13 PHE B C 1
ATOM 2802 O O . PHE B 1 13 ? 29.938 21.438 14.273 1 40.09 13 PHE B O 1
ATOM 2809 N N . SER B 1 14 ? 29.453 21.219 16.344 1 38.59 14 SER B N 1
ATOM 2810 C CA . SER B 1 14 ? 28.797 19.922 16.141 1 38.59 14 SER B CA 1
ATOM 2811 C C . SER B 1 14 ? 27.453 20.078 15.422 1 38.59 14 SER B C 1
ATOM 2813 O O . SER B 1 14 ? 26.5 20.594 16 1 38.59 14 SER B O 1
ATOM 2815 N N . SER B 1 15 ? 27.438 20.328 14.195 1 41.78 15 SER B N 1
ATOM 2816 C CA . SER B 1 15 ? 26.219 19.953 13.5 1 41.78 15 SER B CA 1
ATOM 2817 C C . SER B 1 15 ? 25.641 18.656 14.062 1 41.78 15 SER B C 1
ATOM 2819 O O . SER B 1 15 ? 26.219 17.594 13.906 1 41.78 15 SER B O 1
ATOM 2821 N N . SER B 1 16 ? 25.016 18.656 15.148 1 42.5 16 SER B N 1
ATOM 2822 C CA . SER B 1 16 ? 24.188 17.516 15.461 1 42.5 16 SER B CA 1
ATOM 2823 C C . SER B 1 16 ? 23.531 16.938 14.203 1 42.5 16 SER B C 1
ATOM 2825 O O . SER B 1 16 ? 22.609 17.531 13.656 1 42.5 16 SER B O 1
ATOM 2827 N N . SER B 1 17 ? 24.266 16.438 13.336 1 46.91 17 SER B N 1
ATOM 2828 C CA . SER B 1 17 ? 23.672 15.594 12.305 1 46.91 17 SER B CA 1
ATOM 2829 C C . SER B 1 17 ? 22.562 14.719 12.875 1 46.91 17 SER B C 1
ATOM 2831 O O . SER B 1 17 ? 22.844 13.688 13.5 1 46.91 17 SER B O 1
ATOM 2833 N N . GLY B 1 18 ? 21.531 15.219 13.43 1 54.47 18 GLY B N 1
ATOM 2834 C CA . GLY B 1 18 ? 20.484 14.281 13.766 1 54.47 18 GLY B CA 1
ATOM 2835 C C . GLY B 1 18 ? 20.438 13.078 12.844 1 54.47 18 GLY B C 1
ATOM 2836 O O . GLY B 1 18 ? 20.453 13.219 11.617 1 54.47 18 GLY B O 1
ATOM 2837 N N . GLY B 1 19 ? 20.953 11.945 13.172 1 66.38 19 GLY B N 1
ATOM 2838 C CA . GLY B 1 19 ? 21.094 10.695 12.445 1 66.38 19 GLY B CA 1
ATOM 2839 C C . GLY B 1 19 ? 19.828 10.297 11.703 1 66.38 19 GLY B C 1
ATOM 2840 O O . GLY B 1 19 ? 18.719 10.578 12.164 1 66.38 19 GLY B O 1
ATOM 2841 N N . LYS B 1 20 ? 19.812 10.227 10.305 1 81.56 20 LYS B N 1
ATOM 2842 C CA . LYS B 1 20 ? 18.734 9.773 9.438 1 81.56 20 LYS B CA 1
ATOM 2843 C C . LYS B 1 20 ? 18.172 8.438 9.906 1 81.56 20 LYS B C 1
ATOM 2845 O O . LYS B 1 20 ? 18.938 7.504 10.188 1 81.56 20 LYS B O 1
ATOM 2850 N N . ASN B 1 21 ? 16.984 8.562 10.352 1 90.12 21 ASN B N 1
ATOM 2851 C CA . ASN B 1 21 ? 16.25 7.355 10.703 1 90.12 21 ASN B CA 1
ATOM 2852 C C . ASN B 1 21 ? 15.461 6.812 9.516 1 90.12 21 ASN B C 1
ATOM 2854 O O . ASN B 1 21 ? 15.109 7.562 8.602 1 90.12 21 ASN B O 1
ATOM 2858 N N . GLU B 1 22 ? 15.312 5.465 9.578 1 94.19 22 GLU B N 1
ATOM 2859 C CA . GLU B 1 22 ? 14.383 4.848 8.641 1 94.19 22 GLU B CA 1
ATOM 2860 C C . GLU B 1 22 ? 12.977 4.754 9.234 1 94.19 22 GLU B C 1
ATOM 2862 O O . GLU B 1 22 ? 12.82 4.438 10.414 1 94.19 22 GLU B O 1
ATOM 2867 N N . CYS B 1 23 ? 12.016 5.09 8.367 1 96.12 23 CYS B N 1
ATOM 2868 C CA . CYS B 1 23 ? 10.609 5.023 8.758 1 96.12 23 CYS B CA 1
ATOM 2869 C C . CYS B 1 23 ? 9.836 4.082 7.84 1 96.12 23 CYS B C 1
ATOM 2871 O O . CYS B 1 23 ? 10.195 3.9 6.68 1 96.12 23 CYS B O 1
ATOM 2873 N N . TYR B 1 24 ? 8.805 3.393 8.414 1 95.62 24 TYR B N 1
ATOM 2874 C CA . TYR B 1 24 ? 7.848 2.766 7.508 1 95.62 24 TYR B CA 1
ATOM 2875 C C . TYR B 1 24 ? 7.195 3.801 6.602 1 95.62 24 TYR B C 1
ATOM 2877 O O . TYR B 1 24 ? 6.949 4.938 7.02 1 95.62 24 TYR B O 1
ATOM 2885 N N . SER B 1 25 ? 6.988 3.453 5.367 1 95.31 25 SER B N 1
ATOM 2886 C CA . SER B 1 25 ? 6.332 4.328 4.406 1 95.31 25 SER B CA 1
ATOM 2887 C C . SER B 1 25 ? 5.234 3.59 3.645 1 95.31 25 SER B C 1
ATOM 2889 O O . SER B 1 25 ? 5.508 2.934 2.637 1 95.31 25 SER B O 1
ATOM 2891 N N . CYS B 1 26 ? 4.008 3.744 4.121 1 93.5 26 CYS B N 1
ATOM 2892 C CA . CYS B 1 26 ? 2.881 3.023 3.541 1 93.5 26 CYS B CA 1
ATOM 2893 C C . CYS B 1 26 ? 1.56 3.68 3.922 1 93.5 26 CYS B C 1
ATOM 2895 O O . CYS B 1 26 ? 1.516 4.52 4.824 1 93.5 26 CYS B O 1
ATOM 2897 N N . SER B 1 27 ? 0.583 3.342 3.178 1 92.38 27 SER B N 1
ATOM 2898 C CA . SER B 1 27 ? -0.763 3.836 3.449 1 92.38 27 SER B CA 1
ATOM 2899 C C . SER B 1 27 ? -1.821 2.83 3.008 1 92.38 27 SER B C 1
ATOM 2901 O O . SER B 1 27 ? -1.586 2.033 2.098 1 92.38 27 SER B O 1
ATOM 2903 N N . GLY B 1 28 ? -2.98 2.904 3.697 1 91.06 28 GLY B N 1
ATOM 2904 C CA . GLY B 1 28 ? -4.062 2.01 3.322 1 91.06 28 GLY B CA 1
ATOM 2905 C C . GLY B 1 28 ? -5.316 2.207 4.156 1 91.06 28 GLY B C 1
ATOM 2906 O O . GLY B 1 28 ? -5.27 2.828 5.219 1 91.06 28 GLY B O 1
ATOM 2907 N N . VAL B 1 29 ? -6.352 1.694 3.578 1 92.38 29 VAL B N 1
ATOM 2908 C CA . VAL B 1 29 ? -7.641 1.77 4.258 1 92.38 29 VAL B CA 1
ATOM 2909 C C . VAL B 1 29 ? -7.891 0.481 5.039 1 92.38 29 VAL B C 1
ATOM 2911 O O . VAL B 1 29 ? -7.617 -0.615 4.543 1 92.38 29 VAL B O 1
ATOM 2914 N N . CYS B 1 30 ? -8.359 0.672 6.18 1 91.19 30 CYS B N 1
ATOM 2915 C CA . CYS B 1 30 ? -8.656 -0.459 7.051 1 91.19 30 CYS B CA 1
ATOM 2916 C C . CYS B 1 30 ? -10.156 -0.558 7.324 1 91.19 30 CYS B C 1
ATOM 2918 O O . CYS B 1 30 ? -10.805 0.444 7.637 1 91.19 30 CYS B O 1
ATOM 2920 N N . HIS B 1 31 ? -10.609 -1.774 7.188 1 85.38 31 HIS B N 1
ATOM 2921 C CA . HIS B 1 31 ? -12.031 -2.004 7.422 1 85.38 31 HIS B CA 1
ATOM 2922 C C . HIS B 1 31 ? -12.266 -2.723 8.75 1 85.38 31 HIS B C 1
ATOM 2924 O O . HIS B 1 31 ? -13.398 -2.832 9.211 1 85.38 31 HIS B O 1
ATOM 2930 N N . ASN B 1 32 ? -11.172 -3.225 9.273 1 80 32 ASN B N 1
ATOM 2931 C CA . ASN B 1 32 ? -11.234 -3.934 10.547 1 80 32 ASN B CA 1
ATOM 2932 C C . ASN B 1 32 ? -9.984 -3.693 11.391 1 80 32 ASN B C 1
ATOM 2934 O O . ASN B 1 32 ? -9.016 -3.107 10.914 1 80 32 ASN B O 1
ATOM 2938 N N . GLU B 1 33 ? -10.172 -4.051 12.727 1 83.88 33 GLU B N 1
ATOM 2939 C CA . GLU B 1 33 ? -9 -4.027 13.594 1 83.88 33 GLU B CA 1
ATOM 2940 C C . GLU B 1 33 ? -8.344 -5.402 13.68 1 83.88 33 GLU B C 1
ATOM 2942 O O . GLU B 1 33 ? -9.031 -6.426 13.656 1 83.88 33 GLU B O 1
ATOM 2947 N N . PRO B 1 34 ? -7.051 -5.559 13.656 1 83.88 34 PRO B N 1
ATOM 2948 C CA . PRO B 1 34 ? -6.055 -4.484 13.703 1 83.88 34 PRO B CA 1
ATOM 2949 C C . PRO B 1 34 ? -5.82 -3.836 12.344 1 83.88 34 PRO B C 1
ATOM 2951 O O . PRO B 1 34 ? -5.984 -4.488 11.305 1 83.88 34 PRO B O 1
ATOM 2954 N N . CYS B 1 35 ? -5.457 -2.596 12.352 1 87.56 35 CYS B N 1
ATOM 2955 C CA . CYS B 1 35 ? -5.129 -1.81 11.164 1 87.56 35 CYS B CA 1
ATOM 2956 C C . CYS B 1 35 ? -3.678 -1.35 11.203 1 87.56 35 CYS B C 1
ATOM 2958 O O . CYS B 1 35 ? -3.311 -0.502 12.016 1 87.56 35 CYS B O 1
ATOM 2960 N N . ASN B 1 36 ? -2.879 -1.984 10.352 1 92.19 36 ASN B N 1
ATOM 2961 C CA . ASN B 1 36 ? -1.456 -1.665 10.414 1 92.19 36 ASN B CA 1
ATOM 2962 C C . ASN B 1 36 ? -0.741 -2.047 9.117 1 92.19 36 ASN B C 1
ATOM 2964 O O . ASN B 1 36 ? -1.229 -2.885 8.359 1 92.19 36 ASN B O 1
ATOM 2968 N N . CYS B 1 37 ? 0.384 -1.383 8.891 1 93 37 CYS B N 1
ATOM 2969 C CA . CYS B 1 37 ? 1.277 -1.768 7.805 1 93 37 CYS B CA 1
ATOM 2970 C C . CYS B 1 37 ? 2.736 -1.624 8.227 1 93 37 CYS B C 1
ATOM 2972 O O . CYS B 1 37 ? 3.098 -0.671 8.914 1 93 37 CYS B O 1
ATOM 2974 N N . GLN B 1 38 ? 3.498 -2.613 7.961 1 93.06 38 GLN B N 1
ATOM 2975 C CA . GLN B 1 38 ? 4.93 -2.643 8.25 1 93.06 38 GLN B CA 1
ATOM 2976 C C . GLN B 1 38 ? 5.742 -2.869 6.977 1 93.06 38 GLN B C 1
ATOM 2978 O O . GLN B 1 38 ? 6.453 -3.869 6.859 1 93.06 38 GLN B O 1
ATOM 2983 N N . MET B 1 39 ? 5.547 -1.826 6.02 1 92.88 39 MET B N 1
ATOM 2984 C CA . MET B 1 39 ? 6.18 -1.928 4.707 1 92.88 39 MET B CA 1
ATOM 2985 C C . MET B 1 39 ? 6.66 -0.562 4.23 1 92.88 39 MET B C 1
ATOM 2987 O O . MET B 1 39 ? 6.312 0.464 4.816 1 92.88 39 MET B O 1
ATOM 2991 N N . GLY B 1 40 ? 7.504 -0.616 3.16 1 90.94 40 GLY B N 1
ATOM 2992 C CA . GLY B 1 40 ? 8.039 0.63 2.635 1 90.94 40 GLY B CA 1
ATOM 2993 C C . GLY B 1 40 ? 9.047 1.281 3.559 1 90.94 40 GLY B C 1
ATOM 2994 O O . GLY B 1 40 ? 9.18 0.891 4.719 1 90.94 40 GLY B O 1
ATOM 2995 N N . SER B 1 41 ? 9.742 2.244 2.951 1 91.75 41 SER B N 1
ATOM 2996 C CA . SER B 1 41 ? 10.711 2.932 3.803 1 91.75 41 SER B CA 1
ATOM 2997 C C . SER B 1 41 ? 11.047 4.312 3.248 1 91.75 41 SER B C 1
ATOM 2999 O O . SER B 1 41 ? 10.938 4.547 2.043 1 91.75 41 SER B O 1
ATOM 3001 N N . CYS B 1 42 ? 11.305 5.148 4.109 1 94.56 42 CYS B N 1
ATOM 3002 C CA . CYS B 1 42 ? 11.859 6.465 3.812 1 94.56 42 CYS B CA 1
ATOM 3003 C C . CYS B 1 42 ? 12.828 6.906 4.902 1 94.56 42 CYS B C 1
ATOM 3005 O O . CYS B 1 42 ? 12.859 6.32 5.988 1 94.56 42 CYS B O 1
ATOM 3007 N N . GLU B 1 43 ? 13.633 7.863 4.543 1 95.19 43 GLU B N 1
ATOM 3008 C CA . GLU B 1 43 ? 14.648 8.305 5.496 1 95.19 43 GLU B CA 1
ATOM 3009 C C . GLU B 1 43 ? 14.414 9.75 5.918 1 95.19 43 GLU B C 1
ATOM 3011 O O . GLU B 1 43 ? 14.203 10.625 5.074 1 95.19 43 GLU B O 1
ATOM 3016 N N . SER B 1 44 ? 14.352 9.969 7.27 1 96 44 SER B N 1
ATOM 3017 C CA . SER B 1 44 ? 14.227 11.297 7.859 1 96 44 SER B CA 1
ATOM 3018 C C . SER B 1 44 ? 14.57 11.273 9.344 1 96 44 SER B C 1
ATOM 3020 O O . SER B 1 44 ? 14.805 10.211 9.922 1 96 44 SER B O 1
ATOM 3022 N N . ASN B 1 45 ? 14.633 12.422 9.953 1 93 45 ASN B N 1
ATOM 3023 C CA . ASN B 1 45 ? 14.93 12.492 11.383 1 93 45 ASN B CA 1
ATOM 3024 C C . ASN B 1 45 ? 13.703 12.164 12.227 1 93 45 ASN B C 1
ATOM 3026 O O . ASN B 1 45 ? 13.836 11.766 13.383 1 93 45 ASN B O 1
ATOM 3030 N N . GLN B 1 46 ? 12.547 12.344 11.562 1 95.75 46 GLN B N 1
ATOM 3031 C CA . GLN B 1 46 ? 11.312 12.055 12.289 1 95.75 46 GLN B CA 1
ATOM 3032 C C . GLN B 1 46 ? 10.367 11.203 11.445 1 95.75 46 GLN B C 1
ATOM 3034 O O . GLN B 1 46 ? 10.391 11.281 10.211 1 95.75 46 GLN B O 1
ATOM 3039 N N . CYS B 1 47 ? 9.602 10.367 12.172 1 96.88 47 CYS B N 1
ATOM 3040 C CA . CYS B 1 47 ? 8.578 9.531 11.547 1 96.88 47 CYS B CA 1
ATOM 3041 C C . CYS B 1 47 ? 7.188 9.906 12.039 1 96.88 47 CYS B C 1
ATOM 3043 O O . CYS B 1 47 ? 7.043 10.477 13.125 1 96.88 47 CYS B O 1
ATOM 3045 N N . PHE B 1 48 ? 6.281 9.625 11.188 1 96.88 48 PHE B N 1
ATOM 3046 C CA . PHE B 1 48 ? 4.918 9.844 11.664 1 96.88 48 PHE B CA 1
ATOM 3047 C C . PHE B 1 48 ? 4.031 8.656 11.32 1 96.88 48 PHE B C 1
ATOM 3049 O O . PHE B 1 48 ? 4.32 7.91 10.383 1 96.88 48 PHE B O 1
ATOM 3056 N N . ILE B 1 49 ? 2.992 8.414 12.062 1 96.88 49 ILE B N 1
ATOM 3057 C CA . ILE B 1 49 ? 1.861 7.535 11.773 1 96.88 49 ILE B CA 1
ATOM 3058 C C . ILE B 1 49 ? 0.554 8.258 12.094 1 96.88 49 ILE B C 1
ATOM 3060 O O . ILE B 1 49 ? 0.439 8.914 13.133 1 96.88 49 ILE B O 1
ATOM 3064 N N . GLU B 1 50 ? -0.296 8.172 11.164 1 95.44 50 GLU B N 1
ATOM 3065 C CA . GLU B 1 50 ? -1.574 8.867 11.312 1 95.44 50 GLU B CA 1
ATOM 3066 C C . GLU B 1 50 ? -2.744 7.918 11.047 1 95.44 50 GLU B C 1
ATOM 3068 O O . GLU B 1 50 ? -2.688 7.09 10.141 1 95.44 50 GLU B O 1
ATOM 3073 N N . LYS B 1 51 ? -3.697 8.008 11.891 1 94.81 51 LYS B N 1
ATOM 3074 C CA . LYS B 1 51 ? -4.949 7.27 11.742 1 94.81 51 LYS B CA 1
ATOM 3075 C C . LYS B 1 51 ? -6.145 8.219 11.688 1 94.81 51 LYS B C 1
ATOM 3077 O O . LYS B 1 51 ? -6.379 8.984 12.625 1 94.81 51 LYS B O 1
ATOM 3082 N N . LYS B 1 52 ? -6.887 8.164 10.578 1 93.69 52 LYS B N 1
ATOM 3083 C CA . LYS B 1 52 ? -8.031 9.062 10.406 1 93.69 52 LYS B CA 1
ATOM 3084 C C . LYS B 1 52 ? -9.219 8.328 9.797 1 93.69 52 LYS B C 1
ATOM 3086 O O . LYS B 1 52 ? -9.039 7.348 9.07 1 93.69 52 LYS B O 1
ATOM 3091 N N . PRO B 1 53 ? -10.398 8.852 10.086 1 92.56 53 PRO B N 1
ATOM 3092 C CA . PRO B 1 53 ? -11.578 8.234 9.477 1 92.56 53 PRO B CA 1
ATOM 3093 C C . PRO B 1 53 ? -11.688 8.523 7.98 1 92.56 53 PRO B C 1
ATOM 3095 O O . PRO B 1 53 ? -11.203 9.555 7.508 1 92.56 53 PRO B O 1
ATOM 3098 N N . THR B 1 54 ? -12.234 7.57 7.273 1 91.44 54 THR B N 1
ATOM 3099 C CA . THR B 1 54 ? -12.539 7.766 5.863 1 91.44 54 THR B CA 1
ATOM 3100 C C . THR B 1 54 ? -14 8.164 5.672 1 91.44 54 THR B C 1
ATOM 3102 O O . THR B 1 54 ? -14.719 8.375 6.648 1 91.44 54 THR B O 1
ATOM 3105 N N . GLU B 1 55 ? -14.367 8.375 4.434 1 88.25 55 GLU B N 1
ATOM 3106 C CA . GLU B 1 55 ? -15.75 8.711 4.137 1 88.25 55 GLU B CA 1
ATOM 3107 C C . GLU B 1 55 ? -16.672 7.531 4.422 1 88.25 55 GLU B C 1
ATOM 3109 O O . GLU B 1 55 ? -17.875 7.715 4.648 1 88.25 55 GLU B O 1
ATOM 3114 N N . ILE B 1 56 ? -16.047 6.371 4.371 1 84.38 56 ILE B N 1
ATOM 3115 C CA . ILE B 1 56 ? -16.812 5.176 4.676 1 84.38 56 ILE B CA 1
ATOM 3116 C C . ILE B 1 56 ? -16.875 4.969 6.188 1 84.38 56 ILE B C 1
ATOM 3118 O O . ILE B 1 56 ? -15.836 4.789 6.836 1 84.38 56 ILE B O 1
ATOM 3122 N N . PRO B 1 57 ? -18.094 5.004 6.672 1 85.94 57 PRO B N 1
ATOM 3123 C CA . PRO B 1 57 ? -18.203 4.848 8.125 1 85.94 57 PRO B CA 1
ATOM 3124 C C . PRO B 1 57 ? -17.547 3.57 8.641 1 85.94 57 PRO B C 1
ATOM 3126 O O . PRO B 1 57 ? -17.734 2.498 8.055 1 85.94 57 PRO B O 1
ATOM 3129 N N . GLY B 1 58 ? -16.859 3.734 9.609 1 84.94 58 GLY B N 1
ATOM 3130 C CA . GLY B 1 58 ? -16.219 2.584 10.234 1 84.94 58 GLY B CA 1
ATOM 3131 C C . GLY B 1 58 ? -14.859 2.262 9.656 1 84.94 58 GLY B C 1
ATOM 3132 O O . GLY B 1 58 ? -14.133 1.422 10.188 1 84.94 58 GLY B O 1
ATOM 3133 N N . SER B 1 59 ? -14.578 2.877 8.578 1 90.44 59 SER B N 1
ATOM 3134 C CA . SER B 1 59 ? -13.281 2.641 7.949 1 90.44 59 SER B CA 1
ATOM 3135 C C . SER B 1 59 ? -12.273 3.709 8.352 1 90.44 59 SER B C 1
ATOM 3137 O O . SER B 1 59 ? -12.625 4.875 8.523 1 90.44 59 SER B O 1
ATOM 3139 N N . MET B 1 60 ? -11.117 3.254 8.555 1 93.44 60 MET B N 1
ATOM 3140 C CA . MET B 1 60 ? -10.031 4.148 8.938 1 93.44 60 MET B CA 1
ATOM 3141 C C . MET B 1 60 ? -8.883 4.07 7.934 1 93.44 60 MET B C 1
ATOM 3143 O O . MET B 1 60 ? -8.664 3.027 7.316 1 93.44 60 MET B O 1
ATOM 3147 N N . LYS B 1 61 ? -8.234 5.129 7.777 1 94.25 61 LYS B N 1
ATOM 3148 C CA . LYS B 1 61 ? -7.035 5.164 6.945 1 94.25 61 LYS B CA 1
ATOM 3149 C C . LYS B 1 61 ? -5.781 5.348 7.797 1 94.25 61 LYS B C 1
ATOM 3151 O O . LYS B 1 61 ? -5.738 6.215 8.664 1 94.25 61 LYS B O 1
ATOM 3156 N N . ILE B 1 62 ? -4.844 4.527 7.523 1 94.5 62 ILE B N 1
ATOM 3157 C CA . ILE B 1 62 ? -3.553 4.66 8.188 1 94.5 62 ILE B CA 1
ATOM 3158 C C . ILE B 1 62 ? -2.5 5.133 7.191 1 94.5 62 ILE B C 1
ATOM 3160 O O . ILE B 1 62 ? -2.498 4.707 6.031 1 94.5 62 ILE B O 1
ATOM 3164 N N . THR B 1 63 ? -1.722 6.078 7.625 1 95.62 63 THR B N 1
ATOM 3165 C CA . THR B 1 63 ? -0.633 6.605 6.809 1 95.62 63 THR B CA 1
ATOM 3166 C C . THR B 1 63 ? 0.655 6.695 7.621 1 95.62 63 THR B C 1
ATOM 3168 O O . THR B 1 63 ? 0.657 7.223 8.734 1 95.62 63 THR B O 1
ATOM 3171 N N . LYS B 1 64 ? 1.648 6.098 7.102 1 96.5 64 LYS B N 1
ATOM 3172 C CA . LYS B 1 64 ? 2.973 6.16 7.715 1 96.5 64 LYS B CA 1
ATOM 3173 C C . LYS B 1 64 ? 3.99 6.781 6.762 1 96.5 64 LYS B C 1
ATOM 3175 O O . LYS B 1 64 ? 3.949 6.531 5.555 1 96.5 64 LYS B O 1
ATOM 3180 N N . GLY B 1 65 ? 4.891 7.566 7.391 1 97.38 65 GLY B N 1
ATOM 3181 C CA . GLY B 1 65 ? 5.91 8.164 6.543 1 97.38 65 GLY B CA 1
ATOM 3182 C C . GLY B 1 65 ? 6.926 8.984 7.316 1 97.38 65 GLY B C 1
ATOM 3183 O O . GLY B 1 65 ? 7.164 8.727 8.5 1 97.38 65 GLY B O 1
ATOM 3184 N N . CYS B 1 66 ? 7.535 9.891 6.551 1 97.12 66 CYS B N 1
ATOM 3185 C CA . CYS B 1 66 ? 8.641 10.68 7.086 1 97.12 66 CYS B CA 1
ATOM 3186 C C . CYS B 1 66 ? 8.227 12.125 7.293 1 97.12 66 CYS B C 1
ATOM 3188 O O . CYS B 1 66 ? 7.324 12.625 6.617 1 97.12 66 CYS B O 1
ATOM 3190 N N . LEU B 1 67 ? 8.836 12.664 8.305 1 95.81 67 LEU B N 1
ATOM 3191 C CA . LEU B 1 67 ? 8.633 14.078 8.625 1 95.81 67 LEU B CA 1
ATOM 3192 C C . LEU B 1 67 ? 9.969 14.805 8.742 1 95.81 67 LEU B C 1
ATOM 3194 O O . LEU B 1 67 ? 10.93 14.258 9.281 1 95.81 67 LEU B O 1
ATOM 3198 N N . ARG B 1 68 ? 9.961 16.031 8.211 1 93.25 68 ARG B N 1
ATOM 3199 C CA . ARG B 1 68 ? 11.094 16.922 8.406 1 93.25 68 ARG B CA 1
ATOM 3200 C C . ARG B 1 68 ? 10.641 18.25 9.008 1 93.25 68 ARG B C 1
ATOM 3202 O O . ARG B 1 68 ? 9.758 18.922 8.469 1 93.25 68 ARG B O 1
ATOM 3209 N N . ARG B 1 69 ? 11.141 18.594 10.164 1 89.69 69 ARG B N 1
ATOM 3210 C CA . ARG B 1 69 ? 10.797 19.812 10.883 1 89.69 69 ARG B CA 1
ATOM 3211 C C . ARG B 1 69 ? 9.312 19.859 11.219 1 89.69 69 ARG B C 1
ATOM 3213 O O . ARG B 1 69 ? 8.609 20.797 10.859 1 89.69 69 ARG B O 1
ATOM 3220 N N . SER B 1 70 ? 8.883 18.938 11.961 1 88.31 70 SER B N 1
ATOM 3221 C CA . SER B 1 70 ? 7.48 18.828 12.352 1 88.31 70 SER B CA 1
ATOM 3222 C C . SER B 1 70 ? 7.035 20.031 13.164 1 88.31 70 SER B C 1
ATOM 3224 O O . SER B 1 70 ? 7.824 20.625 13.906 1 88.31 70 SER B O 1
ATOM 3226 N N . SER B 1 71 ? 5.742 20.328 12.945 1 90.19 71 SER B N 1
ATOM 3227 C CA . SER B 1 71 ? 5.148 21.391 13.758 1 90.19 71 SER B CA 1
ATOM 3228 C C . SER B 1 71 ? 4.902 20.922 15.188 1 90.19 71 SER B C 1
ATOM 3230 O O . SER B 1 71 ? 4.684 21.75 16.078 1 90.19 71 SER B O 1
ATOM 3232 N N . ARG B 1 72 ? 4.887 19.656 15.32 1 87.81 72 ARG B N 1
ATOM 3233 C CA . ARG B 1 72 ? 4.68 19.125 16.672 1 87.81 72 ARG B CA 1
ATOM 3234 C C . ARG B 1 72 ? 5.91 19.344 17.547 1 87.81 72 ARG B C 1
ATOM 3236 O O . ARG B 1 72 ? 7.008 18.906 17.203 1 87.81 72 ARG B O 1
ATOM 3243 N N . ILE B 1 73 ? 5.652 19.984 18.625 1 81.5 73 ILE B N 1
ATOM 3244 C CA . ILE B 1 73 ? 6.746 20.281 19.547 1 81.5 73 ILE B CA 1
ATOM 3245 C C . ILE B 1 73 ? 7.137 19.016 20.312 1 81.5 73 ILE B C 1
ATOM 3247 O O . ILE B 1 73 ? 8.32 18.734 20.484 1 81.5 73 ILE B O 1
ATOM 3251 N N . HIS B 1 74 ? 6.164 18.219 20.625 1 85.25 74 HIS B N 1
ATOM 3252 C CA . HIS B 1 74 ? 6.402 17.016 21.438 1 85.25 74 HIS B CA 1
ATOM 3253 C C . HIS B 1 74 ? 6.164 15.75 20.625 1 85.25 74 HIS B C 1
ATOM 3255 O O . HIS B 1 74 ? 5.246 15.695 19.797 1 85.25 74 HIS B O 1
ATOM 3261 N N . HIS B 1 75 ? 6.996 14.789 21 1 89.5 75 HIS B N 1
ATOM 3262 C CA . HIS B 1 75 ? 6.793 13.477 20.406 1 89.5 75 HIS B CA 1
ATOM 3263 C C . HIS B 1 75 ? 5.676 12.711 21.109 1 89.5 75 HIS B C 1
ATOM 3265 O O . HIS B 1 75 ? 5.359 13 22.266 1 89.5 75 HIS B O 1
ATOM 3271 N N . GLY B 1 76 ? 5.102 11.758 20.359 1 91.31 76 GLY B N 1
ATOM 3272 C CA . GLY B 1 76 ? 4.035 10.945 20.922 1 91.31 76 GLY B CA 1
ATOM 3273 C C . GLY B 1 76 ? 2.773 10.953 20.078 1 91.31 76 GLY B C 1
ATOM 3274 O O . GLY B 1 76 ? 2.732 11.586 19.016 1 91.31 76 GLY B O 1
ATOM 3275 N N . CYS B 1 77 ? 1.847 10.195 20.594 1 92.69 77 CYS B N 1
ATOM 3276 C CA . CYS B 1 77 ? 0.566 10.102 19.906 1 92.69 77 CYS B CA 1
ATOM 3277 C C . CYS B 1 77 ? -0.481 10.992 20.562 1 92.69 77 CYS B C 1
ATOM 3279 O O . CYS B 1 77 ? -0.694 10.906 21.766 1 92.69 77 CYS B O 1
ATOM 3281 N N . GLU B 1 78 ? -1.068 11.797 19.766 1 90.31 78 GLU B N 1
ATOM 3282 C CA . GLU B 1 78 ? -2.141 12.672 20.25 1 90.31 78 GLU B CA 1
ATOM 3283 C C . GLU B 1 78 ? -3.199 12.875 19.156 1 90.31 78 GLU B C 1
ATOM 3285 O O . GLU B 1 78 ? -2.973 12.555 18 1 90.31 78 GLU B O 1
ATOM 3290 N N . TYR B 1 79 ? -4.312 13.383 19.672 1 90.75 79 TYR B N 1
ATOM 3291 C CA . TYR B 1 79 ? -5.324 13.766 18.703 1 90.75 79 TYR B CA 1
ATOM 3292 C C . TYR B 1 79 ? -4.82 14.891 17.812 1 90.75 79 TYR B C 1
ATOM 3294 O O . TYR B 1 79 ? -3.99 15.703 18.234 1 90.75 79 TYR B O 1
ATOM 3302 N N . ASP B 1 80 ? -5.281 14.867 16.562 1 90.69 80 ASP B N 1
ATOM 3303 C CA . ASP B 1 80 ? -4.898 15.914 15.609 1 90.69 80 ASP B CA 1
ATOM 3304 C C . ASP B 1 80 ? -6.129 16.656 15.086 1 90.69 80 ASP B C 1
ATOM 3306 O O . ASP B 1 80 ? -6.664 16.297 14.031 1 90.69 80 ASP B O 1
ATOM 3310 N N . HIS B 1 81 ? -6.508 17.719 15.711 1 89.31 81 HIS B N 1
ATOM 3311 C CA . HIS B 1 81 ? -7.602 18.625 15.367 1 89.31 81 HIS B CA 1
ATOM 3312 C C . HIS B 1 81 ? -8.953 18.016 15.75 1 89.31 81 HIS B C 1
ATOM 3314 O O . HIS B 1 81 ? -9.828 18.719 16.266 1 89.31 81 HIS B O 1
ATOM 3320 N N . PHE B 1 82 ? -9.078 16.688 15.414 1 90.69 82 PHE B N 1
ATOM 3321 C CA . PHE B 1 82 ? -10.367 16.062 15.656 1 90.69 82 PHE B CA 1
ATOM 3322 C C . PHE B 1 82 ? -10.219 14.883 16.625 1 90.69 82 PHE B C 1
ATOM 3324 O O . PHE B 1 82 ? -9.125 14.336 16.766 1 90.69 82 PHE B O 1
ATOM 3331 N N . SER B 1 83 ? -11.344 14.438 17.188 1 89.25 83 SER B N 1
ATOM 3332 C CA . SER B 1 83 ? -11.328 13.391 18.203 1 89.25 83 SER B CA 1
ATOM 3333 C C . SER B 1 83 ? -11.062 12.023 17.578 1 89.25 83 SER B C 1
ATOM 3335 O O . SER B 1 83 ? -10.68 11.078 18.281 1 89.25 83 SER B O 1
ATOM 3337 N N . ASP B 1 84 ? -11.305 11.891 16.312 1 90.81 84 ASP B N 1
ATOM 3338 C CA . ASP B 1 84 ? -11.117 10.609 15.641 1 90.81 84 ASP B CA 1
ATOM 3339 C C . ASP B 1 84 ? -9.891 10.633 14.727 1 90.81 84 ASP B C 1
ATOM 3341 O O . ASP B 1 84 ? -9.742 9.789 13.844 1 90.81 84 ASP B O 1
ATOM 3345 N N . HIS B 1 85 ? -9.102 11.617 14.922 1 93 85 HIS B N 1
ATOM 3346 C CA . HIS B 1 85 ? -7.859 11.789 14.172 1 93 85 HIS B CA 1
ATOM 3347 C C . HIS B 1 85 ? -6.648 11.742 15.094 1 93 85 HIS B C 1
ATOM 3349 O O . HIS B 1 85 ? -6.477 12.617 15.945 1 93 85 HIS B O 1
ATOM 3355 N N . ILE B 1 86 ? -5.875 10.758 14.898 1 93.5 86 ILE B N 1
ATOM 3356 C CA . ILE B 1 86 ? -4.703 10.602 15.75 1 93.5 86 ILE B CA 1
ATOM 3357 C C . ILE B 1 86 ? -3.434 10.742 14.914 1 93.5 86 ILE B C 1
ATOM 3359 O O . ILE B 1 86 ? -3.332 10.172 13.82 1 93.5 86 ILE B O 1
ATOM 3363 N N . LEU B 1 87 ? -2.531 11.523 15.391 1 94 87 LEU B N 1
ATOM 3364 C CA . LEU B 1 87 ? -1.219 11.688 14.773 1 94 87 LEU B CA 1
ATOM 3365 C C . LEU B 1 87 ? -0.108 11.43 15.789 1 94 87 LEU B C 1
ATOM 3367 O O . LEU B 1 87 ? -0.134 11.961 16.906 1 94 87 LEU B O 1
ATOM 3371 N N . CYS B 1 88 ? 0.782 10.578 15.398 1 95.31 88 CYS B N 1
ATOM 3372 C CA . CYS B 1 88 ? 1.961 10.297 16.203 1 95.31 88 CYS B CA 1
ATOM 3373 C C . CYS B 1 88 ? 3.23 10.766 15.516 1 95.31 88 CYS B C 1
ATOM 3375 O O . CYS B 1 88 ? 3.391 10.57 14.305 1 95.31 88 CYS B O 1
ATOM 3377 N N . VAL B 1 89 ? 4.055 11.359 16.266 1 94.5 89 VAL B N 1
ATOM 3378 C CA . VAL B 1 89 ? 5.375 11.766 15.781 1 94.5 89 VAL B CA 1
ATOM 3379 C C . VAL B 1 89 ? 6.457 11.172 16.688 1 94.5 89 VAL B C 1
ATOM 3381 O O . VAL B 1 89 ? 6.332 11.195 17.906 1 94.5 89 VAL B O 1
ATOM 3384 N N . CYS B 1 90 ? 7.418 10.602 16.047 1 94.44 90 CYS B N 1
ATOM 3385 C CA . CYS B 1 90 ? 8.445 9.945 16.844 1 94.44 90 CYS B CA 1
ATOM 3386 C C . CYS B 1 90 ? 9.805 10.039 16.172 1 94.44 90 CYS B C 1
ATOM 3388 O O . CYS B 1 90 ? 9.906 10.469 15.016 1 94.44 90 CYS B O 1
ATOM 3390 N N . GLN B 1 91 ? 10.797 9.789 17.031 1 93.25 91 GLN B N 1
ATOM 3391 C CA . GLN B 1 91 ? 12.172 9.734 16.562 1 93.25 91 GLN B CA 1
ATOM 3392 C C . GLN B 1 91 ? 12.805 8.375 16.844 1 93.25 91 GLN B C 1
ATOM 3394 O O . GLN B 1 91 ? 12.641 7.832 17.953 1 93.25 91 GLN B O 1
ATOM 3399 N N . GLY B 1 92 ? 13.406 7.789 15.859 1 93.06 92 GLY B N 1
ATOM 3400 C CA . GLY B 1 92 ? 14.016 6.473 15.977 1 93.06 92 GLY B CA 1
ATOM 3401 C C . GLY B 1 92 ? 13.742 5.582 14.781 1 93.06 92 GLY B C 1
ATOM 3402 O O . GLY B 1 92 ? 12.898 5.895 13.945 1 93.06 92 GLY B O 1
ATOM 3403 N N . HIS B 1 93 ? 14.469 4.441 14.711 1 92.75 93 HIS B N 1
ATOM 3404 C CA . HIS B 1 93 ? 14.336 3.514 13.594 1 92.75 93 HIS B CA 1
ATOM 3405 C C . HIS B 1 93 ? 12.992 2.799 13.633 1 92.75 93 HIS B C 1
ATOM 3407 O O . HIS B 1 93 ? 12.688 2.08 14.586 1 92.75 93 HIS B O 1
ATOM 3413 N N . TYR B 1 94 ? 12.211 3.01 12.594 1 94.12 94 TYR B N 1
ATOM 3414 C CA . TYR B 1 94 ? 10.906 2.379 12.414 1 94.12 94 TYR B CA 1
ATOM 3415 C C . TYR B 1 94 ? 10.039 2.541 13.648 1 94.12 94 TYR B C 1
ATOM 3417 O O . TYR B 1 94 ? 9.32 1.618 14.039 1 94.12 94 TYR B O 1
ATOM 3425 N N . CYS B 1 95 ? 10.141 3.77 14.227 1 94.06 95 CYS B N 1
ATOM 3426 C CA . CYS B 1 95 ? 9.398 4.027 15.461 1 94.06 95 CYS B CA 1
ATOM 3427 C C . CYS B 1 95 ? 7.91 4.207 15.172 1 94.06 95 CYS B C 1
ATOM 3429 O O . CYS B 1 95 ? 7.09 4.141 16.094 1 94.06 95 CYS B O 1
ATOM 3431 N N . ASN B 1 96 ? 7.543 4.441 13.969 1 95.44 96 ASN B N 1
ATOM 3432 C CA . ASN B 1 96 ? 6.145 4.672 13.625 1 95.44 96 ASN B CA 1
ATOM 3433 C C . ASN B 1 96 ? 5.41 3.363 13.352 1 95.44 96 ASN B C 1
ATOM 3435 O O . ASN B 1 96 ? 4.578 3.289 12.445 1 95.44 96 ASN B O 1
ATOM 3439 N N . ASP B 1 97 ? 5.625 2.404 14.109 1 92.94 97 ASP B N 1
ATOM 3440 C CA . ASP B 1 97 ? 5.086 1.061 13.93 1 92.94 97 ASP B CA 1
ATOM 3441 C C . ASP B 1 97 ? 3.629 0.99 14.375 1 92.94 97 ASP B C 1
ATOM 3443 O O . ASP B 1 97 ? 2.805 0.346 13.719 1 92.94 97 ASP B O 1
ATOM 3447 N N . LYS B 1 98 ? 3.381 1.623 15.453 1 88.94 98 LYS B N 1
ATOM 3448 C CA . LYS B 1 98 ? 2.037 1.483 16.016 1 88.94 98 LYS B CA 1
ATOM 3449 C C . LYS B 1 98 ? 1.544 2.803 16.594 1 88.94 98 LYS B C 1
ATOM 3451 O O . LYS B 1 98 ? 2.348 3.646 17 1 88.94 98 LYS B O 1
ATOM 3456 N N . VAL B 1 99 ? 0.202 2.922 16.484 1 87.06 99 VAL B N 1
ATOM 3457 C CA . VAL B 1 99 ? -0.443 4.055 17.141 1 87.06 99 VAL B CA 1
ATOM 3458 C C . VAL B 1 99 ? -0.75 3.705 18.594 1 87.06 99 VAL B C 1
ATOM 3460 O O . VAL B 1 99 ? -1.646 2.904 18.875 1 87.06 99 VAL B O 1
ATOM 3463 N N . VAL B 1 100 ? -0.002 4.266 19.5 1 83.94 100 VAL B N 1
ATOM 3464 C CA . VAL B 1 100 ? -0.227 4.066 20.922 1 83.94 100 VAL B CA 1
ATOM 3465 C C . VAL B 1 100 ? -0.402 5.414 21.609 1 83.94 100 VAL B C 1
ATOM 3467 O O . VAL B 1 100 ? 0.573 6.137 21.828 1 83.94 100 VAL B O 1
ATOM 3470 N N . MET B 1 101 ? -1.646 5.664 21.922 1 81.38 101 MET B N 1
ATOM 3471 C CA . MET B 1 101 ? -1.981 6.961 22.5 1 81.38 101 MET B CA 1
ATOM 3472 C C . MET B 1 101 ? -1.158 7.23 23.766 1 81.38 101 MET B C 1
ATOM 3474 O O . MET B 1 101 ? -0.952 6.332 24.578 1 81.38 101 MET B O 1
ATOM 3478 N N . ASN B 1 102 ? -0.624 8.43 23.734 1 71.69 102 ASN B N 1
ATOM 3479 C CA . ASN B 1 102 ? 0.057 8.891 24.938 1 71.69 102 ASN B CA 1
ATOM 3480 C C . ASN B 1 102 ? -0.928 9.133 26.078 1 71.69 102 ASN B C 1
ATOM 3482 O O . ASN B 1 102 ? -1.6 10.164 26.109 1 71.69 102 ASN B O 1
ATOM 3486 N N . THR B 1 103 ? -1.069 8.234 26.875 1 64.19 103 THR B N 1
ATOM 3487 C CA . THR B 1 103 ? -2.051 8.312 27.953 1 64.19 103 THR B CA 1
ATOM 3488 C C . THR B 1 103 ? -1.679 9.414 28.938 1 64.19 103 THR B C 1
ATOM 3490 O O . THR B 1 103 ? -2.555 10.055 29.516 1 64.19 103 THR B O 1
ATOM 3493 N N . THR B 1 104 ? -0.451 9.609 29.141 1 59.19 104 THR B N 1
ATOM 3494 C CA . THR B 1 104 ? -0.031 10.578 30.141 1 59.19 104 THR B CA 1
ATOM 3495 C C . THR B 1 104 ? -0.361 12 29.688 1 59.19 104 THR B C 1
ATOM 3497 O O . THR B 1 104 ? -0.836 12.812 30.484 1 59.19 104 THR B O 1
ATOM 3500 N N . ARG B 1 105 ? -0.138 12.336 28.469 1 58.28 105 ARG B N 1
ATOM 3501 C CA . ARG B 1 105 ? -0.336 13.695 27.984 1 58.28 105 ARG B CA 1
ATOM 3502 C C . ARG B 1 105 ? -1.813 13.977 27.734 1 58.28 105 ARG B C 1
ATOM 3504 O O . ARG B 1 105 ? -2.277 15.102 27.922 1 58.28 105 ARG B O 1
ATOM 3511 N N . GLN B 1 106 ? -2.576 12.969 27.281 1 58.66 106 GLN B N 1
ATOM 3512 C CA . GLN B 1 106 ? -3.996 13.156 27 1 58.66 106 GLN B CA 1
ATOM 3513 C C . GLN B 1 106 ? -4.773 13.461 28.281 1 58.66 106 GLN B C 1
ATOM 3515 O O . GLN B 1 106 ? -5.727 14.234 28.266 1 58.66 106 GLN B O 1
ATOM 3520 N N . LYS B 1 107 ? -4.336 12.758 29.312 1 54.88 107 LYS B N 1
ATOM 3521 C CA . LYS B 1 107 ? -5.051 12.945 30.578 1 54.88 107 LYS B CA 1
ATOM 3522 C C . LYS B 1 107 ? -4.988 14.398 31.031 1 54.88 107 LYS B C 1
ATOM 3524 O O . LYS B 1 107 ? -5.941 14.906 31.625 1 54.88 107 LYS B O 1
ATOM 3529 N N . TYR B 1 108 ? -3.877 15.031 30.734 1 53.5 108 TYR B N 1
ATOM 3530 C CA . TYR B 1 108 ? -3.723 16.344 31.344 1 53.5 108 TYR B CA 1
ATOM 3531 C C . TYR B 1 108 ? -4.406 17.422 30.516 1 53.5 108 TYR B C 1
ATOM 3533 O O . TYR B 1 108 ? -4.461 18.594 30.922 1 53.5 108 TYR B O 1
ATOM 3541 N N . ALA B 1 109 ? -5.098 16.922 29.391 1 65.56 109 ALA B N 1
ATOM 3542 C CA . ALA B 1 109 ? -5.637 18.047 28.625 1 65.56 109 ALA B CA 1
ATOM 3543 C C . ALA B 1 109 ? -7.023 18.438 29.141 1 65.56 109 ALA B C 1
ATOM 3545 O O . ALA B 1 109 ? -7.914 17.578 29.234 1 65.56 109 ALA B O 1
ATOM 3546 N N . ARG B 1 110 ? -7.137 19.516 29.938 1 77.12 110 ARG B N 1
ATOM 3547 C CA . ARG B 1 110 ? -8.398 20.109 30.391 1 77.12 110 ARG B CA 1
ATOM 3548 C C . ARG B 1 110 ? -9.375 20.25 29.219 1 77.12 110 ARG B C 1
ATOM 3550 O O . ARG B 1 110 ? -8.977 20.594 28.109 1 77.12 110 ARG B O 1
ATOM 3557 N N . THR B 1 111 ? -10.586 19.688 29.422 1 89.19 111 THR B N 1
ATOM 3558 C CA . THR B 1 111 ? -11.641 19.844 28.438 1 89.19 111 THR B CA 1
ATOM 3559 C C . THR B 1 111 ? -12.391 21.156 28.641 1 89.19 111 THR B C 1
ATOM 3561 O O . THR B 1 111 ? -12.641 21.547 29.781 1 89.19 111 THR B O 1
ATOM 3564 N N . ILE B 1 112 ? -12.648 21.859 27.641 1 93.62 112 ILE B N 1
ATOM 3565 C CA . ILE B 1 112 ? -13.391 23.109 27.719 1 93.62 112 ILE B CA 1
ATOM 3566 C C . ILE B 1 112 ? -14.625 23.031 26.812 1 93.62 112 ILE B C 1
ATOM 3568 O O . ILE B 1 112 ? -14.719 22.156 25.953 1 93.62 112 ILE B O 1
ATOM 3572 N N . THR B 1 113 ? -15.508 23.984 27.062 1 96.12 113 THR B N 1
ATOM 3573 C CA . THR B 1 113 ? -16.719 24.078 26.266 1 96.12 113 THR B CA 1
ATOM 3574 C C . THR B 1 113 ? -16.562 25.109 25.156 1 96.12 113 THR B C 1
ATOM 3576 O O . THR B 1 113 ? -16.047 26.203 25.391 1 96.12 113 THR B O 1
ATOM 3579 N N . CYS B 1 114 ? -16.922 24.703 23.938 1 96.44 114 CYS B N 1
ATOM 3580 C CA . CYS B 1 114 ? -16.828 25.594 22.781 1 96.44 114 CYS B CA 1
ATOM 3581 C C . CYS B 1 114 ? -18.172 25.688 22.062 1 96.44 114 CYS B C 1
ATOM 3583 O O . CYS B 1 114 ? -19.016 24.797 22.188 1 96.44 114 CYS B O 1
ATOM 3585 N N . ARG B 1 115 ? -18.375 26.812 21.375 1 95.69 115 ARG B N 1
ATOM 3586 C CA . ARG B 1 115 ? -19.484 26.891 20.438 1 95.69 115 ARG B CA 1
ATOM 3587 C C . ARG B 1 115 ? -19.219 26 19.219 1 95.69 115 ARG B C 1
ATOM 3589 O O . ARG B 1 115 ? -18.094 25.922 18.719 1 95.69 115 ARG B O 1
ATOM 3596 N N . GLU B 1 116 ? -20.25 25.328 18.75 1 96.38 116 GLU B N 1
ATOM 3597 C CA . GLU B 1 116 ? -20.125 24.438 17.594 1 96.38 116 GLU B CA 1
ATOM 3598 C C . GLU B 1 116 ? -21.172 24.797 16.531 1 96.38 116 GLU B C 1
ATOM 3600 O O . GLU B 1 116 ? -22.297 24.312 16.578 1 96.38 116 GLU B O 1
ATOM 3605 N N . CYS B 1 117 ? -20.703 25.594 15.477 1 95.06 117 CYS B N 1
ATOM 3606 C CA . CYS B 1 117 ? -21.609 26.062 14.43 1 95.06 117 CYS B CA 1
ATOM 3607 C C . CYS B 1 117 ? -20.969 25.922 13.055 1 95.06 117 CYS B C 1
ATOM 3609 O O . CYS B 1 117 ? -19.766 26.109 12.906 1 95.06 117 CYS B O 1
ATOM 3611 N N . SER B 1 118 ? -21.781 25.609 12.039 1 93.31 118 SER B N 1
ATOM 3612 C CA . SER B 1 118 ? -21.281 25.453 10.672 1 93.31 118 SER B CA 1
ATOM 3613 C C . SER B 1 118 ? -21.344 26.781 9.922 1 93.31 118 SER B C 1
ATOM 3615 O O . SER B 1 118 ? -21.922 27.75 10.406 1 93.31 118 SER B O 1
ATOM 3617 N N . GLU B 1 119 ? -20.688 26.75 8.711 1 90.44 119 GLU B N 1
ATOM 3618 C CA . GLU B 1 119 ? -20.719 27.953 7.871 1 90.44 119 GLU B CA 1
ATOM 3619 C C . GLU B 1 119 ? -22.125 28.25 7.387 1 90.44 119 GLU B C 1
ATOM 3621 O O . GLU B 1 119 ? -22.484 29.406 7.172 1 90.44 119 GLU B O 1
ATOM 3626 N N . LYS B 1 120 ? -22.953 27.188 7.305 1 91.88 120 LYS B N 1
ATOM 3627 C CA . LYS B 1 120 ? -24.328 27.344 6.84 1 91.88 120 LYS B CA 1
ATOM 3628 C C . LYS B 1 120 ? -25.203 27.969 7.922 1 91.88 120 LYS B C 1
ATOM 3630 O O . LYS B 1 120 ? -26.172 28.656 7.617 1 91.88 120 LYS B O 1
ATOM 3635 N N . ASN B 1 121 ? -24.828 27.688 9.164 1 91.19 121 ASN B N 1
ATOM 3636 C CA . ASN B 1 121 ? -25.562 28.234 10.305 1 91.19 121 ASN B CA 1
ATOM 3637 C C . ASN B 1 121 ? -24.609 28.797 11.367 1 91.19 121 ASN B C 1
ATOM 3639 O O . ASN B 1 121 ? -24.5 28.219 12.453 1 91.19 121 ASN B O 1
ATOM 3643 N N . PRO B 1 122 ? -24.062 29.969 11.086 1 88 122 PRO B N 1
ATOM 3644 C CA . PRO B 1 122 ? -23.031 30.5 11.977 1 88 122 PRO B CA 1
ATOM 3645 C C . PRO B 1 122 ? -23.609 31.031 13.289 1 88 122 PRO B C 1
ATOM 3647 O O . PRO B 1 122 ? -22.859 31.234 14.258 1 88 122 PRO B O 1
ATOM 3650 N N . ASN B 1 123 ? -24.969 31.328 13.336 1 85.12 123 ASN B N 1
ATOM 3651 C CA . ASN B 1 123 ? -25.578 31.844 14.555 1 85.12 123 ASN B CA 1
ATOM 3652 C C . ASN B 1 123 ? -26.344 30.75 15.297 1 85.12 123 ASN B C 1
ATOM 3654 O O . ASN B 1 123 ? -27.516 30.938 15.648 1 85.12 123 ASN B O 1
ATOM 3658 N N . CYS B 1 124 ? -25.594 29.703 15.523 1 89.12 124 CYS B N 1
ATOM 3659 C CA . CYS B 1 124 ? -26.234 28.594 16.219 1 89.12 124 CYS B CA 1
ATOM 3660 C C . CYS B 1 124 ? -25.891 28.594 17.703 1 89.12 124 CYS B C 1
ATOM 3662 O O . CYS B 1 124 ? -25.078 29.406 18.141 1 89.12 124 CYS B O 1
ATOM 3664 N N . ASP B 1 125 ? -26.625 27.828 18.531 1 89.69 125 ASP B N 1
ATOM 3665 C CA . ASP B 1 125 ? -26.391 27.75 19.969 1 89.69 125 ASP B CA 1
ATOM 3666 C C . ASP B 1 125 ? -25.859 26.375 20.359 1 89.69 125 ASP B C 1
ATOM 3668 O O . ASP B 1 125 ? -25.906 26 21.531 1 89.69 125 ASP B O 1
ATOM 3672 N N . SER B 1 126 ? -25.328 25.672 19.406 1 94.81 126 SER B N 1
ATOM 3673 C CA . SER B 1 126 ? -24.797 24.344 19.688 1 94.81 126 SER B CA 1
ATOM 3674 C C . SER B 1 126 ? -23.406 24.422 20.328 1 94.81 126 SER B C 1
ATOM 3676 O O . SER B 1 126 ? -22.625 25.328 20.016 1 94.81 126 SER B O 1
ATOM 3678 N N . THR B 1 127 ? -23.141 23.5 21.281 1 96.31 127 THR B N 1
ATOM 3679 C CA . THR B 1 127 ? -21.859 23.516 21.953 1 96.31 127 THR B CA 1
ATOM 3680 C C . THR B 1 127 ? -21.203 22.125 21.891 1 96.31 127 THR B C 1
ATOM 3682 O O . THR B 1 127 ? -21.859 21.141 21.594 1 96.31 127 THR B O 1
ATOM 3685 N N . CYS B 1 128 ? -19.922 22.109 22.047 1 95.69 128 CYS B N 1
ATOM 3686 C CA . CYS B 1 128 ? -19.141 20.875 22.141 1 95.69 128 CYS B CA 1
ATOM 3687 C C . CYS B 1 128 ? -18.062 20.984 23.219 1 95.69 128 CYS B C 1
ATOM 3689 O O . CYS B 1 128 ? -17.844 22.062 23.781 1 95.69 128 CYS B O 1
ATOM 3691 N N . GLU B 1 129 ? -17.594 19.812 23.609 1 95.19 129 GLU B N 1
ATOM 3692 C CA . GLU B 1 129 ? -16.484 19.75 24.562 1 95.19 129 GLU B CA 1
ATOM 3693 C C . GLU B 1 129 ? -15.203 19.25 23.906 1 95.19 129 GLU B C 1
ATOM 3695 O O . GLU B 1 129 ? -15.211 18.25 23.188 1 95.19 129 GLU B O 1
ATOM 3700 N N . GLY B 1 130 ? -14.148 20.031 24.047 1 94.69 130 GLY B N 1
ATOM 3701 C CA . GLY B 1 130 ? -12.852 19.688 23.484 1 94.69 130 GLY B CA 1
ATOM 3702 C C . GLY B 1 130 ? -11.688 20.281 24.266 1 94.69 130 GLY B C 1
ATOM 3703 O O . GLY B 1 130 ? -11.836 20.656 25.422 1 94.69 130 GLY B O 1
ATOM 3704 N N . HIS B 1 131 ? -10.508 20.297 23.688 1 92.81 131 HIS B N 1
ATOM 3705 C CA . HIS B 1 131 ? -9.312 20.75 24.391 1 92.81 131 HIS B CA 1
ATOM 3706 C C . HIS B 1 131 ? -9.07 22.25 24.156 1 92.81 131 HIS B C 1
ATOM 3708 O O . HIS B 1 131 ? -8.445 22.906 24.984 1 92.81 131 HIS B O 1
ATOM 3714 N N . TRP B 1 132 ? -9.5 22.734 23.047 1 93.5 132 TRP B N 1
ATOM 3715 C CA . TRP B 1 132 ? -9.445 24.141 22.672 1 93.5 132 TRP B CA 1
ATOM 3716 C C . TRP B 1 132 ? -10.539 24.484 21.656 1 93.5 132 TRP B C 1
ATOM 3718 O O . TRP B 1 132 ? -11.195 23.578 21.141 1 93.5 132 TRP B O 1
ATOM 3728 N N . CYS B 1 133 ? -10.789 25.75 21.469 1 96 133 CYS B N 1
ATOM 3729 C CA . CYS B 1 133 ? -11.836 26.188 20.547 1 96 133 CYS B CA 1
ATOM 3730 C C . CYS B 1 133 ? -11.242 26.812 19.297 1 96 133 CYS B C 1
ATOM 3732 O O . CYS B 1 133 ? -10.156 27.391 19.344 1 96 133 CYS B O 1
ATOM 3734 N N . HIS B 1 134 ? -11.938 26.562 18.234 1 95.75 134 HIS B N 1
ATOM 3735 C CA . HIS B 1 134 ? -11.531 27.234 17 1 95.75 134 HIS B CA 1
ATOM 3736 C C . HIS B 1 134 ? -12.703 27.984 16.359 1 95.75 134 HIS B C 1
ATOM 3738 O O . HIS B 1 134 ? -13.859 27.625 16.594 1 95.75 134 HIS B O 1
ATOM 3744 N N . GLU B 1 135 ? -12.336 29.078 15.602 1 94.44 135 GLU B N 1
ATOM 3745 C CA . GLU B 1 135 ? -13.336 29.891 14.906 1 94.44 135 GLU B CA 1
ATOM 3746 C C . GLU B 1 135 ? -12.789 30.438 13.594 1 94.44 135 GLU B C 1
ATOM 3748 O O . GLU B 1 135 ? -11.625 30.844 13.516 1 94.44 135 GLU B O 1
ATOM 3753 N N . ASP B 1 136 ? -13.57 30.344 12.586 1 92.5 136 ASP B N 1
ATOM 3754 C CA . ASP B 1 136 ? -13.336 31.031 11.328 1 92.5 136 ASP B CA 1
ATOM 3755 C C . ASP B 1 136 ? -14.141 32.344 11.258 1 92.5 136 ASP B C 1
ATOM 3757 O O . ASP B 1 136 ? -15.344 32.312 10.992 1 92.5 136 ASP B O 1
ATOM 3761 N N . MET B 1 137 ? -13.445 33.406 11.367 1 86.25 137 MET B N 1
ATOM 3762 C CA . MET B 1 137 ? -14.125 34.688 11.492 1 86.25 137 MET B CA 1
ATOM 3763 C C . MET B 1 137 ? -14.688 35.125 10.148 1 86.25 137 MET B C 1
ATOM 3765 O O . MET B 1 137 ? -15.594 35.969 10.094 1 86.25 137 MET B O 1
ATOM 3769 N N . SER B 1 138 ? -14.172 34.562 9.148 1 83.25 138 SER B N 1
ATOM 3770 C CA . SER B 1 138 ? -14.641 34.906 7.812 1 83.25 138 SER B CA 1
ATOM 3771 C C . SER B 1 138 ? -15.969 34.25 7.492 1 83.25 138 SER B C 1
ATOM 3773 O O . SER B 1 138 ? -16.859 34.844 6.883 1 83.25 138 SER B O 1
ATOM 3775 N N . THR B 1 139 ? -16.156 33.062 7.961 1 86.5 139 THR B N 1
ATOM 3776 C CA . THR B 1 139 ? -17.359 32.312 7.625 1 86.5 139 THR B CA 1
ATOM 3777 C C . THR B 1 139 ? -18.281 32.188 8.836 1 86.5 139 THR B C 1
ATOM 3779 O O . THR B 1 139 ? -19.484 31.922 8.688 1 86.5 139 THR B O 1
ATOM 3782 N N . GLY B 1 140 ? -17.734 32.375 9.961 1 88.25 140 GLY B N 1
ATOM 3783 C CA . GLY B 1 140 ? -18.516 32.219 11.18 1 88.25 140 GLY B CA 1
ATOM 3784 C C . GLY B 1 140 ? -18.516 30.797 11.719 1 88.25 140 GLY B C 1
ATOM 3785 O O . GLY B 1 140 ? -19.125 30.531 12.758 1 88.25 140 GLY B O 1
ATOM 3786 N N . ALA B 1 141 ? -17.844 29.953 11.039 1 93.38 141 ALA B N 1
ATOM 3787 C CA . ALA B 1 141 ? -17.766 28.562 11.508 1 93.38 141 ALA B CA 1
ATOM 3788 C C . ALA B 1 141 ? -16.969 28.469 12.805 1 93.38 141 ALA B C 1
ATOM 3790 O O . ALA B 1 141 ? -15.977 29.188 12.984 1 93.38 141 ALA B O 1
ATOM 3791 N N . SER B 1 142 ? -17.438 27.641 13.734 1 95.12 142 SER B N 1
ATOM 3792 C CA . SER B 1 142 ? -16.781 27.453 15.023 1 95.12 142 SER B CA 1
ATOM 3793 C C . SER B 1 142 ? -16.891 26 15.492 1 95.12 142 SER B C 1
ATOM 3795 O O . SER B 1 142 ? -17.766 25.25 15.016 1 95.12 142 SER B O 1
ATOM 3797 N N . GLY B 1 143 ? -15.93 25.641 16.422 1 96.06 143 GLY B N 1
ATOM 3798 C CA . GLY B 1 143 ? -15.969 24.266 16.891 1 96.06 143 GLY B CA 1
ATOM 3799 C C . GLY B 1 143 ? -14.898 23.953 17.922 1 96.06 143 GLY B C 1
ATOM 3800 O O . GLY B 1 143 ? -14.281 24.875 18.469 1 96.06 143 GLY B O 1
ATOM 3801 N N . CYS B 1 144 ? -14.773 22.609 18.172 1 95.62 144 CYS B N 1
ATOM 3802 C CA . CYS B 1 144 ? -13.812 22.109 19.156 1 95.62 144 CYS B CA 1
ATOM 3803 C C . CYS B 1 144 ? -12.578 21.531 18.469 1 95.62 144 CYS B C 1
ATOM 3805 O O . CYS B 1 144 ? -12.68 20.984 17.359 1 95.62 144 CYS B O 1
ATOM 3807 N N . GLY B 1 145 ? -11.445 21.766 19.141 1 94.94 145 GLY B N 1
ATOM 3808 C CA . GLY B 1 145 ? -10.211 21.125 18.734 1 94.94 145 GLY B CA 1
ATOM 3809 C C . GLY B 1 145 ? -9.719 20.094 19.734 1 94.94 145 GLY B C 1
ATOM 3810 O O . GLY B 1 145 ? -10.008 20.203 20.938 1 94.94 145 GLY B O 1
ATOM 3811 N N . TYR B 1 146 ? -9.055 19.078 19.266 1 92.31 146 TYR B N 1
ATOM 3812 C CA . TYR B 1 146 ? -8.539 18 20.094 1 92.31 146 TYR B CA 1
ATOM 3813 C C . TYR B 1 146 ? -7.039 17.844 19.906 1 92.31 146 TYR B C 1
ATOM 3815 O O . TYR B 1 146 ? -6.539 17.922 18.781 1 92.31 146 TYR B O 1
ATOM 3823 N N . GLY B 1 147 ? -6.332 17.547 21.016 1 90.81 147 GLY B N 1
ATOM 3824 C CA . GLY B 1 147 ? -4.883 17.469 20.969 1 90.81 147 GLY B CA 1
ATOM 3825 C C . GLY B 1 147 ? -4.207 18.812 21.203 1 90.81 147 GLY B C 1
ATOM 3826 O O . GLY B 1 147 ? -4.797 19.703 21.812 1 90.81 147 GLY B O 1
ATOM 3827 N N . PRO B 1 148 ? -2.975 18.906 20.797 1 89.88 148 PRO B N 1
ATOM 3828 C CA . PRO B 1 148 ? -2.316 20.203 20.953 1 89.88 148 PRO B CA 1
ATOM 3829 C C . PRO B 1 148 ? -2.951 21.297 20.094 1 89.88 148 PRO B C 1
ATOM 3831 O O . PRO B 1 148 ? -3.369 21.031 18.969 1 89.88 148 PRO B O 1
ATOM 3834 N N . PRO B 1 149 ? -3.102 22.438 20.703 1 91.81 149 PRO B N 1
ATOM 3835 C CA . PRO B 1 149 ? -3.609 23.531 19.875 1 91.81 149 PRO B CA 1
ATOM 3836 C C . PRO B 1 149 ? -2.816 23.703 18.578 1 91.81 149 PRO B C 1
ATOM 3838 O O . PRO B 1 149 ? -1.593 23.531 18.578 1 91.81 149 PRO B O 1
ATOM 3841 N N . ALA B 1 150 ? -3.604 23.969 17.578 1 92.06 150 ALA B N 1
ATOM 3842 C CA . ALA B 1 150 ? -2.973 23.969 16.266 1 92.06 150 ALA B CA 1
ATOM 3843 C C . ALA B 1 150 ? -3.469 25.141 15.422 1 92.06 150 ALA B C 1
ATOM 3845 O O . ALA B 1 150 ? -4.668 25.422 15.391 1 92.06 150 ALA B O 1
ATOM 3846 N N . LEU B 1 151 ? -2.551 25.844 14.844 1 92.75 151 LEU B N 1
ATOM 3847 C CA . LEU B 1 151 ? -2.775 26.875 13.852 1 92.75 151 LEU B CA 1
ATOM 3848 C C . LEU B 1 151 ? -1.805 26.75 12.688 1 92.75 151 LEU B C 1
ATOM 3850 O O . LEU B 1 151 ? -0.642 26.375 12.883 1 92.75 151 LEU B O 1
ATOM 3854 N N . PRO B 1 152 ? -2.299 27.016 11.492 1 92.62 152 PRO B N 1
ATOM 3855 C CA . PRO B 1 152 ? -1.377 26.891 10.359 1 92.62 152 PRO B CA 1
ATOM 3856 C C . PRO B 1 152 ? -0.093 27.688 10.555 1 92.62 152 PRO B C 1
ATOM 3858 O O . PRO B 1 152 ? -0.136 28.812 11.047 1 92.62 152 PRO B O 1
ATOM 3861 N N . PHE B 1 153 ? 1.052 27.094 10.297 1 93.94 153 PHE B N 1
ATOM 3862 C CA . PHE B 1 153 ? 2.385 27.688 10.266 1 93.94 153 PHE B CA 1
ATOM 3863 C C . PHE B 1 153 ? 2.885 27.969 11.672 1 93.94 153 PHE B C 1
ATOM 3865 O O . PHE B 1 153 ? 3.865 28.703 11.859 1 93.94 153 PHE B O 1
ATOM 3872 N N . TYR B 1 154 ? 2.162 27.484 12.695 1 93.19 154 TYR B N 1
ATOM 3873 C CA . TYR B 1 154 ? 2.613 27.562 14.078 1 93.19 154 TYR B CA 1
ATOM 3874 C C . TYR B 1 154 ? 3.096 26.203 14.578 1 93.19 154 TYR B C 1
ATOM 3876 O O . TYR B 1 154 ? 2.637 25.156 14.102 1 93.19 154 TYR B O 1
ATOM 3884 N N . TYR B 1 155 ? 4.059 26.312 15.508 1 92.06 155 TYR B N 1
ATOM 3885 C CA . TYR B 1 155 ? 4.328 25.094 16.266 1 92.06 155 TYR B CA 1
ATOM 3886 C C . TYR B 1 155 ? 3.102 24.672 17.062 1 92.06 155 TYR B C 1
ATOM 3888 O O . TYR B 1 155 ? 2.338 25.516 17.547 1 92.06 155 TYR B O 1
ATOM 3896 N N . ARG B 1 156 ? 2.969 23.312 17.109 1 90 156 ARG B N 1
ATOM 3897 C CA . ARG B 1 156 ? 1.809 22.766 17.797 1 90 156 ARG B CA 1
ATOM 3898 C C . ARG B 1 156 ? 2.168 22.344 19.219 1 90 156 ARG B C 1
ATOM 3900 O O . ARG B 1 156 ? 3.086 21.547 19.422 1 90 156 ARG B O 1
ATOM 3907 N N . GLY B 1 157 ? 1.496 22.984 20.156 1 87.25 157 GLY B N 1
ATOM 3908 C CA . GLY B 1 157 ? 1.721 22.688 21.562 1 87.25 157 GLY B CA 1
ATOM 3909 C C . GLY B 1 157 ? 1.003 23.641 22.484 1 87.25 157 GLY B C 1
ATOM 3910 O O . GLY B 1 157 ? 0.47 24.672 22.047 1 87.25 157 GLY B O 1
ATOM 3911 N N . PRO B 1 158 ? 0.917 23.219 23.719 1 84.19 158 PRO B N 1
ATOM 3912 C CA . PRO B 1 158 ? 0.26 24.094 24.688 1 84.19 158 PRO B CA 1
ATOM 3913 C C . PRO B 1 158 ? 0.958 25.453 24.844 1 84.19 158 PRO B C 1
ATOM 3915 O O . PRO B 1 158 ? 0.361 26.406 25.344 1 84.19 158 PRO B O 1
ATOM 3918 N N . GLU B 1 159 ? 2.133 25.547 24.344 1 87.56 159 GLU B N 1
ATOM 3919 C CA . GLU B 1 159 ? 2.92 26.766 24.422 1 87.56 159 GLU B CA 1
ATOM 3920 C C . GLU B 1 159 ? 2.27 27.891 23.609 1 87.56 159 GLU B C 1
ATOM 3922 O O . GLU B 1 159 ? 2.576 29.062 23.828 1 87.56 159 GLU B O 1
ATOM 3927 N N . LEU B 1 160 ? 1.379 27.5 22.797 1 89.25 160 LEU B N 1
ATOM 3928 C CA . LEU B 1 160 ? 0.717 28.484 21.953 1 89.25 160 LEU B CA 1
ATOM 3929 C C . LEU B 1 160 ? -0.115 29.453 22.797 1 89.25 160 LEU B C 1
ATOM 3931 O O . LEU B 1 160 ? -0.331 30.594 22.391 1 89.25 160 LEU B O 1
ATOM 3935 N N . PHE B 1 161 ? -0.538 28.922 23.969 1 88.69 161 PHE B N 1
ATOM 3936 C CA . PHE B 1 161 ? -1.409 29.734 24.812 1 88.69 161 PHE B CA 1
ATOM 3937 C C . PHE B 1 161 ? -0.647 30.297 26.016 1 88.69 161 PHE B C 1
ATOM 3939 O O . PHE B 1 161 ? -1.253 30.703 27 1 88.69 161 PHE B O 1
ATOM 3946 N N . TYR B 1 162 ? 0.642 30.281 25.953 1 85.69 162 TYR B N 1
ATOM 3947 C CA . TYR B 1 162 ? 1.453 30.703 27.078 1 85.69 162 TYR B CA 1
ATOM 3948 C C . TYR B 1 162 ? 1.236 32.188 27.375 1 85.69 162 TYR B C 1
ATOM 3950 O O . TYR B 1 162 ? 1.08 32.594 28.531 1 85.69 162 TYR B O 1
ATOM 3958 N N . TYR B 1 163 ? 1.2 33.062 26.375 1 82.5 163 TYR B N 1
ATOM 3959 C CA . TYR B 1 163 ? 1.135 34.5 26.578 1 82.5 163 TYR B CA 1
ATOM 3960 C C . TYR B 1 163 ? -0.284 35.031 26.391 1 82.5 163 TYR B C 1
ATOM 3962 O O . TYR B 1 163 ? -0.655 36.062 26.922 1 82.5 163 TYR B O 1
ATOM 3970 N N . ARG B 1 164 ? -1.007 34.312 25.547 1 85.94 164 ARG B N 1
ATOM 3971 C CA . ARG B 1 164 ? -2.361 34.719 25.203 1 85.94 164 ARG B CA 1
ATOM 3972 C C . ARG B 1 164 ? -3.32 33.531 25.219 1 85.94 164 ARG B C 1
ATOM 3974 O O . ARG B 1 164 ? -2.924 32.406 24.922 1 85.94 164 ARG B O 1
ATOM 3981 N N . SER B 1 165 ? -4.508 33.844 25.547 1 90.06 165 SER B N 1
ATOM 3982 C CA . SER B 1 165 ? -5.512 32.781 25.562 1 90.06 165 SER B CA 1
ATOM 3983 C C . SER B 1 165 ? -6.172 32.625 24.188 1 90.06 165 SER B C 1
ATOM 3985 O O . SER B 1 165 ? -6.945 31.688 23.969 1 90.06 165 SER B O 1
ATOM 3987 N N . LYS B 1 166 ? -5.891 33.625 23.328 1 91.06 166 LYS B N 1
ATOM 3988 C CA . LYS B 1 166 ? -6.445 33.594 21.984 1 91.06 166 LYS B CA 1
ATOM 3989 C C . LYS B 1 166 ? -5.398 34 20.938 1 91.06 166 LYS B C 1
ATOM 3991 O O . LYS B 1 166 ? -4.711 35 21.125 1 91.06 166 LYS B O 1
ATOM 3996 N N . VAL B 1 167 ? -5.219 33.156 19.984 1 92.19 167 VAL B N 1
ATOM 3997 C CA . VAL B 1 167 ? -4.262 33.406 18.922 1 92.19 167 VAL B CA 1
ATOM 3998 C C . VAL B 1 167 ? -4.961 33.344 17.562 1 92.19 167 VAL B C 1
ATOM 4000 O O . VAL B 1 167 ? -5.754 32.438 17.312 1 92.19 167 VAL B O 1
ATOM 4003 N N . CYS B 1 168 ? -4.656 34.344 16.672 1 91.88 168 CYS B N 1
ATOM 4004 C CA . CYS B 1 168 ? -5.332 34.406 15.375 1 91.88 168 CYS B CA 1
ATOM 4005 C C . CYS B 1 168 ? -4.328 34.562 14.242 1 91.88 168 CYS B C 1
ATOM 4007 O O . CYS B 1 168 ? -3.238 35.125 14.453 1 91.88 168 CYS B O 1
ATOM 4009 N N . ILE B 1 169 ? -4.746 34.094 13.094 1 93.31 169 ILE B N 1
ATOM 4010 C CA . ILE B 1 169 ? -3.988 34.312 11.867 1 93.31 169 ILE B CA 1
ATOM 4011 C C . ILE B 1 169 ? -4.938 34.719 10.742 1 93.31 169 ILE B C 1
ATOM 4013 O O . ILE B 1 169 ? -6.09 34.312 10.711 1 93.31 169 ILE B O 1
ATOM 4017 N N . THR B 1 170 ? -4.453 35.625 9.93 1 92.56 170 THR B N 1
ATOM 4018 C CA . THR B 1 170 ? -5.141 35.969 8.695 1 92.56 170 THR B CA 1
ATOM 4019 C C . THR B 1 170 ? -4.316 35.562 7.48 1 92.56 170 THR B C 1
ATOM 4021 O O . THR B 1 170 ? -3.166 36 7.336 1 92.56 170 THR B O 1
ATOM 4024 N N . LEU B 1 171 ? -4.902 34.719 6.664 1 93 171 LEU B N 1
ATOM 4025 C CA . LEU B 1 171 ? -4.199 34.188 5.504 1 93 171 LEU B CA 1
ATOM 4026 C C . LEU B 1 171 ? -4.816 34.719 4.207 1 93 171 LEU B C 1
ATOM 4028 O O . LEU B 1 171 ? -6.039 34.688 4.055 1 93 171 LEU B O 1
ATOM 4032 N N . SER B 1 172 ? -3.99 35.188 3.381 1 89.38 172 SER B N 1
ATOM 4033 C CA . SER B 1 172 ? -4.383 35.469 2.008 1 89.38 172 SER B CA 1
ATOM 4034 C C . SER B 1 172 ? -3.637 34.594 1.014 1 89.38 172 SER B C 1
ATOM 4036 O O . SER B 1 172 ? -2.404 34.594 0.98 1 89.38 172 SER B O 1
ATOM 4038 N N . ARG B 1 173 ? -4.391 33.75 0.33 1 83.94 173 ARG B N 1
ATOM 4039 C CA . ARG B 1 173 ? -3.809 32.844 -0.642 1 83.94 173 ARG B CA 1
ATOM 4040 C C . ARG B 1 173 ? -4.516 32.938 -1.99 1 83.94 173 ARG B C 1
ATOM 4042 O O . ARG B 1 173 ? -5.711 32.656 -2.096 1 83.94 173 ARG B O 1
ATOM 4049 N N . GLY B 1 174 ? -3.768 33.281 -3.002 1 76.38 174 GLY B N 1
ATOM 4050 C CA . GLY B 1 174 ? -4.348 33.375 -4.332 1 76.38 174 GLY B CA 1
ATOM 4051 C C . GLY B 1 174 ? -5.359 34.5 -4.461 1 76.38 174 GLY B C 1
ATOM 4052 O O . GLY B 1 174 ? -5.16 35.594 -3.926 1 76.38 174 GLY B O 1
ATOM 4053 N N . ALA B 1 175 ? -6.41 34.125 -5.277 1 69 175 ALA B N 1
ATOM 4054 C CA . ALA B 1 175 ? -7.398 35.125 -5.629 1 69 175 ALA B CA 1
ATOM 4055 C C . ALA B 1 175 ? -8.531 35.188 -4.605 1 69 175 ALA B C 1
ATOM 4057 O O . ALA B 1 175 ? -9.398 36.062 -4.672 1 69 175 ALA B O 1
ATOM 4058 N N . GLY B 1 176 ? -8.422 34.406 -3.652 1 72.31 176 GLY B N 1
ATOM 4059 C CA . GLY B 1 176 ? -9.539 34.344 -2.721 1 72.31 176 GLY B CA 1
ATOM 4060 C C . GLY B 1 176 ? -9.453 35.406 -1.622 1 72.31 176 GLY B C 1
ATOM 4061 O O . GLY B 1 176 ? -8.438 36.094 -1.487 1 72.31 176 GLY B O 1
ATOM 4062 N N . LYS B 1 177 ? -10.656 35.688 -0.937 1 80.12 177 LYS B N 1
ATOM 4063 C CA . LYS B 1 177 ? -10.719 36.594 0.208 1 80.12 177 LYS B CA 1
ATOM 4064 C C . LYS B 1 177 ? -9.875 36.062 1.369 1 80.12 177 LYS B C 1
ATOM 4066 O O . LYS B 1 177 ? -9.805 34.844 1.59 1 80.12 177 LYS B O 1
ATOM 4071 N N . PRO B 1 178 ? -9.148 37.031 1.979 1 88.31 178 PRO B N 1
ATOM 4072 C CA . PRO B 1 178 ? -8.391 36.594 3.158 1 88.31 178 PRO B CA 1
ATOM 4073 C C . PRO B 1 178 ? -9.273 35.906 4.211 1 88.31 178 PRO B C 1
ATOM 4075 O O . PRO B 1 178 ? -10.422 36.344 4.414 1 88.31 178 PRO B O 1
ATOM 4078 N N . ARG B 1 179 ? -8.773 34.938 4.785 1 90.12 179 ARG B N 1
ATOM 4079 C CA . ARG B 1 179 ? -9.484 34.188 5.824 1 90.12 179 ARG B CA 1
ATOM 4080 C C . ARG B 1 179 ? -8.789 34.312 7.172 1 90.12 179 ARG B C 1
ATOM 4082 O O . ARG B 1 179 ? -7.562 34.219 7.258 1 90.12 179 ARG B O 1
ATOM 4089 N N . ARG B 1 180 ? -9.625 34.594 8.133 1 91.81 180 ARG B N 1
ATOM 4090 C CA . ARG B 1 180 ? -9.102 34.75 9.484 1 91.81 180 ARG B CA 1
ATOM 4091 C C . ARG B 1 180 ? -9.5 33.562 10.359 1 91.81 180 ARG B C 1
ATOM 4093 O O . ARG B 1 180 ? -10.688 33.281 10.516 1 91.81 180 ARG B O 1
ATOM 4100 N N . HIS B 1 181 ? -8.477 32.906 10.914 1 93.75 181 HIS B N 1
ATOM 4101 C CA . HIS B 1 181 ? -8.664 31.781 11.805 1 93.75 181 HIS B CA 1
ATOM 4102 C C . HIS B 1 181 ? -8.164 32.094 13.211 1 93.75 181 HIS B C 1
ATOM 4104 O O . HIS B 1 181 ? -7.074 32.625 13.375 1 93.75 181 HIS B O 1
ATOM 4110 N N . CYS B 1 182 ? -8.984 31.719 14.141 1 93.75 182 CYS B N 1
ATOM 4111 C CA . CYS B 1 182 ? -8.586 31.938 15.531 1 93.75 182 CYS B CA 1
ATOM 4112 C C . CYS B 1 182 ? -8.75 30.672 16.359 1 93.75 182 CYS B C 1
ATOM 4114 O O . CYS B 1 182 ? -9.617 29.844 16.062 1 93.75 182 CYS B O 1
ATOM 4116 N N . ILE B 1 183 ? -7.875 30.5 17.391 1 94.88 183 ILE B N 1
ATOM 4117 C CA . ILE B 1 183 ? -8.008 29.453 18.391 1 94.88 183 ILE B CA 1
ATOM 4118 C C . ILE B 1 183 ? -7.914 30.062 19.797 1 94.88 183 ILE B C 1
ATOM 4120 O O . ILE B 1 183 ? -7.305 31.125 19.984 1 94.88 183 ILE B O 1
ATOM 4124 N N . CYS B 1 184 ? -8.586 29.406 20.734 1 94.12 184 CYS B N 1
ATOM 4125 C CA . CYS B 1 184 ? -8.57 29.953 22.094 1 94.12 184 CYS B CA 1
ATOM 4126 C C . CYS B 1 184 ? -8.758 28.844 23.125 1 94.12 184 CYS B C 1
ATOM 4128 O O . CYS B 1 184 ? -9.172 27.734 22.781 1 94.12 184 CYS B O 1
ATOM 4130 N N . SER B 1 185 ? -8.383 29.125 24.438 1 93.25 185 SER B N 1
ATOM 4131 C CA . SER B 1 185 ? -8.273 28.062 25.438 1 93.25 185 SER B CA 1
ATOM 4132 C C . SER B 1 185 ? -9.266 28.281 26.562 1 93.25 185 SER B C 1
ATOM 4134 O O . SER B 1 185 ? -9.258 27.531 27.547 1 93.25 185 SER B O 1
ATOM 4136 N N . LEU B 1 186 ? -10.148 29.234 26.516 1 92.69 186 LEU B N 1
ATOM 4137 C CA . LEU B 1 186 ? -11.125 29.453 27.562 1 92.69 186 LEU B CA 1
ATOM 4138 C C . LEU B 1 186 ? -12.516 29.016 27.125 1 92.69 186 LEU B C 1
ATOM 4140 O O . LEU B 1 186 ? -12.766 28.828 25.938 1 92.69 186 LEU B O 1
ATOM 4144 N N . ASN B 1 187 ? -13.383 28.875 28.078 1 93.69 187 ASN B N 1
ATOM 4145 C CA . ASN B 1 187 ? -14.742 28.438 27.766 1 93.69 187 ASN B CA 1
ATOM 4146 C C . ASN B 1 187 ? -15.469 29.453 26.891 1 93.69 187 ASN B C 1
ATOM 4148 O O . ASN B 1 187 ? -15.453 30.656 27.172 1 93.69 187 ASN B O 1
ATOM 4152 N N . MET B 1 188 ? -16.109 29 25.875 1 94.56 188 MET B N 1
ATOM 4153 C CA . MET B 1 188 ? -16.969 29.75 24.969 1 94.56 188 MET B CA 1
ATOM 4154 C C . MET B 1 188 ? -16.234 30.953 24.391 1 94.56 188 MET B C 1
ATOM 4156 O O . MET B 1 188 ? -16.828 32 24.188 1 94.56 188 MET B O 1
ATOM 4160 N N . CYS B 1 189 ? -14.891 30.734 24.25 1 92.75 189 CYS B N 1
ATOM 4161 C CA . CYS B 1 189 ? -14.078 31.844 23.797 1 92.75 189 CYS B CA 1
ATOM 4162 C C . CYS B 1 189 ? -14.242 32.062 22.297 1 92.75 189 CYS B C 1
ATOM 4164 O O . CYS B 1 189 ? -13.766 33.062 21.75 1 92.75 189 CYS B O 1
ATOM 4166 N N . ASN B 1 190 ? -14.914 31.172 21.609 1 93.19 190 ASN B N 1
ATOM 4167 C CA . ASN B 1 190 ? -15.102 31.312 20.172 1 93.19 190 ASN B CA 1
ATOM 4168 C C . ASN B 1 190 ? -16.484 31.891 19.828 1 93.19 190 ASN B C 1
ATOM 4170 O O . ASN B 1 190 ? -17 31.641 18.75 1 93.19 190 ASN B O 1
ATOM 4174 N N . GLN B 1 191 ? -17.188 32.594 20.75 1 81.38 191 GLN B N 1
ATOM 4175 C CA . GLN B 1 191 ? -18.469 33.25 20.516 1 81.38 191 GLN B CA 1
ATOM 4176 C C . GLN B 1 191 ? -18.281 34.562 19.734 1 81.38 191 GLN B C 1
ATOM 4178 O O . GLN B 1 191 ? -17.281 35.25 19.922 1 81.38 191 GLN B O 1
ATOM 4183 N N . LEU B 1 192 ? -18.891 34.656 18.594 1 64.38 192 LEU B N 1
ATOM 4184 C CA . LEU B 1 192 ? -18.812 35.812 17.719 1 64.38 192 LEU B CA 1
ATOM 4185 C C . LEU B 1 192 ? -18.859 37.125 18.516 1 64.38 192 LEU B C 1
ATOM 4187 O O . LEU B 1 192 ? -18.125 38.062 18.234 1 64.38 192 LEU B O 1
ATOM 4191 N N . ASN B 1 193 ? -20.047 37.344 19.266 1 53.91 193 ASN B N 1
ATOM 4192 C CA . ASN B 1 193 ? -20.359 38.625 19.938 1 53.91 193 ASN B CA 1
ATOM 4193 C C . ASN B 1 193 ? -19.562 38.812 21.219 1 53.91 193 ASN B C 1
ATOM 4195 O O . ASN B 1 193 ? -19.953 39.562 22.094 1 53.91 193 ASN B O 1
ATOM 4199 N N . SER B 1 194 ? -18.688 38.031 21.438 1 47.16 194 SER B N 1
ATOM 4200 C CA . SER B 1 194 ? -18.188 38.375 22.766 1 47.16 194 SER B CA 1
ATOM 4201 C C . SER B 1 194 ? -17.766 39.812 22.844 1 47.16 194 SER B C 1
ATOM 4203 O O . SER B 1 194 ? -17.141 40.344 21.922 1 47.16 194 SER B O 1
ATOM 4205 N N . PRO B 1 195 ? -18.359 40.625 23.688 1 40.22 195 PRO B N 1
ATOM 4206 C CA . PRO B 1 195 ? -18.047 42.062 23.875 1 40.22 195 PRO B CA 1
ATOM 4207 C C . PRO B 1 195 ? -16.562 42.375 23.672 1 40.22 195 PRO B C 1
ATOM 4209 O O . PRO B 1 195 ? -16.203 43.5 23.359 1 40.22 195 PRO B O 1
ATOM 4212 N N . GLN B 1 196 ? -15.773 41.5 24.047 1 38.94 196 GLN B N 1
ATOM 4213 C CA . GLN B 1 196 ? -14.375 41.906 23.891 1 38.94 196 GLN B CA 1
ATOM 4214 C C . GLN B 1 196 ? -14.023 42.094 22.422 1 38.94 196 GLN B C 1
ATOM 4216 O O . GLN B 1 196 ? -13.102 42.844 22.078 1 38.94 196 GLN B O 1
ATOM 4221 N N . ASN B 1 197 ? -14.688 41.406 21.469 1 39.97 197 ASN B N 1
ATOM 4222 C CA . ASN B 1 197 ? -14.375 41.438 20.047 1 39.97 197 ASN B CA 1
ATOM 4223 C C . ASN B 1 197 ? -15.195 42.5 19.312 1 39.97 197 ASN B C 1
ATOM 4225 O O . ASN B 1 197 ? -15.062 42.656 18.109 1 39.97 197 ASN B O 1
ATOM 4229 N N . TYR B 1 198 ? -16.344 43.031 19.781 1 36.16 198 TYR B N 1
ATOM 4230 C CA . TYR B 1 198 ? -17.156 44.062 19.156 1 36.16 198 TYR B CA 1
ATOM 4231 C C . TYR B 1 198 ? -16.344 45.312 18.875 1 36.16 198 TYR B C 1
ATOM 4233 O O . TYR B 1 198 ? -16.688 46.125 18 1 36.16 198 TYR B O 1
ATOM 4241 N N . HIS B 1 199 ? -15.625 45.844 19.75 1 34.34 199 HIS B N 1
ATOM 4242 C CA . HIS B 1 199 ? -14.984 47.125 19.484 1 34.34 199 HIS B CA 1
ATOM 4243 C C . HIS B 1 199 ? -14.203 47.094 18.172 1 34.34 199 HIS B C 1
ATOM 4245 O O . HIS B 1 199 ? -14.016 48.125 17.547 1 34.34 199 HIS B O 1
ATOM 4251 N N . ASN B 1 200 ? -13.688 45.938 17.75 1 34.78 200 ASN B N 1
ATOM 4252 C CA . ASN B 1 200 ? -12.781 46.031 16.609 1 34.78 200 ASN B CA 1
ATOM 4253 C C . ASN B 1 200 ? -13.523 45.812 15.297 1 34.78 200 ASN B C 1
ATOM 4255 O O . ASN B 1 200 ? -12.922 45.875 14.227 1 34.78 200 ASN B O 1
ATOM 4259 N N . TYR B 1 201 ? -14.797 45.375 15.203 1 35 201 TYR B N 1
ATOM 4260 C CA . TYR B 1 201 ? -15.453 45.094 13.93 1 35 201 TYR B CA 1
ATOM 4261 C C . TYR B 1 201 ? -15.969 46.406 13.305 1 35 201 TYR B C 1
ATOM 4263 O O . TYR B 1 201 ? -16.344 46.438 12.133 1 35 201 TYR B O 1
ATOM 4271 N N . LYS B 1 202 ? -16.547 47.438 13.93 1 35.56 202 LYS B N 1
ATOM 4272 C CA . LYS B 1 202 ? -17.125 48.625 13.297 1 35.56 202 LYS B CA 1
ATOM 4273 C C . LYS B 1 202 ? -16.125 49.281 12.344 1 35.56 202 LYS B C 1
ATOM 4275 O O . LYS B 1 202 ? -16.5 50.156 11.562 1 35.56 202 LYS B O 1
ATOM 4280 N N . ASP B 1 203 ? -14.914 49.281 12.477 1 31.92 203 ASP B N 1
ATOM 4281 C CA . ASP B 1 203 ? -14.07 49.969 11.5 1 31.92 203 ASP B CA 1
ATOM 4282 C C . ASP B 1 203 ? -13.953 49.156 10.211 1 31.92 203 ASP B C 1
ATOM 4284 O O . ASP B 1 203 ? -13.117 49.469 9.352 1 31.92 203 ASP B O 1
ATOM 4288 N N . ARG B 1 204 ? -14.852 48.219 9.93 1 35.34 204 ARG B N 1
ATOM 4289 C CA . ARG B 1 204 ? -14.898 47.438 8.703 1 35.34 204 ARG B CA 1
ATOM 4290 C C . ARG B 1 204 ? -15.305 48.281 7.512 1 35.34 204 ARG B C 1
ATOM 4292 O O . ARG B 1 204 ? -14.938 48 6.371 1 35.34 204 ARG B O 1
ATOM 4299 N N . GLU B 1 205 ? -16.453 49.031 7.41 1 32.56 205 GLU B N 1
ATOM 4300 C CA . GLU B 1 205 ? -17.172 49.438 6.211 1 32.56 205 GLU B CA 1
ATOM 4301 C C . GLU B 1 205 ? -16.344 50.406 5.379 1 32.56 205 GLU B C 1
ATOM 4303 O O . GLU B 1 205 ? -16.5 50.5 4.156 1 32.56 205 GLU B O 1
ATOM 4308 N N . LYS B 1 206 ? -15.922 51.562 5.797 1 31.41 206 LYS B N 1
ATOM 4309 C CA . LYS B 1 206 ? -15.688 52.688 4.887 1 31.41 206 LYS B CA 1
ATOM 4310 C C . LYS B 1 206 ? -14.461 52.438 4.016 1 31.41 206 LYS B C 1
ATOM 4312 O O . LYS B 1 206 ? -14.023 53.312 3.279 1 31.41 206 LYS B O 1
ATOM 4317 N N . GLU B 1 207 ? -13.453 51.625 4.277 1 30.08 207 GLU B N 1
ATOM 4318 C CA . GLU B 1 207 ? -12.266 51.719 3.438 1 30.08 207 GLU B CA 1
ATOM 4319 C C . GLU B 1 207 ? -12.469 51 2.104 1 30.08 207 GLU B C 1
ATOM 4321 O O . GLU B 1 207 ? -12.438 49.781 2.035 1 30.08 207 GLU B O 1
ATOM 4326 N N . SER B 1 208 ? -13.234 51.469 1.051 1 28.42 208 SER B N 1
ATOM 4327 C CA . SER B 1 208 ? -13.445 51.312 -0.382 1 28.42 208 SER B CA 1
ATOM 4328 C C . SER B 1 208 ? -12.133 51.031 -1.105 1 28.42 208 SER B C 1
ATOM 4330 O O . SER B 1 208 ? -12.117 50.375 -2.152 1 28.42 208 SER B O 1
ATOM 4332 N N . GLY B 1 209 ? -11.195 52.188 -1.318 1 27.77 209 GLY B N 1
ATOM 4333 C CA . GLY B 1 209 ? -10.367 52.312 -2.502 1 27.77 209 GLY B CA 1
ATOM 4334 C C . GLY B 1 209 ? -9.445 51.125 -2.732 1 27.77 209 GLY B C 1
ATOM 4335 O O . GLY B 1 209 ? -9.406 50.219 -1.924 1 27.77 209 GLY B O 1
ATOM 4336 N N . LEU B 1 210 ? -8.281 51.219 -3.779 1 28.3 210 LEU B N 1
ATOM 4337 C CA . LEU B 1 210 ? -7.172 50.469 -4.348 1 28.3 210 LEU B CA 1
ATOM 4338 C C . LEU B 1 210 ? -6.344 49.812 -3.254 1 28.3 210 LEU B C 1
ATOM 4340 O O . LEU B 1 210 ? -5.207 49.406 -3.492 1 28.3 210 LEU B O 1
ATOM 4344 N N . LYS B 1 211 ? -6.5 50.219 -2.031 1 32.06 211 LYS B N 1
ATOM 4345 C CA . LYS B 1 211 ? -5.473 50 -1.012 1 32.06 211 LYS B CA 1
ATOM 4346 C C . LYS B 1 211 ? -5.141 48.531 -0.862 1 32.06 211 LYS B C 1
ATOM 4348 O O . LYS B 1 211 ? -6.023 47.656 -0.957 1 32.06 211 LYS B O 1
ATOM 4353 N N . LEU B 1 212 ? -3.785 48.156 -0.771 1 30.92 212 LEU B N 1
ATOM 4354 C CA . LEU B 1 212 ? -2.926 47 -0.596 1 30.92 212 LEU B CA 1
ATOM 4355 C C . LEU B 1 212 ? -3.523 46.031 0.421 1 30.92 212 LEU B C 1
ATOM 4357 O O . LEU B 1 212 ? -3.857 46.438 1.54 1 30.92 212 LEU B O 1
ATOM 4361 N N . ARG B 1 213 ? -4.336 45.062 -0.075 1 35.69 213 ARG B N 1
ATOM 4362 C CA . ARG B 1 213 ? -4.902 43.875 0.553 1 35.69 213 ARG B CA 1
ATOM 4363 C C . ARG B 1 213 ? -4.113 43.469 1.797 1 35.69 213 ARG B C 1
ATOM 4365 O O . ARG B 1 213 ? -3.221 42.625 1.731 1 35.69 213 ARG B O 1
ATOM 4372 N N . SER B 1 214 ? -3.52 44.438 2.43 1 33.56 214 SER B N 1
ATOM 4373 C CA . SER B 1 214 ? -2.906 44.188 3.729 1 33.56 214 SER B CA 1
ATOM 4374 C C . SER B 1 214 ? -3.879 43.5 4.676 1 33.56 214 SER B C 1
ATOM 4376 O O . SER B 1 214 ? -5.066 43.812 4.703 1 33.56 214 SER B O 1
ATOM 4378 N N . LEU B 1 215 ? -3.734 42.219 4.805 1 39.12 215 LEU B N 1
ATOM 4379 C CA . LEU B 1 215 ? -4.453 41.469 5.836 1 39.12 215 LEU B CA 1
ATOM 4380 C C . LEU B 1 215 ? -4.625 42.344 7.094 1 39.12 215 LEU B C 1
ATOM 4382 O O . LEU B 1 215 ? -3.646 42.656 7.773 1 39.12 215 LEU B O 1
ATOM 4386 N N . ALA B 1 216 ? -5.504 43.375 7.07 1 35.09 216 ALA B N 1
ATOM 4387 C CA . ALA B 1 216 ? -5.805 44.344 8.117 1 35.09 216 ALA B CA 1
ATOM 4388 C C . ALA B 1 216 ? -6.176 43.656 9.422 1 35.09 216 ALA B C 1
ATOM 4390 O O . ALA B 1 216 ? -7.172 42.938 9.492 1 35.09 216 ALA B O 1
ATOM 4391 N N . MET B 1 217 ? -5.23 43.031 10.039 1 43.75 217 MET B N 1
ATOM 4392 C CA . MET B 1 217 ? -5.535 42.594 11.406 1 43.75 217 MET B CA 1
ATOM 4393 C C . MET B 1 217 ? -5.871 43.812 12.289 1 43.75 217 MET B C 1
ATOM 4395 O O . MET B 1 217 ? -5.332 44.906 12.102 1 43.75 217 MET B O 1
ATOM 4399 N N . THR B 1 218 ? -6.969 43.938 12.844 1 42.41 218 THR B N 1
ATOM 4400 C CA . THR B 1 218 ? -7.332 45 13.797 1 42.41 218 THR B CA 1
ATOM 4401 C C . THR B 1 218 ? -6.188 45.25 14.766 1 42.41 218 THR B C 1
ATOM 4403 O O . THR B 1 218 ? -5.977 46.406 15.18 1 42.41 218 THR B O 1
ATOM 4406 N N . SER B 1 219 ? -5.605 44.25 15.469 1 42.03 219 SER B N 1
ATOM 4407 C CA . SER B 1 219 ? -4.492 44.469 16.375 1 42.03 219 SER B CA 1
ATOM 4408 C C . SER B 1 219 ? -3.248 43.719 15.945 1 42.03 219 SER B C 1
ATOM 4410 O O . SER B 1 219 ? -2.918 42.688 16.516 1 42.03 219 SER B O 1
ATOM 4412 N N . PRO B 1 220 ? -2.873 43.969 14.742 1 48.69 220 PRO B N 1
ATOM 4413 C CA . PRO B 1 220 ? -1.629 43.281 14.398 1 48.69 220 PRO B CA 1
ATOM 4414 C C . PRO B 1 220 ? -0.483 43.594 15.352 1 48.69 220 PRO B C 1
ATOM 4416 O O . PRO B 1 220 ? -0.499 44.656 16 1 48.69 220 PRO B O 1
ATOM 4419 N N . ASP B 1 221 ? 0.182 42.625 15.844 1 51.84 221 ASP B N 1
ATOM 4420 C CA . ASP B 1 221 ? 1.445 43 16.469 1 51.84 221 ASP B CA 1
ATOM 4421 C C . ASP B 1 221 ? 2.188 44.031 15.656 1 51.84 221 ASP B C 1
ATOM 4423 O O . ASP B 1 221 ? 2.682 43.75 14.57 1 51.84 221 ASP B O 1
ATOM 4427 N N . THR B 1 222 ? 1.778 45.281 15.773 1 53.72 222 THR B N 1
ATOM 4428 C CA . THR B 1 222 ? 2.242 46.5 15.086 1 53.72 222 THR B CA 1
ATOM 4429 C C . THR B 1 222 ? 3.758 46.469 14.914 1 53.72 222 THR B C 1
ATOM 4431 O O . THR B 1 222 ? 4.309 47.219 14.102 1 53.72 222 THR B O 1
ATOM 4434 N N . ASN B 1 223 ? 4.387 45.531 15.672 1 64 223 ASN B N 1
ATOM 4435 C CA . ASN B 1 223 ? 5.84 45.656 15.656 1 64 223 ASN B CA 1
ATOM 4436 C C . ASN B 1 223 ? 6.477 44.75 14.609 1 64 223 ASN B C 1
ATOM 4438 O O . ASN B 1 223 ? 7.703 44.625 14.539 1 64 223 ASN B O 1
ATOM 4442 N N . VAL B 1 224 ? 5.59 44.125 13.766 1 75.5 224 VAL B N 1
ATOM 4443 C CA . VAL B 1 224 ? 6.23 43.281 12.781 1 75.5 224 VAL B CA 1
ATOM 4444 C C . VAL B 1 224 ? 6.168 43.906 11.398 1 75.5 224 VAL B C 1
ATOM 4446 O O . VAL B 1 224 ? 5.086 44.281 10.922 1 75.5 224 VAL B O 1
ATOM 4449 N N . PRO B 1 225 ? 7.336 44.188 10.828 1 84.31 225 PRO B N 1
ATOM 4450 C CA . PRO B 1 225 ? 7.332 44.781 9.492 1 84.31 225 PRO B CA 1
ATOM 4451 C C . PRO B 1 225 ? 6.594 43.938 8.461 1 84.31 225 PRO B C 1
ATOM 4453 O O . PRO B 1 225 ? 6.582 42.719 8.57 1 84.31 225 PRO B O 1
ATOM 4456 N N . LEU B 1 226 ? 5.953 44.656 7.621 1 90.44 226 LEU B N 1
ATOM 4457 C CA . LEU B 1 226 ? 5.238 43.969 6.555 1 90.44 226 LEU B CA 1
ATOM 4458 C C . LEU B 1 226 ? 6.184 43.594 5.418 1 90.44 226 LEU B C 1
ATOM 4460 O O . LEU B 1 226 ? 7.133 44.344 5.133 1 90.44 226 LEU B O 1
ATOM 4464 N N . GLN B 1 227 ? 5.906 42.438 4.844 1 92.19 227 GLN B N 1
ATOM 4465 C CA . GLN B 1 227 ? 6.672 41.938 3.709 1 92.19 227 GLN B CA 1
ATOM 4466 C C . GLN B 1 227 ? 5.801 41.844 2.461 1 92.19 227 GLN B C 1
ATOM 4468 O O . GLN B 1 227 ? 4.586 41.625 2.559 1 92.19 227 GLN B O 1
ATOM 4473 N N . SER B 1 228 ? 6.465 42.094 1.328 1 93.75 228 SER B N 1
ATOM 4474 C CA . SER B 1 228 ? 5.793 41.812 0.065 1 93.75 228 SER B CA 1
ATOM 4475 C C . SER B 1 228 ? 5.938 40.344 -0.306 1 93.75 228 SER B C 1
ATOM 4477 O O . SER B 1 228 ? 7.039 39.781 -0.278 1 93.75 228 SER B O 1
ATOM 4479 N N . CYS B 1 229 ? 4.816 39.688 -0.621 1 94.5 229 CYS B N 1
ATOM 4480 C CA . CYS B 1 229 ? 4.816 38.25 -0.895 1 94.5 229 CYS B CA 1
ATOM 4481 C C . CYS B 1 229 ? 4.152 37.969 -2.234 1 94.5 229 CYS B C 1
ATOM 4483 O O . CYS B 1 229 ? 3.32 38.75 -2.707 1 94.5 229 CYS B O 1
ATOM 4485 N N . TYR B 1 230 ? 4.574 36.844 -2.895 1 92.81 230 TYR B N 1
ATOM 4486 C CA . TYR B 1 230 ? 3.811 36.375 -4.035 1 92.81 230 TYR B CA 1
ATOM 4487 C C . TYR B 1 230 ? 2.436 35.875 -3.596 1 92.81 230 TYR B C 1
ATOM 4489 O O . TYR B 1 230 ? 2.297 35.25 -2.541 1 92.81 230 TYR B O 1
ATOM 4497 N N . ASN B 1 231 ? 1.442 36.156 -4.316 1 92.19 231 ASN B N 1
ATOM 4498 C CA . ASN B 1 231 ? 0.073 35.719 -4.082 1 92.19 231 ASN B CA 1
ATOM 4499 C C . ASN B 1 231 ? -0.487 34.969 -5.285 1 92.19 231 ASN B C 1
ATOM 4501 O O . ASN B 1 231 ? -1.056 35.562 -6.195 1 92.19 231 ASN B O 1
ATOM 4505 N N . CYS B 1 232 ? -0.342 33.625 -5.223 1 88.88 232 CYS B N 1
ATOM 4506 C CA . CYS B 1 232 ? -0.657 32.812 -6.402 1 88.88 232 CYS B CA 1
ATOM 4507 C C . CYS B 1 232 ? -1.2 31.453 -6 1 88.88 232 CYS B C 1
ATOM 4509 O O . CYS B 1 232 ? -0.808 30.906 -4.969 1 88.88 232 CYS B O 1
ATOM 4511 N N . GLU B 1 233 ? -2.225 30.953 -6.742 1 87.69 233 GLU B N 1
ATOM 4512 C CA . GLU B 1 233 ? -2.744 29.594 -6.621 1 87.69 233 GLU B CA 1
ATOM 4513 C C . GLU B 1 233 ? -2.605 28.828 -7.938 1 87.69 233 GLU B C 1
ATOM 4515 O O . GLU B 1 233 ? -3.109 29.266 -8.969 1 87.69 233 GLU B O 1
ATOM 4520 N N . THR B 1 234 ? -1.847 27.719 -7.852 1 83.94 234 THR B N 1
ATOM 4521 C CA . THR B 1 234 ? -1.649 26.922 -9.047 1 83.94 234 THR B CA 1
ATOM 4522 C C . THR B 1 234 ? -2.043 25.469 -8.789 1 83.94 234 THR B C 1
ATOM 4524 O O . THR B 1 234 ? -1.697 24.891 -7.746 1 83.94 234 THR B O 1
ATOM 4527 N N . ASN B 1 235 ? -2.928 24.875 -9.625 1 82.69 235 ASN B N 1
ATOM 4528 C CA . ASN B 1 235 ? -3.305 23.469 -9.594 1 82.69 235 ASN B CA 1
ATOM 4529 C C . ASN B 1 235 ? -3.094 22.797 -10.953 1 82.69 235 ASN B C 1
ATOM 4531 O O . ASN B 1 235 ? -3.578 23.297 -11.969 1 82.69 235 ASN B O 1
ATOM 4535 N N . THR B 1 236 ? -2.188 21.844 -10.922 1 76.44 236 THR B N 1
ATOM 4536 C CA . THR B 1 236 ? -1.956 21.156 -12.195 1 76.44 236 THR B CA 1
ATOM 4537 C C . THR B 1 236 ? -2.061 19.641 -12.016 1 76.44 236 THR B C 1
ATOM 4539 O O . THR B 1 236 ? -1.648 19.109 -10.984 1 76.44 236 THR B O 1
ATOM 4542 N N . GLN B 1 237 ? -2.744 19.062 -12.93 1 66.94 237 GLN B N 1
ATOM 4543 C CA . GLN B 1 237 ? -2.855 17.609 -12.914 1 66.94 237 GLN B CA 1
ATOM 4544 C C . GLN B 1 237 ? -1.642 16.953 -13.57 1 66.94 237 GLN B C 1
ATOM 4546 O O . GLN B 1 237 ? -1.322 15.805 -13.289 1 66.94 237 GLN B O 1
ATOM 4551 N N . ASP B 1 238 ? -0.956 17.625 -14.539 1 58.56 238 ASP B N 1
ATOM 4552 C CA . ASP B 1 238 ? 0.257 17.141 -15.18 1 58.56 238 ASP B CA 1
ATOM 4553 C C . ASP B 1 238 ? 1.448 18.047 -14.875 1 58.56 238 ASP B C 1
ATOM 4555 O O . ASP B 1 238 ? 1.492 19.188 -15.32 1 58.56 238 ASP B O 1
ATOM 4559 N N . ALA B 1 239 ? 2.305 17.578 -14 1 56.97 239 ALA B N 1
ATOM 4560 C CA . ALA B 1 239 ? 3.432 18.406 -13.562 1 56.97 239 ALA B CA 1
ATOM 4561 C C . ALA B 1 239 ? 4.258 18.875 -14.758 1 56.97 239 ALA B C 1
ATOM 4563 O O . ALA B 1 239 ? 4.895 19.922 -14.711 1 56.97 239 ALA B O 1
ATOM 4564 N N . ALA B 1 240 ? 4.301 17.984 -15.75 1 52.56 240 ALA B N 1
ATOM 4565 C CA . ALA B 1 240 ? 5.105 18.375 -16.906 1 52.56 240 ALA B CA 1
ATOM 4566 C C . ALA B 1 240 ? 4.539 19.625 -17.562 1 52.56 240 ALA B C 1
ATOM 4568 O O . ALA B 1 240 ? 5.25 20.328 -18.281 1 52.56 240 ALA B O 1
ATOM 4569 N N . ALA B 1 241 ? 3.35 19.781 -17.422 1 49.5 241 ALA B N 1
ATOM 4570 C CA . ALA B 1 241 ? 2.73 20.953 -18.047 1 49.5 241 ALA B CA 1
ATOM 4571 C C . ALA B 1 241 ? 2.977 22.219 -17.234 1 49.5 241 ALA B C 1
ATOM 4573 O O . ALA B 1 241 ? 2.395 23.266 -17.516 1 49.5 241 ALA B O 1
ATOM 4574 N N . MET B 1 242 ? 3.701 22.219 -16.312 1 51.25 242 MET B N 1
ATOM 4575 C CA . MET B 1 242 ? 3.922 23.328 -15.391 1 51.25 242 MET B CA 1
ATOM 4576 C C . MET B 1 242 ? 4.473 24.547 -16.125 1 51.25 242 MET B C 1
ATOM 4578 O O . MET B 1 242 ? 4.809 25.562 -15.5 1 51.25 242 MET B O 1
ATOM 4582 N N . SER B 1 243 ? 4.859 24.453 -17.391 1 46.31 243 SER B N 1
ATOM 4583 C CA . SER B 1 243 ? 5.461 25.625 -18.031 1 46.31 243 SER B CA 1
ATOM 4584 C C . SER B 1 243 ? 4.598 26.859 -17.844 1 46.31 243 SER B C 1
ATOM 4586 O O . SER B 1 243 ? 5.098 27.984 -17.906 1 46.31 243 SER B O 1
ATOM 4588 N N . HIS B 1 244 ? 3.342 26.734 -17.875 1 45.09 244 HIS B N 1
ATOM 4589 C CA . HIS B 1 244 ? 2.566 27.938 -18.141 1 45.09 244 HIS B CA 1
ATOM 4590 C C . HIS B 1 244 ? 2.293 28.703 -16.844 1 45.09 244 HIS B C 1
ATOM 4592 O O . HIS B 1 244 ? 1.539 29.688 -16.844 1 45.09 244 HIS B O 1
ATOM 4598 N N . THR B 1 245 ? 2.643 28.312 -15.68 1 50.38 245 THR B N 1
ATOM 4599 C CA . THR B 1 245 ? 2.129 28.969 -14.484 1 50.38 245 THR B CA 1
ATOM 4600 C C . THR B 1 245 ? 2.895 30.266 -14.211 1 50.38 245 THR B C 1
ATOM 4602 O O . THR B 1 245 ? 2.916 30.75 -13.078 1 50.38 245 THR B O 1
ATOM 4605 N N . THR B 1 246 ? 3.68 30.766 -15.031 1 54 246 THR B N 1
ATOM 4606 C CA . THR B 1 246 ? 4.422 32 -14.898 1 54 246 THR B CA 1
ATOM 4607 C C . THR B 1 246 ? 3.479 33.188 -14.617 1 54 246 THR B C 1
ATOM 4609 O O . THR B 1 246 ? 3.828 34.094 -13.891 1 54 246 THR B O 1
ATOM 4612 N N . ASN B 1 247 ? 2.285 33.125 -15.094 1 59.09 247 ASN B N 1
ATOM 4613 C CA . ASN B 1 247 ? 1.488 34.344 -15.086 1 59.09 247 ASN B CA 1
ATOM 4614 C C . ASN B 1 247 ? 0.993 34.688 -13.688 1 59.09 247 ASN B C 1
ATOM 4616 O O . ASN B 1 247 ? 0.805 35.875 -13.359 1 59.09 247 ASN B O 1
ATOM 4620 N N . CYS B 1 248 ? 1.007 33.812 -12.742 1 68.12 248 CYS B N 1
ATOM 4621 C CA . CYS B 1 248 ? 0.341 34.156 -11.492 1 68.12 248 CYS B CA 1
ATOM 4622 C C . CYS B 1 248 ? 1.317 34.781 -10.508 1 68.12 248 CYS B C 1
ATOM 4624 O O . CYS B 1 248 ? 0.903 35.406 -9.516 1 68.12 248 CYS B O 1
ATOM 4626 N N . ARG B 1 249 ? 2.578 34.875 -10.914 1 71.62 249 ARG B N 1
ATOM 4627 C CA . ARG B 1 249 ? 3.562 35.406 -9.984 1 71.62 249 ARG B CA 1
ATOM 4628 C C . ARG B 1 249 ? 3.631 36.938 -10.07 1 71.62 249 ARG B C 1
ATOM 4630 O O . ARG B 1 249 ? 4.375 37.562 -9.32 1 71.62 249 ARG B O 1
ATOM 4637 N N . SER B 1 250 ? 2.721 37.469 -10.82 1 79 250 SER B N 1
ATOM 4638 C CA . SER B 1 250 ? 2.619 38.906 -10.859 1 79 250 SER B CA 1
ATOM 4639 C C . SER B 1 250 ? 1.771 39.438 -9.711 1 79 250 SER B C 1
ATOM 4641 O O . SER B 1 250 ? 1.893 40.594 -9.328 1 79 250 SER B O 1
ATOM 4643 N N . ASN B 1 251 ? 0.932 38.625 -9.078 1 86.5 251 ASN B N 1
ATOM 4644 C CA . ASN B 1 251 ? 0.093 39.031 -7.961 1 86.5 251 ASN B CA 1
ATOM 4645 C C . ASN B 1 251 ? 0.872 39.031 -6.648 1 86.5 251 ASN B C 1
ATOM 4647 O O . ASN B 1 251 ? 1.593 38.094 -6.344 1 86.5 251 ASN B O 1
ATOM 4651 N N . ARG B 1 252 ? 0.704 40.188 -5.973 1 89.44 252 ARG B N 1
ATOM 4652 C CA . ARG B 1 252 ? 1.447 40.344 -4.723 1 89.44 252 ARG B CA 1
ATOM 4653 C C . ARG B 1 252 ? 0.52 40.719 -3.574 1 89.44 252 ARG B C 1
ATOM 4655 O O . ARG B 1 252 ? -0.591 41.188 -3.799 1 89.44 252 ARG B O 1
ATOM 4662 N N . CYS B 1 253 ? 0.885 40.438 -2.393 1 90.69 253 CYS B N 1
ATOM 4663 C CA . CYS B 1 253 ? 0.209 40.875 -1.168 1 90.69 253 CYS B CA 1
ATOM 4664 C C . CYS B 1 253 ? 1.217 41.25 -0.097 1 90.69 253 CYS B C 1
ATOM 4666 O O . CYS B 1 253 ? 2.418 41.031 -0.252 1 90.69 253 CYS B O 1
ATOM 4668 N N . MET B 1 254 ? 0.7 41.969 0.897 1 92.19 254 MET B N 1
ATOM 4669 C CA . MET B 1 254 ? 1.547 42.406 2.01 1 92.19 254 MET B CA 1
ATOM 4670 C C . MET B 1 254 ? 1.095 41.75 3.312 1 92.19 254 MET B C 1
ATOM 4672 O O . MET B 1 254 ? -0.104 41.656 3.586 1 92.19 254 MET B O 1
ATOM 4676 N N . GLY B 1 255 ? 2.064 41.219 4.051 1 93.62 255 GLY B N 1
ATOM 4677 C CA . GLY B 1 255 ? 1.783 40.625 5.348 1 93.62 255 GLY B CA 1
ATOM 4678 C C . GLY B 1 255 ? 3 40.562 6.254 1 93.62 255 GLY B C 1
ATOM 4679 O O . GLY B 1 255 ? 4.082 41.031 5.879 1 93.62 255 GLY B O 1
ATOM 4680 N N . HIS B 1 256 ? 2.793 40.094 7.492 1 93.44 256 HIS B N 1
ATOM 4681 C CA . HIS B 1 256 ? 3.906 39.938 8.422 1 93.44 256 HIS B CA 1
ATOM 4682 C C . HIS B 1 256 ? 4.906 38.906 7.914 1 93.44 256 HIS B C 1
ATOM 4684 O O . HIS B 1 256 ? 6.117 39.094 8.047 1 93.44 256 HIS B O 1
ATOM 4690 N N . PHE B 1 257 ? 4.316 37.844 7.305 1 94.69 257 PHE B N 1
ATOM 4691 C CA . PHE B 1 257 ? 5.117 36.719 6.777 1 94.69 257 PHE B CA 1
ATOM 4692 C C . PHE B 1 257 ? 4.609 36.312 5.406 1 94.69 257 PHE B C 1
ATOM 4694 O O . PHE B 1 257 ? 3.461 36.562 5.051 1 94.69 257 PHE B O 1
ATOM 4701 N N . CYS B 1 258 ? 5.512 35.75 4.668 1 95.75 258 CYS B N 1
ATOM 4702 C CA . CYS B 1 258 ? 5.121 35.094 3.42 1 95.75 258 CYS B CA 1
ATOM 4703 C C . CYS B 1 258 ? 4.949 33.594 3.613 1 95.75 258 CYS B C 1
ATOM 4705 O O . CYS B 1 258 ? 5.668 33 4.406 1 95.75 258 CYS B O 1
ATOM 4707 N N . THR B 1 259 ? 3.961 33.031 2.863 1 95.62 259 THR B N 1
ATOM 4708 C CA . THR B 1 259 ? 3.688 31.594 3.031 1 95.62 259 THR B CA 1
ATOM 4709 C C . THR B 1 259 ? 3.766 30.875 1.691 1 95.62 259 THR B C 1
ATOM 4711 O O . THR B 1 259 ? 3.492 31.453 0.644 1 95.62 259 THR B O 1
ATOM 4714 N N . TYR B 1 260 ? 4.23 29.641 1.744 1 93.94 260 TYR B N 1
ATOM 4715 C CA . TYR B 1 260 ? 4.289 28.719 0.609 1 93.94 260 TYR B CA 1
ATOM 4716 C C . TYR B 1 260 ? 3.811 27.328 1.005 1 93.94 260 TYR B C 1
ATOM 4718 O O . TYR B 1 260 ? 4.297 26.75 1.98 1 93.94 260 TYR B O 1
ATOM 4726 N N . ALA B 1 261 ? 2.781 26.828 0.295 1 93.81 261 ALA B N 1
ATOM 4727 C CA . ALA B 1 261 ? 2.273 25.469 0.528 1 93.81 261 ALA B CA 1
ATOM 4728 C C . ALA B 1 261 ? 2.164 24.703 -0.78 1 93.81 261 ALA B C 1
ATOM 4730 O O . ALA B 1 261 ? 1.735 25.234 -1.8 1 93.81 261 ALA B O 1
ATOM 4731 N N . ALA B 1 262 ? 2.609 23.469 -0.675 1 92.5 262 ALA B N 1
ATOM 4732 C CA . ALA B 1 262 ? 2.549 22.641 -1.873 1 92.5 262 ALA B CA 1
ATOM 4733 C C . ALA B 1 262 ? 2.17 21.203 -1.523 1 92.5 262 ALA B C 1
ATOM 4735 O O . ALA B 1 262 ? 2.531 20.703 -0.456 1 92.5 262 ALA B O 1
ATOM 4736 N N . GLN B 1 263 ? 1.338 20.625 -2.451 1 91.31 263 GLN B N 1
ATOM 4737 C CA . GLN B 1 263 ? 0.987 19.219 -2.381 1 91.31 263 GLN B CA 1
ATOM 4738 C C . GLN B 1 263 ? 1.271 18.516 -3.707 1 91.31 263 GLN B C 1
ATOM 4740 O O . GLN B 1 263 ? 0.927 19.016 -4.773 1 91.31 263 GLN B O 1
ATOM 4745 N N . ARG B 1 264 ? 1.977 17.359 -3.52 1 87.81 264 ARG B N 1
ATOM 4746 C CA . ARG B 1 264 ? 2.312 16.578 -4.703 1 87.81 264 ARG B CA 1
ATOM 4747 C C . ARG B 1 264 ? 1.879 15.125 -4.543 1 87.81 264 ARG B C 1
ATOM 4749 O O . ARG B 1 264 ? 2.088 14.523 -3.486 1 87.81 264 ARG B O 1
ATOM 4756 N N . HIS B 1 265 ? 1.267 14.648 -5.586 1 86.12 265 HIS B N 1
ATOM 4757 C CA . HIS B 1 265 ? 0.854 13.25 -5.621 1 86.12 265 HIS B CA 1
ATOM 4758 C C . HIS B 1 265 ? 1.573 12.492 -6.734 1 86.12 265 HIS B C 1
ATOM 4760 O O . HIS B 1 265 ? 1.695 12.984 -7.855 1 86.12 265 HIS B O 1
ATOM 4766 N N . THR B 1 266 ? 2.178 11.289 -6.266 1 76.94 266 THR B N 1
ATOM 4767 C CA . THR B 1 266 ? 2.904 10.484 -7.238 1 76.94 266 THR B CA 1
ATOM 4768 C C . THR B 1 266 ? 2.275 9.094 -7.375 1 76.94 266 THR B C 1
ATOM 4770 O O . THR B 1 266 ? 1.674 8.586 -6.43 1 76.94 266 THR B O 1
ATOM 4773 N N . SER B 1 267 ? 2.191 8.57 -8.625 1 65.31 267 SER B N 1
ATOM 4774 C CA . SER B 1 267 ? 1.707 7.215 -8.852 1 65.31 267 SER B CA 1
ATOM 4775 C C . SER B 1 267 ? 2.77 6.352 -9.523 1 65.31 267 SER B C 1
ATOM 4777 O O . SER B 1 267 ? 3.584 6.855 -10.305 1 65.31 267 SER B O 1
ATOM 4779 N N . LYS B 1 268 ? 3.031 5.098 -8.906 1 55.09 268 LYS B N 1
ATOM 4780 C CA . LYS B 1 268 ? 3.996 4.164 -9.484 1 55.09 268 LYS B CA 1
ATOM 4781 C C . LYS B 1 268 ? 3.531 3.668 -10.844 1 55.09 268 LYS B C 1
ATOM 4783 O O . LYS B 1 268 ? 2.359 3.328 -11.023 1 55.09 268 LYS B O 1
ATOM 4788 N N . ASN B 1 269 ? 4.289 4.16 -11.812 1 47.09 269 ASN B N 1
ATOM 4789 C CA . ASN B 1 269 ? 3.984 3.539 -13.094 1 47.09 269 ASN B CA 1
ATOM 4790 C C . ASN B 1 269 ? 4.297 2.047 -13.086 1 47.09 269 ASN B C 1
ATOM 4792 O O . ASN B 1 269 ? 5.184 1.597 -12.359 1 47.09 269 ASN B O 1
ATOM 4796 N N . SER B 1 270 ? 3.506 1.243 -13.617 1 41.91 270 SER B N 1
ATOM 4797 C CA . SER B 1 270 ? 3.561 -0.211 -13.734 1 41.91 270 SER B CA 1
ATOM 4798 C C . SER B 1 270 ? 4.977 -0.689 -14.031 1 41.91 270 SER B C 1
ATOM 4800 O O . SER B 1 270 ? 5.324 -1.836 -13.742 1 41.91 270 SER B O 1
ATOM 4802 N N . MET B 1 271 ? 5.66 -0.319 -15.031 1 40.06 271 MET B N 1
ATOM 4803 C CA . MET B 1 271 ? 6.871 -0.915 -15.586 1 40.06 271 MET B CA 1
ATOM 4804 C C . MET B 1 271 ? 8.109 -0.454 -14.82 1 40.06 271 MET B C 1
ATOM 4806 O O . MET B 1 271 ? 9.219 -0.493 -15.344 1 40.06 271 MET B O 1
ATOM 4810 N N . GLY B 1 272 ? 7.98 -0.443 -13.539 1 41.06 272 GLY B N 1
ATOM 4811 C CA . GLY B 1 272 ? 9.172 -0.225 -12.734 1 41.06 272 GLY B CA 1
ATOM 4812 C C . GLY B 1 272 ? 9.797 1.143 -12.945 1 41.06 272 GLY B C 1
ATOM 4813 O O . GLY B 1 272 ? 10.883 1.417 -12.438 1 41.06 272 GLY B O 1
ATOM 4814 N N . ARG B 1 273 ? 9.398 1.705 -14.047 1 40 273 ARG B N 1
ATOM 4815 C CA . ARG B 1 273 ? 10.148 2.924 -14.328 1 40 273 ARG B CA 1
ATOM 4816 C C . ARG B 1 273 ? 9.664 4.078 -13.453 1 40 273 ARG B C 1
ATOM 4818 O O . ARG B 1 273 ? 8.664 3.949 -12.742 1 40 273 ARG B O 1
ATOM 4825 N N . SER B 1 274 ? 9.82 5.426 -13.945 1 48.75 274 SER B N 1
ATOM 4826 C CA . SER B 1 274 ? 9.891 6.719 -13.273 1 48.75 274 SER B CA 1
ATOM 4827 C C . SER B 1 274 ? 8.539 7.109 -12.68 1 48.75 274 SER B C 1
ATOM 4829 O O . SER B 1 274 ? 7.5 6.871 -13.297 1 48.75 274 SER B O 1
ATOM 4831 N N . ASN B 1 275 ? 8.492 7.359 -11.422 1 51.5 275 ASN B N 1
ATOM 4832 C CA . ASN B 1 275 ? 7.426 7.977 -10.641 1 51.5 275 ASN B CA 1
ATOM 4833 C C . ASN B 1 275 ? 6.844 9.195 -11.352 1 51.5 275 ASN B C 1
ATOM 4835 O O . ASN B 1 275 ? 7.555 10.164 -11.609 1 51.5 275 ASN B O 1
ATOM 4839 N N . MET B 1 276 ? 5.738 8.984 -12.086 1 58.28 276 MET B N 1
ATOM 4840 C CA . MET B 1 276 ? 5.121 10.164 -12.68 1 58.28 276 MET B CA 1
ATOM 4841 C C . MET B 1 276 ? 4.34 10.953 -11.641 1 58.28 276 MET B C 1
ATOM 4843 O O . MET B 1 276 ? 3.555 10.383 -10.883 1 58.28 276 MET B O 1
ATOM 4847 N N . VAL B 1 277 ? 4.84 12.227 -11.5 1 57.22 277 VAL B N 1
ATOM 4848 C CA . VAL B 1 277 ? 4.078 13.156 -10.664 1 57.22 277 VAL B CA 1
ATOM 4849 C C . VAL B 1 277 ? 2.746 13.484 -11.336 1 57.22 277 VAL B C 1
ATOM 4851 O O . VAL B 1 277 ? 2.715 13.992 -12.453 1 57.22 277 VAL B O 1
ATOM 4854 N N . HIS B 1 278 ? 1.691 13.133 -10.672 1 63.34 278 HIS B N 1
ATOM 4855 C CA . HIS B 1 278 ? 0.365 13.234 -11.273 1 63.34 278 HIS B CA 1
ATOM 4856 C C . HIS B 1 278 ? -0.281 14.578 -10.953 1 63.34 278 HIS B C 1
ATOM 4858 O O . HIS B 1 278 ? -0.987 15.148 -11.789 1 63.34 278 HIS B O 1
ATOM 4864 N N . ALA B 1 279 ? -0.1 15.133 -9.773 1 68.38 279 ALA B N 1
ATOM 4865 C CA . ALA B 1 279 ? -0.821 16.359 -9.43 1 68.38 279 ALA B CA 1
ATOM 4866 C C . ALA B 1 279 ? -0.026 17.203 -8.438 1 68.38 279 ALA B C 1
ATOM 4868 O O . ALA B 1 279 ? 0.592 16.672 -7.516 1 68.38 279 ALA B O 1
ATOM 4869 N N . VAL B 1 280 ? -0.022 18.5 -8.844 1 79.31 280 VAL B N 1
ATOM 4870 C CA . VAL B 1 280 ? 0.678 19.438 -7.961 1 79.31 280 VAL B CA 1
ATOM 4871 C C . VAL B 1 280 ? -0.221 20.625 -7.648 1 79.31 280 VAL B C 1
ATOM 4873 O O . VAL B 1 280 ? -0.84 21.203 -8.547 1 79.31 280 VAL B O 1
ATOM 4876 N N . SER B 1 281 ? -0.473 20.875 -6.379 1 87.56 281 SER B N 1
ATOM 4877 C CA . SER B 1 281 ? -1.126 22.094 -5.922 1 87.56 281 SER B CA 1
ATOM 4878 C C . SER B 1 281 ? -0.154 22.984 -5.156 1 87.56 281 SER B C 1
ATOM 4880 O O . SER B 1 281 ? 0.566 22.516 -4.273 1 87.56 281 SER B O 1
ATOM 4882 N N . GLU B 1 282 ? -0.079 24.25 -5.602 1 89.56 282 GLU B N 1
ATOM 4883 C CA . GLU B 1 282 ? 0.789 25.219 -4.938 1 89.56 282 GLU B CA 1
ATOM 4884 C C . GLU B 1 282 ? 0.012 26.469 -4.531 1 89.56 282 GLU B C 1
ATOM 4886 O O . GLU B 1 282 ? -0.749 27.031 -5.332 1 89.56 282 GLU B O 1
ATOM 4891 N N . LEU B 1 283 ? 0.218 26.828 -3.309 1 91.06 283 LEU B N 1
ATOM 4892 C CA . LEU B 1 283 ? -0.427 28.016 -2.766 1 91.06 283 LEU B CA 1
ATOM 4893 C C . LEU B 1 283 ? 0.606 28.984 -2.189 1 91.06 283 LEU B C 1
ATOM 4895 O O . LEU B 1 283 ? 1.386 28.609 -1.311 1 91.06 283 LEU B O 1
ATOM 4899 N N . GLN B 1 284 ? 0.595 30.188 -2.773 1 93.06 284 GLN B N 1
ATOM 4900 C CA . GLN B 1 284 ? 1.443 31.25 -2.258 1 93.06 284 GLN B CA 1
ATOM 4901 C C . GLN B 1 284 ? 0.605 32.406 -1.743 1 93.06 284 GLN B C 1
ATOM 4903 O O . GLN B 1 284 ? -0.444 32.719 -2.309 1 93.06 284 GLN B O 1
ATOM 4908 N N . GLY B 1 285 ? 1.126 32.969 -0.581 1 94.69 285 GLY B N 1
ATOM 4909 C CA . GLY B 1 285 ? 0.353 34.094 -0.057 1 94.69 285 GLY B CA 1
ATOM 4910 C C . GLY B 1 285 ? 1.021 34.781 1.117 1 94.69 285 GLY B C 1
ATOM 4911 O O . GLY B 1 285 ? 2.227 34.625 1.326 1 94.69 285 GLY B O 1
ATOM 4912 N N . CYS B 1 286 ? 0.157 35.625 1.819 1 94.25 286 CYS B N 1
ATOM 4913 C CA . CYS B 1 286 ? 0.625 36.406 2.959 1 94.25 286 CYS B CA 1
ATOM 4914 C C . CYS B 1 286 ? -0.102 36 4.234 1 94.25 286 CYS B C 1
ATOM 4916 O O . CYS B 1 286 ? -1.211 35.469 4.18 1 94.25 286 CYS B O 1
ATOM 4918 N N . MET B 1 287 ? 0.61 36.25 5.363 1 94.44 287 MET B N 1
ATOM 4919 C CA . MET B 1 287 ? 0.044 35.906 6.66 1 94.44 287 MET B CA 1
ATOM 4920 C C . MET B 1 287 ? 0.244 37.031 7.668 1 94.44 287 MET B C 1
ATOM 4922 O O . MET B 1 287 ? 1.351 37.562 7.809 1 94.44 287 MET B O 1
ATOM 4926 N N . ASN B 1 288 ? -0.844 37.406 8.273 1 92.75 288 ASN B N 1
ATOM 4927 C CA . ASN B 1 288 ? -0.806 38.312 9.422 1 92.75 288 ASN B CA 1
ATOM 4928 C C . ASN B 1 288 ? -1.142 37.562 10.719 1 92.75 288 ASN B C 1
ATOM 4930 O O . ASN B 1 288 ? -2.043 36.719 10.742 1 92.75 288 ASN B O 1
ATOM 4934 N N . VAL B 1 289 ? -0.397 37.906 11.758 1 91.69 289 VAL B N 1
ATOM 4935 C CA . VAL B 1 289 ? -0.569 37.125 12.977 1 91.69 289 VAL B CA 1
ATOM 4936 C C . VAL B 1 289 ? -0.864 38.062 14.148 1 91.69 289 VAL B C 1
ATOM 4938 O O . VAL B 1 289 ? -0.463 39.219 14.133 1 91.69 289 VAL B O 1
ATOM 4941 N N . SER B 1 290 ? -1.659 37.562 15.148 1 87.12 290 SER B N 1
ATOM 4942 C CA . SER B 1 290 ? -1.912 38.281 16.375 1 87.12 290 SER B CA 1
ATOM 4943 C C . SER B 1 290 ? -0.765 38.125 17.375 1 87.12 290 SER B C 1
ATOM 4945 O O . SER B 1 290 ? -0.608 38.906 18.297 1 87.12 290 SER B O 1
ATOM 4947 N N . ASP B 1 291 ? -0.072 36.969 17.219 1 86.5 291 ASP B N 1
ATOM 4948 C CA . ASP B 1 291 ? 1.074 36.656 18.047 1 86.5 291 ASP B CA 1
ATOM 4949 C C . ASP B 1 291 ? 2.211 36.062 17.219 1 86.5 291 ASP B C 1
ATOM 4951 O O . ASP B 1 291 ? 2.029 35.062 16.531 1 86.5 291 ASP B O 1
ATOM 4955 N N . ARG B 1 292 ? 3.338 36.656 17.328 1 86.62 292 ARG B N 1
ATOM 4956 C CA . ARG B 1 292 ? 4.453 36.25 16.484 1 86.62 292 ARG B CA 1
ATOM 4957 C C . ARG B 1 292 ? 5.258 35.125 17.156 1 86.62 292 ARG B C 1
ATOM 4959 O O . ARG B 1 292 ? 6.203 34.594 16.578 1 86.62 292 ARG B O 1
ATOM 4966 N N . ASN B 1 293 ? 4.727 34.875 18.359 1 85 293 ASN B N 1
ATOM 4967 C CA . ASN B 1 293 ? 5.477 33.844 19.078 1 85 293 ASN B CA 1
ATOM 4968 C C . ASN B 1 293 ? 5.129 32.469 18.578 1 85 293 ASN B C 1
ATOM 4970 O O . ASN B 1 293 ? 3.994 32.219 18.156 1 85 293 ASN B O 1
ATOM 4974 N N . ASN B 1 294 ? 5.961 31.5 18.391 1 89 294 ASN B N 1
ATOM 4975 C CA . ASN B 1 294 ? 5.793 30.078 18.094 1 89 294 ASN B CA 1
ATOM 4976 C C . ASN B 1 294 ? 5.535 29.859 16.594 1 89 294 ASN B C 1
ATOM 4978 O O . ASN B 1 294 ? 4.992 28.828 16.203 1 89 294 ASN B O 1
ATOM 4982 N N . ILE B 1 295 ? 5.766 30.891 15.789 1 91.62 295 ILE B N 1
ATOM 4983 C CA . ILE B 1 295 ? 5.68 30.703 14.352 1 91.62 295 ILE B CA 1
ATOM 4984 C C . ILE B 1 295 ? 6.809 29.781 13.883 1 91.62 295 ILE B C 1
ATOM 4986 O O . ILE B 1 295 ? 7.957 29.938 14.305 1 91.62 295 ILE B O 1
ATOM 4990 N N . MET B 1 296 ? 6.426 28.922 13.07 1 92.44 296 MET B N 1
ATOM 4991 C CA . MET B 1 296 ? 7.414 28 12.516 1 92.44 296 MET B CA 1
ATOM 4992 C C . MET B 1 296 ? 8 28.547 11.219 1 92.44 296 MET B C 1
ATOM 4994 O O . MET B 1 296 ? 7.52 28.234 10.133 1 92.44 296 MET B O 1
ATOM 4998 N N . LEU B 1 297 ? 9.117 29.281 11.391 1 93.38 297 LEU B N 1
ATOM 4999 C CA . LEU B 1 297 ? 9.781 29.781 10.195 1 93.38 297 LEU B CA 1
ATOM 5000 C C . LEU B 1 297 ? 10.547 28.672 9.492 1 93.38 297 LEU B C 1
ATOM 5002 O O . LEU B 1 297 ? 11.109 27.781 10.148 1 93.38 297 LEU B O 1
ATOM 5006 N N . GLY B 1 298 ? 10.609 28.75 8.195 1 93.75 298 GLY B N 1
ATOM 5007 C CA . GLY B 1 298 ? 11.18 27.688 7.391 1 93.75 298 GLY B CA 1
ATOM 5008 C C . GLY B 1 298 ? 10.141 26.781 6.777 1 93.75 298 GLY B C 1
ATOM 5009 O O . GLY B 1 298 ? 9 27.188 6.539 1 93.75 298 GLY B O 1
ATOM 5010 N N . CYS B 1 299 ? 10.617 25.609 6.414 1 94.56 299 CYS B N 1
ATOM 5011 C CA . CYS B 1 299 ? 9.688 24.703 5.734 1 94.56 299 CYS B CA 1
ATOM 5012 C C . CYS B 1 299 ? 9.57 23.375 6.477 1 94.56 299 CYS B C 1
ATOM 5014 O O . CYS B 1 299 ? 10.562 22.844 6.969 1 94.56 299 CYS B O 1
ATOM 5016 N N . SER B 1 300 ? 8.328 22.953 6.586 1 93.94 300 SER B N 1
ATOM 5017 C CA . SER B 1 300 ? 8.047 21.609 7.066 1 93.94 300 SER B CA 1
ATOM 5018 C C . SER B 1 300 ? 7.594 20.703 5.93 1 93.94 300 SER B C 1
ATOM 5020 O O . SER B 1 300 ? 6.91 21.141 5.004 1 93.94 300 SER B O 1
ATOM 5022 N N . LYS B 1 301 ? 8.094 19.484 6.055 1 93.94 301 LYS B N 1
ATOM 5023 C CA . LYS B 1 301 ? 7.777 18.547 4.992 1 93.94 301 LYS B CA 1
ATOM 5024 C C . LYS B 1 301 ? 7.281 17.219 5.57 1 93.94 301 LYS B C 1
ATOM 5026 O O . LYS B 1 301 ? 7.809 16.734 6.578 1 93.94 301 LYS B O 1
ATOM 5031 N N . LYS B 1 302 ? 6.227 16.719 4.938 1 95.25 302 LYS B N 1
ATOM 5032 C CA . LYS B 1 302 ? 5.652 15.398 5.227 1 95.25 302 LYS B CA 1
ATOM 5033 C C . LYS B 1 302 ? 5.461 14.594 3.945 1 95.25 302 LYS B C 1
ATOM 5035 O O . LYS B 1 302 ? 4.918 15.102 2.963 1 95.25 302 LYS B O 1
ATOM 5040 N N . TRP B 1 303 ? 6.027 13.289 3.988 1 95.06 303 TRP B N 1
ATOM 5041 C CA . TRP B 1 303 ? 5.852 12.562 2.732 1 95.06 303 TRP B CA 1
ATOM 5042 C C . TRP B 1 303 ? 5.785 11.062 2.973 1 95.06 303 TRP B C 1
ATOM 5044 O O . TRP B 1 303 ? 6.199 10.578 4.027 1 95.06 303 TRP B O 1
ATOM 5054 N N . ILE B 1 304 ? 5.129 10.422 2.088 1 93.5 304 ILE B N 1
ATOM 5055 C CA . ILE B 1 304 ? 5.094 8.977 1.912 1 93.5 304 ILE B CA 1
ATOM 5056 C C . ILE B 1 304 ? 5.773 8.602 0.598 1 93.5 304 ILE B C 1
ATOM 5058 O O . ILE B 1 304 ? 5.418 9.117 -0.463 1 93.5 304 ILE B O 1
ATOM 5062 N N . SER B 1 305 ? 6.668 7.703 0.746 1 88.31 305 SER B N 1
ATOM 5063 C CA . SER B 1 305 ? 7.477 7.387 -0.425 1 88.31 305 SER B CA 1
ATOM 5064 C C . SER B 1 305 ? 6.609 6.961 -1.603 1 88.31 305 SER B C 1
ATOM 5066 O O . SER B 1 305 ? 5.75 6.086 -1.461 1 88.31 305 SER B O 1
ATOM 5068 N N . ASP B 1 306 ? 6.801 7.711 -2.668 1 77.56 306 ASP B N 1
ATOM 5069 C CA . ASP B 1 306 ? 6.215 7.441 -3.979 1 77.56 306 ASP B CA 1
ATOM 5070 C C . ASP B 1 306 ? 4.695 7.59 -3.945 1 77.56 306 ASP B C 1
ATOM 5072 O O . ASP B 1 306 ? 3.986 6.938 -4.711 1 77.56 306 ASP B O 1
ATOM 5076 N N . GLU B 1 307 ? 4.211 8.328 -3.074 1 83.44 307 GLU B N 1
ATOM 5077 C CA . GLU B 1 307 ? 2.762 8.5 -3.018 1 83.44 307 GLU B CA 1
ATOM 5078 C C . GLU B 1 307 ? 2.389 9.969 -2.85 1 83.44 307 GLU B C 1
ATOM 5080 O O . GLU B 1 307 ? 1.605 10.508 -3.635 1 83.44 307 GLU B O 1
ATOM 5085 N N . TYR B 1 308 ? 2.904 10.453 -1.817 1 88.75 308 TYR B N 1
ATOM 5086 C CA . TYR B 1 308 ? 2.393 11.758 -1.429 1 88.75 308 TYR B CA 1
ATOM 5087 C C . TYR B 1 308 ? 3.479 12.594 -0.76 1 88.75 308 TYR B C 1
ATOM 5089 O O . TYR B 1 308 ? 4.363 12.055 -0.094 1 88.75 308 TYR B O 1
ATOM 5097 N N . GLU B 1 309 ? 3.447 14 -1.069 1 92.31 309 GLU B N 1
ATOM 5098 C CA . GLU B 1 309 ? 4.32 14.945 -0.382 1 92.31 309 GLU B CA 1
ATOM 5099 C C . GLU B 1 309 ? 3.596 16.25 -0.081 1 92.31 309 GLU B C 1
ATOM 5101 O O . GLU B 1 309 ? 2.859 16.766 -0.925 1 92.31 309 GLU B O 1
ATOM 5106 N N . GLU B 1 310 ? 3.768 16.75 1.124 1 94.31 310 GLU B N 1
ATOM 5107 C CA . GLU B 1 310 ? 3.211 18.031 1.547 1 94.31 310 GLU B CA 1
ATOM 5108 C C . GLU B 1 310 ? 4.293 18.938 2.131 1 94.31 310 GLU B C 1
ATOM 5110 O O . GLU B 1 310 ? 5.098 18.5 2.955 1 94.31 310 GLU B O 1
ATOM 5115 N N . ILE B 1 311 ? 4.262 20.203 1.694 1 94.62 311 ILE B N 1
ATOM 5116 C CA . ILE B 1 311 ? 5.246 21.188 2.152 1 94.62 311 ILE B CA 1
ATOM 5117 C C . ILE B 1 311 ? 4.531 22.438 2.646 1 94.62 311 ILE B C 1
ATOM 5119 O O . ILE B 1 311 ? 3.586 22.922 2.014 1 94.62 311 ILE B O 1
ATOM 5123 N N . HIS B 1 312 ? 4.91 22.906 3.789 1 95.38 312 HIS B N 1
ATOM 5124 C CA . HIS B 1 312 ? 4.438 24.172 4.344 1 95.38 312 HIS B CA 1
ATOM 5125 C C . HIS B 1 312 ? 5.605 25.062 4.766 1 95.38 312 HIS B C 1
ATOM 5127 O O . HIS B 1 312 ? 6.426 24.656 5.594 1 95.38 312 HIS B O 1
ATOM 5133 N N . CYS B 1 313 ? 5.602 26.281 4.199 1 95.81 313 CYS B N 1
ATOM 5134 C CA . CYS B 1 313 ? 6.695 27.188 4.496 1 95.81 313 CYS B CA 1
ATOM 5135 C C . CYS B 1 313 ? 6.168 28.547 4.934 1 95.81 313 CYS B C 1
ATOM 5137 O O . CYS B 1 313 ? 5.176 29.047 4.391 1 95.81 313 CYS B O 1
ATOM 5139 N N . ALA B 1 314 ? 6.797 29.078 5.918 1 95.75 314 ALA B N 1
ATOM 5140 C CA . ALA B 1 314 ? 6.648 30.484 6.293 1 95.75 314 ALA B CA 1
ATOM 5141 C C . ALA B 1 314 ? 8 31.172 6.336 1 95.75 314 ALA B C 1
ATOM 5143 O O . ALA B 1 314 ? 8.992 30.609 6.789 1 95.75 314 ALA B O 1
ATOM 5144 N N . CYS B 1 315 ? 8.055 32.375 5.777 1 95.31 315 CYS B N 1
ATOM 5145 C CA . CYS B 1 315 ? 9.344 33.062 5.73 1 95.31 315 CYS B CA 1
ATOM 5146 C C . CYS B 1 315 ? 9.172 34.562 5.887 1 95.31 315 CYS B C 1
ATOM 5148 O O . CYS B 1 315 ? 8.062 35.062 5.754 1 95.31 315 CYS B O 1
ATOM 5150 N N . ARG B 1 316 ? 10.32 35.094 6.262 1 92.94 316 ARG B N 1
ATOM 5151 C CA . ARG B 1 316 ? 10.391 36.531 6.391 1 92.94 316 ARG B CA 1
ATOM 5152 C C . ARG B 1 316 ? 11.359 37.125 5.375 1 92.94 316 ARG B C 1
ATOM 5154 O O . ARG B 1 316 ? 12.516 36.688 5.289 1 92.94 316 ARG B O 1
ATOM 5161 N N . GLY B 1 317 ? 10.961 38.031 4.574 1 92.44 317 GLY B N 1
ATOM 5162 C CA . GLY B 1 317 ? 11.688 38.656 3.49 1 92.44 317 GLY B CA 1
ATOM 5163 C C . GLY B 1 317 ? 10.836 38.906 2.262 1 92.44 317 GLY B C 1
ATOM 5164 O O . GLY B 1 317 ? 9.891 38.188 1.99 1 92.44 317 GLY B O 1
ATOM 5165 N N . ASN B 1 318 ? 11.156 39.969 1.559 1 93 318 ASN B N 1
ATOM 5166 C CA . ASN B 1 318 ? 10.383 40.281 0.364 1 93 318 ASN B CA 1
ATOM 5167 C C . ASN B 1 318 ? 10.477 39.188 -0.681 1 93 318 ASN B C 1
ATOM 5169 O O . ASN B 1 318 ? 11.578 38.781 -1.074 1 93 318 ASN B O 1
ATOM 5173 N N . LEU B 1 319 ? 9.32 38.656 -1.051 1 94.12 319 LEU B N 1
ATOM 5174 C CA . LEU B 1 319 ? 9.133 37.719 -2.129 1 94.12 319 LEU B CA 1
ATOM 5175 C C . LEU B 1 319 ? 9.922 36.438 -1.857 1 94.12 319 LEU B C 1
ATOM 5177 O O . LEU B 1 319 ? 10.453 35.812 -2.783 1 94.12 319 LEU B O 1
ATOM 5181 N N . CYS B 1 320 ? 10.016 36.125 -0.53 1 94.31 320 CYS B N 1
ATOM 5182 C CA . CYS B 1 320 ? 10.797 34.969 -0.15 1 94.31 320 CYS B CA 1
ATOM 5183 C C . CYS B 1 320 ? 10.008 33.656 -0.405 1 94.31 320 CYS B C 1
ATOM 5185 O O . CYS B 1 320 ? 10.562 32.562 -0.32 1 94.31 320 CYS B O 1
ATOM 5187 N N . ASN B 1 321 ? 8.758 33.75 -0.772 1 94.69 321 ASN B N 1
ATOM 5188 C CA . ASN B 1 321 ? 7.93 32.562 -0.952 1 94.69 321 ASN B CA 1
ATOM 5189 C C . ASN B 1 321 ? 7.824 32.188 -2.424 1 94.69 321 ASN B C 1
ATOM 5191 O O . ASN B 1 321 ? 6.793 31.672 -2.861 1 94.69 321 ASN B O 1
ATOM 5195 N N . SER B 1 322 ? 8.82 32.5 -3.262 1 91.12 322 SER B N 1
ATOM 5196 C CA . SER B 1 322 ? 8.82 32.156 -4.68 1 91.12 322 SER B CA 1
ATOM 5197 C C . SER B 1 322 ? 8.836 30.641 -4.875 1 91.12 322 SER B C 1
ATOM 5199 O O . SER B 1 322 ? 8.18 30.109 -5.781 1 91.12 322 SER B O 1
ATOM 5201 N N . ASP B 1 323 ? 9.594 30.016 -4.051 1 89.5 323 ASP B N 1
ATOM 5202 C CA . ASP B 1 323 ? 9.664 28.547 -4.039 1 89.5 323 ASP B CA 1
ATOM 5203 C C . ASP B 1 323 ? 10.039 28.031 -2.652 1 89.5 323 ASP B C 1
ATOM 5205 O O . ASP B 1 323 ? 10.344 28.812 -1.75 1 89.5 323 ASP B O 1
ATOM 5209 N N . SER B 1 324 ? 9.953 26.734 -2.539 1 91.38 324 SER B N 1
ATOM 5210 C CA . SER B 1 324 ? 10.188 26.141 -1.229 1 91.38 324 SER B CA 1
ATOM 5211 C C . SER B 1 324 ? 11.648 26.297 -0.811 1 91.38 324 SER B C 1
ATOM 5213 O O . SER B 1 324 ? 11.945 26.453 0.374 1 91.38 324 SER B O 1
ATOM 5215 N N . LEU B 1 325 ? 12.555 26.25 -1.75 1 90.88 325 LEU B N 1
ATOM 5216 C CA . LEU B 1 325 ? 13.977 26.359 -1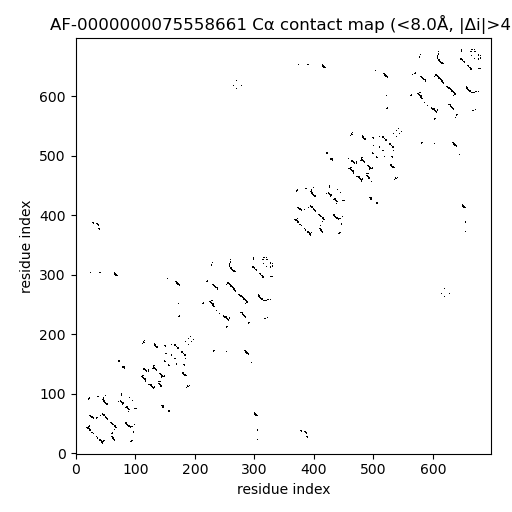.427 1 90.88 325 LEU B CA 1
ATOM 5217 C C . LEU B 1 325 ? 14.32 27.75 -0.929 1 90.88 325 LEU B C 1
ATOM 5219 O O . LEU B 1 325 ? 15.039 27.906 0.06 1 90.88 325 LEU B O 1
ATOM 5223 N N . THR B 1 326 ? 13.781 28.688 -1.6 1 91.88 326 THR B N 1
ATOM 5224 C CA . THR B 1 326 ? 14.008 30.078 -1.192 1 91.88 326 THR B CA 1
ATOM 5225 C C . THR B 1 326 ? 13.375 30.359 0.167 1 91.88 326 THR B C 1
ATOM 5227 O O . THR B 1 326 ? 13.969 31.031 1.007 1 91.88 326 THR B O 1
ATOM 5230 N N . ALA B 1 327 ? 12.219 29.812 0.358 1 93.56 327 ALA B N 1
ATOM 5231 C CA . ALA B 1 327 ? 11.508 30.047 1.614 1 93.56 327 ALA B CA 1
ATOM 5232 C C . ALA B 1 327 ? 12.25 29.406 2.785 1 93.56 327 ALA B C 1
ATOM 5234 O O . ALA B 1 327 ? 12.242 29.938 3.898 1 93.56 327 ALA B O 1
ATOM 5235 N N . ALA B 1 328 ? 12.875 28.312 2.551 1 91.44 328 ALA B N 1
ATOM 5236 C CA . ALA B 1 328 ? 13.594 27.594 3.6 1 91.44 328 ALA B CA 1
ATOM 5237 C C . ALA B 1 328 ? 14.883 28.312 3.98 1 91.44 328 ALA B C 1
ATOM 5239 O O . ALA B 1 328 ? 15.328 28.234 5.129 1 91.44 328 ALA B O 1
ATOM 5240 N N . SER B 1 329 ? 15.539 28.938 3.092 1 85.19 329 SER B N 1
ATOM 5241 C CA . SER B 1 329 ? 16.828 29.594 3.312 1 85.19 329 SER B CA 1
ATOM 5242 C C . SER B 1 329 ? 16.656 30.906 4.066 1 85.19 329 SER B C 1
ATOM 5244 O O . SER B 1 329 ? 17.609 31.422 4.668 1 85.19 329 SER B O 1
ATOM 5246 N N . SER B 1 330 ? 15.586 31.516 4.059 1 71.5 330 SER B N 1
ATOM 5247 C CA . SER B 1 330 ? 15.383 32.812 4.676 1 71.5 330 SER B CA 1
ATOM 5248 C C . SER B 1 330 ? 15.469 32.75 6.195 1 71.5 330 SER B C 1
ATOM 5250 O O . SER B 1 330 ? 15.508 33.75 6.879 1 71.5 330 SER B O 1
ATOM 5252 N N . MET B 1 331 ? 15.469 31.641 6.824 1 63.53 331 MET B N 1
ATOM 5253 C CA . MET B 1 331 ? 15.648 31.5 8.266 1 63.53 331 MET B CA 1
ATOM 5254 C C . MET B 1 331 ? 17 32.062 8.703 1 63.53 331 MET B C 1
ATOM 5256 O O . MET B 1 331 ? 17.125 32.625 9.789 1 63.53 331 MET B O 1
ATOM 5260 N N . LEU B 1 332 ? 18.062 31.797 7.91 1 51.31 332 LEU B N 1
ATOM 5261 C CA . LEU B 1 332 ? 19.438 32.031 8.312 1 51.31 332 LEU B CA 1
ATOM 5262 C C . LEU B 1 332 ? 19.781 33.5 8.297 1 51.31 332 LEU B C 1
ATOM 5264 O O . LEU B 1 332 ? 20.734 33.938 8.961 1 51.31 332 LEU B O 1
ATOM 5268 N N . ASN B 1 333 ? 19.094 34.219 7.539 1 46.25 333 ASN B N 1
ATOM 5269 C CA . ASN B 1 333 ? 19.625 35.594 7.406 1 46.25 333 ASN B CA 1
ATOM 5270 C C . ASN B 1 333 ? 19.312 36.438 8.641 1 46.25 333 ASN B C 1
ATOM 5272 O O . ASN B 1 333 ? 19.703 37.594 8.711 1 46.25 333 ASN B O 1
ATOM 5276 N N . GLY B 1 334 ? 18.469 35.938 9.508 1 43.75 334 GLY B N 1
ATOM 5277 C CA . GLY B 1 334 ? 18.344 36.812 10.648 1 43.75 334 GLY B CA 1
ATOM 5278 C C . GLY B 1 334 ? 19.562 36.812 11.555 1 43.75 334 GLY B C 1
ATOM 5279 O O . GLY B 1 334 ? 19.609 37.531 12.555 1 43.75 334 GLY B O 1
ATOM 5280 N N . PHE B 1 335 ? 20.266 35.688 11.578 1 39.88 335 PHE B N 1
ATOM 5281 C CA . PHE B 1 335 ? 21.422 35.812 12.461 1 39.88 335 PHE B CA 1
ATOM 5282 C C . PHE B 1 335 ? 22.516 36.625 11.805 1 39.88 335 PHE B C 1
ATOM 5284 O O . PHE B 1 335 ? 23.219 36.125 10.922 1 39.88 335 PHE B O 1
ATOM 5291 N N . HIS B 1 336 ? 22.234 37.844 11.688 1 35.28 336 HIS B N 1
ATOM 5292 C CA . HIS B 1 336 ? 23.422 38.656 11.508 1 35.28 336 HIS B CA 1
ATOM 5293 C C . HIS B 1 336 ? 24.516 38.281 12.5 1 35.28 336 HIS B C 1
ATOM 5295 O O . HIS B 1 336 ? 24.375 38.5 13.703 1 35.28 336 HIS B O 1
ATOM 5301 N N . VAL B 1 337 ? 25.141 37.219 12.242 1 35.66 337 VAL B N 1
ATOM 5302 C CA . VAL B 1 337 ? 26.375 37.062 13 1 35.66 337 VAL B CA 1
ATOM 5303 C C . VAL B 1 337 ? 27.156 38.375 12.977 1 35.66 337 VAL B C 1
ATOM 5305 O O . VAL B 1 337 ? 27.625 38.812 11.93 1 35.66 337 VAL B O 1
ATOM 5308 N N . LEU B 1 338 ? 26.781 39.188 13.852 1 34.94 338 LEU B N 1
ATOM 5309 C CA . LEU B 1 338 ? 27.75 40.219 14.172 1 34.94 338 LEU B CA 1
ATOM 5310 C C . LEU B 1 338 ? 29.141 39.656 14.352 1 34.94 338 LEU B C 1
ATOM 5312 O O . LEU B 1 338 ? 29.422 39 15.352 1 34.94 338 LEU B O 1
ATOM 5316 N N . ILE B 1 339 ? 29.703 39.125 13.25 1 39.19 339 ILE B N 1
ATOM 5317 C CA . ILE B 1 339 ? 31.125 38.875 13.367 1 39.19 339 ILE B CA 1
ATOM 5318 C C . ILE B 1 339 ? 31.828 40.125 13.867 1 39.19 339 ILE B C 1
ATOM 5320 O O . ILE B 1 339 ? 31.812 41.156 13.195 1 39.19 339 ILE B O 1
ATOM 5324 N N . PRO B 1 340 ? 31.891 40.219 15.156 1 37.72 340 PRO B N 1
ATOM 5325 C CA . PRO B 1 340 ? 32.781 41.312 15.57 1 37.72 340 PRO B CA 1
ATOM 5326 C C . PRO B 1 340 ? 34.094 41.312 14.828 1 37.72 340 PRO B C 1
ATOM 5328 O O . PRO B 1 340 ? 34.781 40.281 14.773 1 37.72 340 PRO B O 1
ATOM 5331 N N . LEU B 1 341 ? 34.125 41.938 13.727 1 39.78 341 LEU B N 1
ATOM 5332 C CA . LEU B 1 341 ? 35.438 42.25 13.172 1 39.78 341 LEU B CA 1
ATOM 5333 C C . LEU B 1 341 ? 36.406 42.75 14.258 1 39.78 341 LEU B C 1
ATOM 5335 O O . LEU B 1 341 ? 36.219 43.844 14.812 1 39.78 341 LEU B O 1
ATOM 5339 N N . LEU B 1 342 ? 36.781 41.812 15.156 1 38.44 342 LEU B N 1
ATOM 5340 C CA . LEU B 1 342 ? 37.938 42.188 16 1 38.44 342 LEU B CA 1
ATOM 5341 C C . LEU B 1 342 ? 39.094 42.719 15.156 1 38.44 342 LEU B C 1
ATOM 5343 O O . LEU B 1 342 ? 39.719 41.969 14.406 1 38.44 342 LEU B O 1
ATOM 5347 N N . LEU B 1 343 ? 38.875 43.875 14.547 1 37.06 343 LEU B N 1
ATOM 5348 C CA . LEU B 1 343 ? 40.031 44.656 14.078 1 37.06 343 LEU B CA 1
ATOM 5349 C C . LEU B 1 343 ? 41.125 44.688 15.133 1 37.06 343 LEU B C 1
ATOM 5351 O O . LEU B 1 343 ? 40.906 45.281 16.203 1 37.06 343 LEU B O 1
ATOM 5355 N N . SER B 1 344 ? 41.75 43.5 15.391 1 37.41 344 SER B N 1
ATOM 5356 C CA . SER B 1 344 ? 43 43.562 16.141 1 37.41 344 SER B CA 1
ATOM 5357 C C . SER B 1 344 ? 43.906 44.656 15.594 1 37.41 344 SER B C 1
ATOM 5359 O O . SER B 1 344 ? 44.344 44.562 14.445 1 37.41 344 SER B O 1
ATOM 5361 N N . PHE B 1 345 ? 43.625 45.875 15.922 1 39.53 345 PHE B N 1
ATOM 5362 C CA . PHE B 1 345 ? 44.562 47 15.836 1 39.53 345 PHE B CA 1
ATOM 5363 C C . PHE B 1 345 ? 45.906 46.594 16.453 1 39.53 345 PHE B C 1
ATOM 5365 O O . PHE B 1 345 ? 46.031 46.5 17.672 1 39.53 345 PHE B O 1
ATOM 5372 N N . PHE B 1 346 ? 46.562 45.5 15.883 1 39.09 346 PHE B N 1
ATOM 5373 C CA . PHE B 1 346 ? 47.969 45.344 16.188 1 39.09 346 PHE B CA 1
ATOM 5374 C C . PHE B 1 346 ? 48.719 46.656 15.945 1 39.09 346 PHE B C 1
ATOM 5376 O O . PHE B 1 346 ? 48.875 47.094 14.797 1 39.09 346 PHE B O 1
ATOM 5383 N N . VAL B 1 347 ? 48.375 47.688 16.75 1 34.66 347 VAL B N 1
ATOM 5384 C CA . VAL B 1 347 ? 49.219 48.875 16.875 1 34.66 347 VAL B CA 1
ATOM 5385 C C . VAL B 1 347 ? 50.688 48.469 17 1 34.66 347 VAL B C 1
ATOM 5387 O O . VAL B 1 347 ? 51.031 47.719 17.922 1 34.66 347 VAL B O 1
ATOM 5390 N N . LEU B 1 348 ? 51.375 48.406 15.828 1 34.66 348 LEU B N 1
ATOM 5391 C CA . LEU B 1 348 ? 52.812 48.406 15.609 1 34.66 348 LEU B CA 1
ATOM 5392 C C . LEU B 1 348 ? 53.531 49.312 16.609 1 34.66 348 LEU B C 1
ATOM 5394 O O . LEU B 1 348 ? 53.344 50.562 16.547 1 34.66 348 LEU B O 1
ATOM 5398 N N . PHE B 1 349 ? 53.25 49.25 18 1 31.39 349 PHE B N 1
ATOM 5399 C CA . PHE B 1 349 ? 54.25 49.906 18.797 1 31.39 349 PHE B CA 1
ATOM 5400 C C . PHE B 1 349 ? 55.594 49.156 18.719 1 31.39 349 PHE B C 1
ATOM 5402 O O . PHE B 1 349 ? 55.625 47.938 18.641 1 31.39 349 PHE B O 1
#

Radius of gyration: 35.4 Å; Cα contacts (8 Å, |Δi|>4): 1745; chains: 2; bounding box: 117×103×75 Å

Nearest PDB structures (foldseek):
  2i9b-assembly2_F  TM=3.944E-01  e=1.157E-04  Homo sapiens
  7e2v-assembly1_A  TM=1.701E-01  e=3.211E+00  Morus alba
  8wx0-assembly1_A  TM=2.391E-01  e=9.481E+00  Mycobacterium tuberculosis
  2bvf-assembly2_B  TM=1.824E-01  e=8.508E+00  Paenarthrobacter nicotinovorans
  2i9b-assembly2_F  TM=3.593E-01  e=1.413E-04  Homo sapiens

Secondary structure (DSSP, 8-state):
--------------------EEE--EEEEESSSS-EEE---EEESEEEEEEEE-SSTT-EEEEEEEEES-SBSS-EEEEEBEEEEEEEEE-STT-TT-----TTTTTTT--EEEE-B-SS-TT---EEEESEEEEETTT--EEEEBSS---TTB-BSGGGGSS-SEEEEEEEETTSPPEEEEEE-STTTT-TT-HHHHTTTGGGSS--SS---B---SS--TTS--EEEE-EEEEES-GGGGGGGGGGGG-EEEESEEEEEEEEEEE--TTS---EEEEEEEEEEEEEES--TTB--EEEEEEETTTEEEEEEEE-STTTTSSHHHHHHTTGGG---------------/--------------------EEE--EEEEESSSS-EEE---EEESEEEEEEEE-SSTT-EEEEEEEEES-SBSS-EEEEEBEEEEEEEEE-STT-TT-----HHHHHT---EEEE-B-SS-TT---EEEESEEEEETTT--EEEEBSS---TTB-BSGGGGSS-SEEEEEEEETTSPPEEEEEE-STTTT-TT-HHHHTTTGGGSS--SS---B---SS--TTS--EEEE-EEEEES-GGGGGGGGGGGG-EEEESEEEEEEEEEEE--TTS---EEEEEEEEEEEEEES--TTB--EEEEEEETTTEEEEEEEE-STTTTSSHHHHHHTTGGG---------------

Sequence (698 aa):
MNLSNFIILGILFSSSSGGKNECYSCSGVCHNEPCNCQMGSCESNQCFIEKKPTEIPGSMKITKGCLRRSSRIHHGCEYDHFSDHILCVCQGHYCNDKVVMNTTRQKYARTITCRECSEKNPNCDSTCEGHWCHEDMSTGASGCGYGPPALPFYYRGPELFYYRSKVCITLSRGAGKPRRHCICSLNMCNQLNSPQNYHNYKDREKESGLKLRSLAMTSPDTNVPLQSCYNCETNTQDAAAMSHTTNCRSNRCMGHFCTYAAQRHTSKNSMGRSNMVHAVSELQGCMNVSDRNNIMLGCSKKWISDEYEEIHCACRGNLCNSDSLTAASSMLNGFHVLIPLLLSFFVLFMNLSNFIILGILFSSSSGGKNECYSCSGVCHNEPCNCQMGSCESNQCFIEKKPTEIPGSMKITKGCLRRSSRIHHGCEYDHFSDHILCVCQGHYCNDKVVMNTTRQKYARTITCRECSEKNPNCDSTCEGHWCHEDMSTGASGCGYGPPALPFYYRGPELFYYRSKVCITLSRGAGKPRRHCICSLNMCNQLNSPQNYHNYKDREKESGLKLRSLAMTSPDTNVPLQSCYNCETNTQDAAAMSHTTNCRSNRCMGHFCTYAAQRHTSKNSMGRSNMVHAVSELQGCMNVSDRNNIMLGCSKKWISDEYEEIHCACRGNLCNSDSLTAASSMLNGFHVLIPLLLSFFVLF

Organism: Caenorhabditis brenneri (NCBI:txid135651)